Protein AF-0000000084930041 (afdb_homodimer)

Secondary structure (DSSP, 8-state):
---PEEEE-TTTS-HHHHHHHHHHHS-SBP-EEEEEE-TTS-EEEEEESSEEEEETTTTEEEEEEES--HHHHHHHHHSEEEEEE-BGGGHHHHHHTTS-PPTT--HHHHTTPPEE--SSSSSPEETT-SEEEEEEEEEEEEETTEEEEEEEEEEEEEEGGGEETTEE-HHHH-B-EE-STTEEEEEEEEEE--------/---PEEEE-TTTS-HHHHHHHHHHHS-SBP-EEEEEE-TTS-EEEEEESSEEEEETTTTEEEEEEES--HHHHHHHHHSEEEEEE-BGGGHHHHHHTTS-PPTT--HHHHTTPPEE--SSSSSPEETT-SEEEEEEEEEEEEETTEEEEEEEEEEEEEEGGGEETTEE-HHHH-B-EE-STTEEEEEEEEEE--------

pLDDT: mean 96.99, std 6.48, range [37.53, 99.0]

Nearest PDB structures (foldseek):
  1eje-assembly1_A-2  TM=9.319E-01  e=2.424E-20  Methanothermobacter thermautotrophicus
  3bpk-assembly1_A  TM=9.527E-01  e=1.070E-19  Bacillus cereus ATCC 14579
  3fge-assembly1_A-2  TM=8.611E-01  e=5.009E-16  Shewanella frigidimarina NCIMB 400
  2d5m-assembly1_A-2  TM=9.366E-01  e=8.547E-14  Nitratidesulfovibrio vulgaris str. 'Miyazaki F'
  3e4v-assembly1_B  TM=8.134E-01  e=3.704E-12  Methylobacillus flagellatus KT

Sequence (400 aa):
MSDMRVNFDPELTDGTSFYRLLTATVVPRPIAWVSTSSADGTDNLAPHSFFTIASVVPPVVQFTSVGRKDSLRNVEETGEFVVNLAPEGLFEQINATATDFPRGVSEFDACGVEREPSLRVKPPRVAGSPVALECELHSTLRIGDSTVVFGRVVHAAVDESVLVDGHPEMTLMRPLTRLGKNEWGTLGGIREIARVPYQGMSDMRVNFDPELTDGTSFYRLLTATVVPRPIAWVSTSSADGTDNLAPHSFFTIASVVPPVVQFTSVGRKDSLRNVEETGEFVVNLAPEGLFEQINATATDFPRGVSEFDACGVEREPSLRVKPPRVAGSPVALECELHSTLRIGDSTVVFGRVVHAAVDESVLVDGHPEMTLMRPLTRLGKNEWGTLGGIREIARVPYQG

Structure (mmCIF, N/CA/C/O backbone):
data_AF-0000000084930041-model_v1
#
loop_
_entity.id
_entity.type
_entity.pdbx_description
1 polymer 'Nitrilotriacetate monooxygenase component B'
#
loop_
_atom_site.group_PDB
_atom_site.id
_atom_site.type_symbol
_atom_site.label_atom_id
_atom_site.label_alt_id
_atom_site.label_comp_id
_atom_site.label_asym_id
_atom_site.label_entity_id
_atom_site.label_seq_id
_atom_site.pdbx_PDB_ins_code
_atom_site.Cartn_x
_atom_site.Cartn_y
_atom_site.Cartn_z
_atom_site.occupancy
_atom_site.B_iso_or_equiv
_atom_site.auth_seq_id
_atom_site.auth_comp_id
_atom_site.auth_asym_id
_atom_site.auth_atom_id
_atom_site.pdbx_PDB_model_num
ATOM 1 N N . MET A 1 1 ? 16.031 27.766 8.461 1 37.53 1 MET A N 1
ATOM 2 C CA . MET A 1 1 ? 15.844 28.062 7.039 1 37.53 1 MET A CA 1
ATOM 3 C C . MET A 1 1 ? 14.516 27.5 6.535 1 37.53 1 MET A C 1
ATOM 5 O O . MET A 1 1 ? 14.219 26.328 6.742 1 37.53 1 MET A O 1
ATOM 9 N N . SER A 1 2 ? 13.438 28.188 6.465 1 48.62 2 SER A N 1
ATOM 10 C CA . SER A 1 2 ? 12.086 27.781 6.117 1 48.62 2 SER A CA 1
ATOM 11 C C . SER A 1 2 ? 12.07 26.906 4.867 1 48.62 2 SER A C 1
ATOM 13 O O . SER A 1 2 ? 12.547 27.312 3.809 1 48.62 2 SER A O 1
ATOM 15 N N . ASP A 1 3 ? 12.211 25.562 4.945 1 65.56 3 ASP A N 1
ATOM 16 C CA . ASP A 1 3 ? 12.453 24.703 3.791 1 65.56 3 ASP A CA 1
ATOM 17 C C . ASP A 1 3 ? 11.461 25 2.666 1 65.56 3 ASP A C 1
ATOM 19 O O . ASP A 1 3 ? 10.273 25.188 2.916 1 65.56 3 ASP A O 1
ATOM 23 N N . MET A 1 4 ? 11.992 25.484 1.575 1 91.5 4 MET A N 1
ATOM 24 C CA . MET A 1 4 ? 11.266 25.844 0.364 1 91.5 4 MET A CA 1
ATOM 25 C C . MET A 1 4 ? 10.562 24.625 -0.228 1 91.5 4 MET A C 1
ATOM 27 O O . MET A 1 4 ? 11.141 23.531 -0.289 1 91.5 4 MET A O 1
ATOM 31 N N . ARG A 1 5 ? 9.258 24.766 -0.437 1 97.44 5 ARG A N 1
ATOM 32 C CA . ARG A 1 5 ? 8.484 23.734 -1.123 1 97.44 5 ARG A CA 1
ATOM 33 C C . ARG A 1 5 ? 8.539 23.922 -2.635 1 97.44 5 ARG A C 1
ATOM 35 O O . ARG A 1 5 ? 8.422 25.047 -3.127 1 97.44 5 ARG A O 1
ATOM 42 N N . VAL A 1 6 ? 8.875 22.891 -3.33 1 98.31 6 VAL A N 1
ATOM 43 C CA . VAL A 1 6 ? 8.609 22.844 -4.766 1 98.31 6 VAL A CA 1
ATOM 44 C C . VAL A 1 6 ? 7.188 22.344 -5.004 1 98.31 6 VAL A C 1
ATOM 46 O O . VAL A 1 6 ? 6.781 21.312 -4.445 1 98.31 6 VAL A O 1
ATOM 49 N N . ASN A 1 7 ? 6.457 23.078 -5.844 1 98.12 7 ASN A N 1
ATOM 50 C CA . ASN A 1 7 ? 5.039 22.812 -6.051 1 98.12 7 ASN A CA 1
ATOM 51 C C . ASN A 1 7 ? 4.785 22.141 -7.398 1 98.12 7 ASN A C 1
ATOM 53 O O . ASN A 1 7 ? 5.309 22.594 -8.422 1 98.12 7 ASN A O 1
ATOM 57 N N . PHE A 1 8 ? 4.031 21.078 -7.426 1 98.38 8 PHE A N 1
ATOM 58 C CA . PHE A 1 8 ? 3.637 20.359 -8.633 1 98.38 8 PHE A CA 1
ATOM 59 C C . PHE A 1 8 ? 2.121 20.359 -8.789 1 98.38 8 PHE A C 1
ATOM 61 O O . PHE A 1 8 ? 1.405 19.828 -7.934 1 98.38 8 PHE A O 1
ATOM 68 N N . ASP A 1 9 ? 1.673 20.984 -9.82 1 98.25 9 ASP A N 1
ATOM 69 C CA . ASP A 1 9 ? 0.27 20.969 -10.219 1 98.25 9 ASP A CA 1
ATOM 70 C C . ASP A 1 9 ? 0.017 19.891 -11.273 1 98.25 9 ASP A C 1
ATOM 72 O O . ASP A 1 9 ? 0.523 19.969 -12.391 1 98.25 9 ASP A O 1
ATOM 76 N N . PRO A 1 10 ? -0.818 18.859 -10.875 1 97.94 10 PRO A N 1
ATOM 77 C CA . PRO A 1 10 ? -1.03 17.781 -11.844 1 97.94 10 PRO A CA 1
ATOM 78 C C . PRO A 1 10 ? -1.584 18.297 -13.172 1 97.94 10 PRO A C 1
ATOM 80 O O . PRO A 1 10 ? -1.341 17.688 -14.219 1 97.94 10 PRO A O 1
ATOM 83 N N . GLU A 1 11 ? -2.275 19.391 -13.219 1 96.75 11 GLU A N 1
ATOM 84 C CA . GLU A 1 11 ? -2.869 19.922 -14.445 1 96.75 11 GLU A CA 1
ATOM 85 C C . GLU A 1 11 ? -1.824 20.641 -15.297 1 96.75 11 GLU A C 1
ATOM 87 O O . GLU A 1 11 ? -2.037 20.859 -16.484 1 96.75 11 GLU A O 1
ATOM 92 N N . LEU A 1 12 ? -0.743 21.031 -14.688 1 96.44 12 LEU A N 1
ATOM 93 C CA . LEU A 1 12 ? 0.292 21.781 -15.398 1 96.44 12 LEU A CA 1
ATOM 94 C C . LEU A 1 12 ? 1.537 20.922 -15.602 1 96.44 12 LEU A C 1
ATOM 96 O O . LEU A 1 12 ? 2.533 21.391 -16.156 1 96.44 12 LEU A O 1
ATOM 100 N N . THR A 1 13 ? 1.519 19.766 -15.062 1 94.94 13 THR A N 1
ATOM 101 C CA . THR A 1 13 ? 2.611 18.812 -15.18 1 94.94 13 THR A CA 1
ATOM 102 C C . THR A 1 13 ? 2.248 17.703 -16.156 1 94.94 13 THR A C 1
ATOM 104 O O . THR A 1 13 ? 1.122 17.203 -16.141 1 94.94 13 THR A O 1
ATOM 107 N N . ASP A 1 14 ? 3.174 17.406 -17.094 1 93.62 14 ASP A N 1
ATOM 108 C CA . ASP A 1 14 ? 2.871 16.312 -18 1 93.62 14 ASP A CA 1
ATOM 109 C C . ASP A 1 14 ? 2.584 15.023 -17.219 1 93.62 14 ASP A C 1
ATOM 111 O O . ASP A 1 14 ? 3.143 14.805 -16.156 1 93.62 14 ASP A O 1
ATOM 115 N N . GLY A 1 15 ? 1.772 14.203 -17.781 1 92.69 15 GLY A N 1
ATOM 116 C CA . GLY A 1 15 ? 1.257 13.016 -17.109 1 92.69 15 GLY A CA 1
ATOM 117 C C . GLY A 1 15 ? 2.348 12.062 -16.656 1 92.69 15 GLY A C 1
ATOM 118 O O . GLY A 1 15 ? 2.303 11.547 -15.539 1 92.69 15 GLY A O 1
ATOM 119 N N . THR A 1 16 ? 3.291 11.836 -17.5 1 94.44 16 THR A N 1
ATOM 120 C CA . THR A 1 16 ? 4.379 10.914 -17.188 1 94.44 16 THR A CA 1
ATOM 121 C C . THR A 1 16 ? 5.207 11.422 -16.016 1 94.44 16 THR A C 1
ATOM 123 O O . THR A 1 16 ? 5.559 10.656 -15.125 1 94.44 16 THR A O 1
ATOM 126 N N . SER A 1 17 ? 5.516 12.75 -16.047 1 96.06 17 SER A N 1
ATOM 127 C CA . SER A 1 17 ? 6.293 13.359 -14.977 1 96.06 17 SER A CA 1
ATOM 128 C C . SER A 1 17 ? 5.543 13.297 -13.648 1 96.06 17 SER A C 1
ATOM 130 O O . SER A 1 17 ? 6.141 13.023 -12.602 1 96.06 17 SER A O 1
ATOM 132 N N . PHE A 1 18 ? 4.266 13.547 -13.719 1 97.94 18 PHE A N 1
ATOM 133 C CA . PHE A 1 18 ? 3.516 13.516 -12.469 1 97.94 18 PHE A CA 1
ATOM 134 C C . PHE A 1 18 ? 3.383 12.086 -11.953 1 97.94 18 PHE A C 1
ATOM 136 O O . PHE A 1 18 ? 3.402 11.852 -10.742 1 97.94 18 PHE A O 1
ATOM 143 N N . TYR A 1 19 ? 3.238 11.188 -12.922 1 97.81 19 TYR A N 1
ATOM 144 C CA . TYR A 1 19 ? 3.242 9.781 -12.539 1 97.81 19 TYR A CA 1
ATOM 145 C C . TYR A 1 19 ? 4.535 9.414 -11.82 1 97.81 19 TYR A C 1
ATOM 147 O O . TYR A 1 19 ? 4.512 8.742 -10.789 1 97.81 19 TYR A O 1
ATOM 155 N N . ARG A 1 20 ? 5.648 9.82 -12.352 1 97.75 20 ARG A N 1
ATOM 156 C CA . ARG A 1 20 ? 6.945 9.539 -11.742 1 97.75 20 ARG A CA 1
ATOM 157 C C . ARG A 1 20 ? 7.039 10.156 -10.352 1 97.75 20 ARG A C 1
ATOM 159 O O . ARG A 1 20 ? 7.594 9.555 -9.438 1 97.75 20 ARG A O 1
ATOM 166 N N . LEU A 1 21 ? 6.527 11.383 -10.227 1 98.5 21 LEU A N 1
ATOM 167 C CA . LEU A 1 21 ? 6.488 12.039 -8.922 1 98.5 21 LEU A CA 1
ATOM 168 C C . LEU A 1 21 ? 5.656 11.234 -7.93 1 98.5 21 LEU A C 1
ATOM 170 O O . LEU A 1 21 ? 6.086 10.992 -6.801 1 98.5 21 LEU A O 1
ATOM 174 N N . LEU A 1 22 ? 4.48 10.82 -8.375 1 98.69 22 LEU A N 1
ATOM 175 C CA . LEU A 1 22 ? 3.535 10.109 -7.531 1 98.69 22 LEU A CA 1
ATOM 176 C C . LEU A 1 22 ? 4.129 8.789 -7.039 1 98.69 22 LEU A C 1
ATOM 178 O O . LEU A 1 22 ? 4.09 8.492 -5.844 1 98.69 22 LEU A O 1
ATOM 182 N N . THR A 1 23 ? 4.805 7.988 -7.934 1 98.62 23 THR A N 1
ATOM 183 C CA . THR A 1 23 ? 5.375 6.699 -7.559 1 98.62 23 THR A CA 1
ATOM 184 C C . THR A 1 23 ? 6.609 6.887 -6.68 1 98.62 23 THR A C 1
ATOM 186 O O . THR A 1 23 ? 6.996 5.977 -5.941 1 98.62 23 THR A O 1
ATOM 189 N N . ALA A 1 24 ? 7.199 8.07 -6.711 1 98.75 24 ALA A N 1
ATOM 190 C CA . ALA A 1 24 ? 8.383 8.352 -5.898 1 98.75 24 ALA A CA 1
ATOM 191 C C . ALA A 1 24 ? 7.988 8.891 -4.527 1 98.75 24 ALA A C 1
ATOM 193 O O . ALA A 1 24 ? 8.836 9.031 -3.643 1 98.75 24 ALA A O 1
ATOM 194 N N . THR A 1 25 ? 6.711 9.172 -4.332 1 98.88 25 THR A N 1
ATOM 195 C CA . THR A 1 25 ? 6.34 9.805 -3.07 1 98.88 25 THR A CA 1
ATOM 196 C C . THR A 1 25 ? 5.352 8.93 -2.299 1 98.88 25 THR A C 1
ATOM 198 O O . THR A 1 25 ? 5.172 9.109 -1.092 1 98.88 25 THR A O 1
ATOM 201 N N . VAL A 1 26 ? 4.59 8.016 -2.926 1 98.94 26 VAL A N 1
ATOM 202 C CA . VAL A 1 26 ? 3.867 6.938 -2.26 1 98.94 26 VAL A CA 1
ATOM 203 C C . VAL A 1 26 ? 4.777 5.719 -2.119 1 98.94 26 VAL A C 1
ATOM 205 O O . VAL A 1 26 ? 4.777 4.836 -2.979 1 98.94 26 VAL A O 1
ATOM 208 N N . VAL A 1 27 ? 5.57 5.73 -1.002 1 98.81 27 VAL A N 1
ATOM 209 C CA . VAL A 1 27 ? 6.699 4.82 -0.874 1 98.81 27 VAL A CA 1
ATOM 210 C C . VAL A 1 27 ? 6.949 4.504 0.6 1 98.81 27 VAL A C 1
ATOM 212 O O . VAL A 1 27 ? 6.59 5.297 1.478 1 98.81 27 VAL A O 1
ATOM 215 N N . PRO A 1 28 ? 7.633 3.309 0.815 1 98.81 28 PRO A N 1
ATOM 216 C CA . PRO A 1 28 ? 7.812 2.178 -0.097 1 98.81 28 PRO A CA 1
ATOM 217 C C . PRO A 1 28 ? 6.523 1.387 -0.318 1 98.81 28 PRO A C 1
ATOM 219 O O . PRO A 1 28 ? 5.703 1.271 0.594 1 98.81 28 PRO A O 1
ATOM 222 N N . ARG A 1 29 ? 6.312 0.906 -1.499 1 98.94 29 ARG A N 1
ATOM 223 C CA . ARG A 1 29 ? 5.07 0.209 -1.81 1 98.94 29 ARG A CA 1
ATOM 224 C C . ARG A 1 29 ? 5.262 -1.303 -1.76 1 98.94 29 ARG A C 1
ATOM 226 O O . ARG A 1 29 ? 6.191 -1.836 -2.369 1 98.94 29 ARG A O 1
ATOM 233 N N . PRO A 1 30 ? 4.395 -2.008 -0.989 1 98.88 30 PRO A N 1
ATOM 234 C CA . PRO A 1 30 ? 4.434 -3.467 -1.101 1 98.88 30 PRO A CA 1
ATOM 235 C C . PRO A 1 30 ? 4.074 -3.963 -2.5 1 98.88 30 PRO A C 1
ATOM 237 O O . PRO A 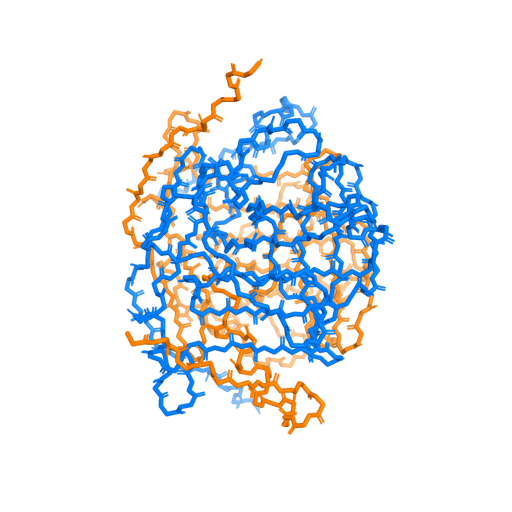1 30 ? 3.523 -3.205 -3.303 1 98.88 30 PRO A O 1
ATOM 240 N N . ILE A 1 31 ? 4.414 -5.156 -2.758 1 98.88 31 ILE A N 1
ATOM 241 C CA . ILE A 1 31 ? 4.195 -5.73 -4.082 1 98.88 31 ILE A CA 1
ATOM 242 C C . ILE A 1 31 ? 3.234 -6.91 -3.982 1 98.88 31 ILE A C 1
ATOM 244 O O . ILE A 1 31 ? 3.48 -7.855 -3.23 1 98.88 31 ILE A O 1
ATOM 248 N N . ALA A 1 32 ? 2.146 -6.836 -4.652 1 98.94 32 ALA A N 1
ATOM 249 C CA . ALA A 1 32 ? 1.315 -8.008 -4.934 1 98.94 32 ALA A CA 1
ATOM 250 C C . ALA A 1 32 ? 1.805 -8.734 -6.184 1 98.94 32 ALA A C 1
ATOM 252 O O . ALA A 1 32 ? 1.658 -8.234 -7.301 1 98.94 32 ALA A O 1
ATOM 253 N N . TRP A 1 33 ? 2.434 -9.852 -5.965 1 98.94 33 TRP A N 1
ATOM 254 C CA . TRP A 1 33 ? 2.775 -10.734 -7.078 1 98.94 33 TRP A CA 1
ATOM 255 C C . TRP A 1 33 ? 1.607 -11.648 -7.43 1 98.94 33 TRP A C 1
ATOM 257 O O . TRP A 1 33 ? 1.481 -12.742 -6.875 1 98.94 33 TRP A O 1
ATOM 267 N N . VAL A 1 34 ? 0.805 -11.203 -8.422 1 99 34 VAL A N 1
ATOM 268 C CA . VAL A 1 34 ? -0.544 -11.727 -8.594 1 99 34 VAL A CA 1
ATOM 269 C C . VAL A 1 34 ? -0.529 -12.844 -9.641 1 99 34 VAL A C 1
ATOM 271 O O . VAL A 1 34 ? -0.086 -12.641 -10.773 1 99 34 VAL A O 1
ATOM 274 N N . SER A 1 35 ? -1.007 -14.016 -9.25 1 98.94 35 SER A N 1
ATOM 275 C CA . SER A 1 35 ? -1.25 -15.109 -10.188 1 98.94 35 SER A CA 1
ATOM 276 C C . SER A 1 35 ? -2.732 -15.219 -10.531 1 98.94 35 SER A C 1
ATOM 278 O O . SER A 1 35 ? -3.59 -15.07 -9.656 1 98.94 35 SER A O 1
ATOM 280 N N . THR A 1 36 ? -3.021 -15.383 -11.719 1 98.94 36 THR A N 1
ATOM 281 C CA . THR A 1 36 ? -4.363 -15.602 -12.242 1 98.94 36 THR A CA 1
ATOM 282 C C . THR A 1 36 ? -4.352 -16.703 -13.297 1 98.94 36 THR A C 1
ATOM 284 O O . THR A 1 36 ? -3.287 -17.156 -13.727 1 98.94 36 THR A O 1
ATOM 287 N N . SER A 1 37 ? -5.52 -17.234 -13.609 1 98.69 37 SER A N 1
ATOM 288 C CA . SER A 1 37 ? -5.715 -18.141 -14.734 1 98.69 37 SER A CA 1
ATOM 289 C C . SER A 1 37 ? -6.801 -17.641 -15.672 1 98.69 37 SER A C 1
ATOM 291 O O . SER A 1 37 ? -7.855 -17.188 -15.227 1 98.69 37 SER A O 1
ATOM 293 N N . SER A 1 38 ? -6.492 -17.734 -16.953 1 98.12 38 SER A N 1
ATOM 294 C CA . SER A 1 38 ? -7.52 -17.391 -17.922 1 98.12 38 SER A CA 1
ATOM 295 C C . SER A 1 38 ? -8.609 -18.453 -17.984 1 98.12 38 SER A C 1
ATOM 297 O O . SER A 1 38 ? -8.461 -19.531 -17.406 1 98.12 38 SER A O 1
ATOM 299 N N . ALA A 1 39 ? -9.727 -18.125 -18.656 1 96.5 39 ALA A N 1
ATOM 300 C CA . ALA A 1 39 ? -10.82 -19.078 -18.812 1 96.5 39 ALA A CA 1
ATOM 301 C C . ALA A 1 39 ? -10.352 -20.328 -19.562 1 96.5 39 ALA A C 1
ATOM 303 O O . ALA A 1 39 ? -10.844 -21.422 -19.312 1 96.5 39 ALA A O 1
ATOM 304 N N . ASP A 1 40 ? -9.328 -20.156 -20.406 1 94.81 40 ASP A N 1
ATOM 305 C CA . ASP A 1 40 ? -8.836 -21.281 -21.219 1 94.81 40 ASP A CA 1
ATOM 306 C C . ASP A 1 40 ? -7.742 -22.047 -20.469 1 94.81 40 ASP A C 1
ATOM 308 O O . ASP A 1 40 ? -7.188 -23 -21 1 94.81 40 ASP A O 1
ATOM 312 N N . GLY A 1 41 ? -7.402 -21.562 -19.312 1 96.19 41 GLY A N 1
ATOM 313 C CA . GLY A 1 41 ? -6.531 -22.344 -18.453 1 96.19 41 GLY A CA 1
ATOM 314 C C . GLY A 1 41 ? -5.09 -21.875 -18.469 1 96.19 41 GLY A C 1
ATOM 315 O O . GLY A 1 41 ? -4.219 -22.484 -17.859 1 96.19 41 GLY A O 1
ATOM 316 N N . THR A 1 42 ? -4.773 -20.781 -19.172 1 97.69 42 THR A N 1
ATOM 317 C CA . THR A 1 42 ? -3.42 -20.234 -19.156 1 97.69 42 THR A CA 1
ATOM 318 C C . THR A 1 42 ? -3.172 -19.406 -17.906 1 97.69 42 THR A C 1
ATOM 320 O O . THR A 1 42 ? -3.926 -18.484 -17.609 1 97.69 42 THR A O 1
ATOM 323 N N . ASP A 1 43 ? -2.104 -19.797 -17.203 1 98.62 43 ASP A N 1
ATOM 324 C CA . ASP A 1 43 ? -1.751 -19.062 -15.992 1 98.62 43 ASP A CA 1
ATOM 325 C C . ASP A 1 43 ? -1.014 -17.766 -16.328 1 98.62 43 ASP A C 1
ATOM 327 O O . ASP A 1 43 ? -0.298 -17.703 -17.328 1 98.62 43 ASP A O 1
ATOM 331 N N . ASN A 1 44 ? -1.236 -16.766 -15.609 1 98.81 44 ASN A N 1
ATOM 332 C CA . ASN A 1 44 ? -0.565 -15.477 -15.672 1 98.81 44 ASN A CA 1
ATOM 333 C C . ASN A 1 44 ? 0.045 -15.094 -14.328 1 98.81 44 ASN A C 1
ATOM 335 O O . ASN A 1 44 ? -0.479 -15.461 -13.273 1 98.81 44 ASN A O 1
ATOM 339 N N . LEU A 1 45 ? 1.206 -14.461 -14.312 1 98.88 45 LEU A N 1
ATOM 340 C CA . LEU A 1 45 ? 1.876 -13.969 -13.117 1 98.88 45 LEU A CA 1
ATOM 341 C C . LEU A 1 45 ? 2.457 -12.578 -13.352 1 98.88 45 LEU A C 1
ATOM 343 O O . LEU A 1 45 ? 3.215 -12.367 -14.305 1 98.88 45 LEU A O 1
ATOM 347 N N . ALA A 1 46 ? 2.057 -11.594 -12.531 1 98.81 46 ALA A N 1
ATOM 348 C CA . ALA A 1 46 ? 2.547 -10.234 -12.719 1 98.81 46 ALA A CA 1
ATOM 349 C C . ALA A 1 46 ? 2.607 -9.484 -11.391 1 98.81 46 ALA A C 1
ATOM 351 O O . ALA A 1 46 ? 1.731 -9.656 -10.539 1 98.81 46 ALA A O 1
ATOM 352 N N . PRO A 1 47 ? 3.645 -8.672 -11.195 1 98.81 47 PRO A N 1
ATOM 353 C CA . PRO A 1 47 ? 3.715 -7.844 -9.984 1 98.81 47 PRO A CA 1
ATOM 354 C C . PRO A 1 47 ? 2.908 -6.555 -10.102 1 98.81 47 PRO A C 1
ATOM 356 O O . PRO A 1 47 ? 2.863 -5.945 -11.172 1 98.81 47 PRO A O 1
ATOM 359 N N . HIS A 1 48 ? 2.186 -6.188 -9.07 1 98.81 48 HIS A N 1
ATOM 360 C CA . HIS A 1 48 ? 1.463 -4.934 -8.906 1 98.81 48 HIS A CA 1
ATOM 361 C C . HIS A 1 48 ? 1.88 -4.223 -7.617 1 98.81 48 HIS A C 1
ATOM 363 O O . HIS A 1 48 ? 1.765 -4.789 -6.527 1 98.81 48 HIS A O 1
ATOM 369 N N . SER A 1 49 ? 2.309 -2.939 -7.734 1 98.81 49 SER A N 1
ATOM 370 C CA . SER A 1 49 ? 2.795 -2.266 -6.535 1 98.81 49 SER A CA 1
ATOM 371 C C . SER A 1 49 ? 1.752 -1.3 -5.984 1 98.81 49 SER A C 1
ATOM 373 O O . SER A 1 49 ? 1.976 -0.658 -4.957 1 98.81 49 SER A O 1
ATOM 375 N N . PHE A 1 50 ? 0.645 -1.045 -6.734 1 98.88 50 PHE A N 1
ATOM 376 C CA . PHE A 1 50 ? -0.506 -0.374 -6.145 1 98.88 50 PHE A CA 1
ATOM 377 C C . PHE A 1 50 ? -1.389 -1.369 -5.398 1 98.88 50 PHE A C 1
ATOM 379 O O . PHE A 1 50 ? -2.418 -1.803 -5.918 1 98.88 50 PHE A O 1
ATOM 386 N N . PHE A 1 51 ? -0.993 -1.704 -4.168 1 98.94 51 PHE A N 1
ATOM 387 C CA . PHE A 1 51 ? -1.45 -2.857 -3.402 1 98.94 51 PHE A CA 1
ATOM 388 C C . PHE A 1 51 ? -1.615 -2.498 -1.931 1 98.94 51 PHE A C 1
ATOM 390 O O . PHE A 1 51 ? -0.781 -1.792 -1.361 1 98.94 51 PHE A O 1
ATOM 397 N N . THR A 1 52 ? -2.734 -2.867 -1.346 1 98.94 52 THR A N 1
ATOM 398 C CA . THR A 1 52 ? -2.941 -2.652 0.082 1 98.94 52 THR A CA 1
ATOM 399 C C . THR A 1 52 ? -4.133 -3.463 0.583 1 98.94 52 THR A C 1
ATOM 401 O O . THR A 1 52 ? -4.605 -4.375 -0.102 1 98.94 52 THR A O 1
ATOM 404 N N . ILE A 1 53 ? -4.52 -3.303 1.872 1 98.94 53 ILE A N 1
ATOM 405 C CA . ILE A 1 53 ? -5.695 -3.914 2.482 1 98.94 53 ILE A CA 1
ATOM 406 C C . ILE A 1 53 ? -6.887 -2.963 2.379 1 98.94 53 ILE A C 1
ATOM 408 O O . ILE A 1 53 ? -6.746 -1.758 2.602 1 98.94 53 ILE A O 1
ATOM 412 N N . ALA A 1 54 ? -8.086 -3.531 2.012 1 98.94 54 ALA A N 1
ATOM 413 C CA . ALA A 1 54 ? -9.273 -2.697 1.83 1 98.94 54 ALA A CA 1
ATOM 414 C C . ALA A 1 54 ? -10.25 -2.877 2.986 1 98.94 54 ALA A C 1
ATOM 416 O O . ALA A 1 54 ? -11.062 -1.992 3.26 1 98.94 54 ALA A O 1
ATOM 417 N N . SER A 1 55 ? -10.211 -4.004 3.629 1 98.75 55 SER A N 1
ATOM 418 C CA . SER A 1 55 ? -11.141 -4.32 4.711 1 98.75 55 SER A CA 1
ATOM 419 C C . SER A 1 55 ? -10.57 -5.387 5.637 1 98.75 55 SER A C 1
ATOM 421 O O . SER A 1 55 ? -9.812 -6.254 5.199 1 98.75 55 SER A O 1
ATOM 423 N N . VAL A 1 56 ? -10.969 -5.316 6.941 1 98.12 56 VAL A N 1
ATOM 424 C CA . VAL A 1 56 ? -10.492 -6.277 7.93 1 98.12 56 VAL A CA 1
ATOM 425 C C . VAL A 1 56 ? -11.516 -7.402 8.086 1 98.12 56 VAL A C 1
ATOM 427 O O . VAL A 1 56 ? -11.156 -8.578 8.078 1 98.12 56 VAL A O 1
ATOM 430 N N . VAL A 1 57 ? -12.75 -6.984 8.211 1 97.25 57 VAL A N 1
ATOM 431 C CA . VAL A 1 57 ? -13.844 -7.945 8.336 1 97.25 57 VAL A CA 1
ATOM 432 C C . VAL A 1 57 ? -14.922 -7.645 7.293 1 97.25 57 VAL A C 1
ATOM 434 O O . VAL A 1 57 ? -15.703 -6.711 7.457 1 97.25 57 VAL A O 1
ATOM 437 N N . PRO A 1 58 ? -15.102 -8.547 6.316 1 97.88 58 PRO A N 1
ATOM 438 C CA . PRO A 1 58 ? -14.203 -9.648 5.961 1 97.88 58 PRO A CA 1
ATOM 439 C C . PRO A 1 58 ? -12.836 -9.164 5.469 1 97.88 58 PRO A C 1
ATOM 441 O O . PRO A 1 58 ? -12.68 -7.984 5.141 1 97.88 58 PRO A O 1
ATOM 444 N N . PRO A 1 59 ? -11.859 -10.078 5.492 1 98.81 59 PRO A N 1
ATOM 445 C CA . PRO A 1 59 ? -10.555 -9.68 4.957 1 98.81 59 PRO A CA 1
ATOM 446 C C . PRO A 1 59 ? -10.562 -9.516 3.439 1 98.81 59 PRO A C 1
ATOM 448 O O . PRO A 1 59 ? -10.805 -10.477 2.709 1 98.81 59 PRO A O 1
ATOM 451 N N . VAL A 1 60 ? -10.328 -8.305 2.967 1 98.94 60 VAL A N 1
ATOM 452 C CA . VAL A 1 60 ? -10.273 -7.953 1.552 1 98.94 60 VAL A CA 1
ATOM 453 C C . VAL A 1 60 ? -8.977 -7.219 1.245 1 98.94 60 VAL A C 1
ATOM 455 O O . VAL A 1 60 ? -8.641 -6.23 1.904 1 98.94 60 VAL A O 1
ATOM 458 N N . VAL A 1 61 ? -8.195 -7.77 0.326 1 99 61 VAL A N 1
ATOM 459 C CA . VAL A 1 61 ? -7.043 -7.066 -0.23 1 99 61 VAL A CA 1
ATOM 460 C C . VAL A 1 61 ? -7.414 -6.445 -1.572 1 99 61 VAL A C 1
ATOM 462 O O . VAL A 1 61 ? -8.469 -6.75 -2.135 1 99 61 VAL A O 1
ATOM 465 N N . GLN A 1 62 ? -6.574 -5.52 -2 1 99 62 GLN A N 1
ATOM 466 C CA . GLN A 1 62 ? -6.82 -4.875 -3.287 1 99 62 GLN A CA 1
ATOM 467 C C . GLN A 1 62 ? -5.512 -4.59 -4.02 1 99 62 GLN A C 1
ATOM 469 O O . GLN A 1 62 ? -4.484 -4.332 -3.389 1 99 62 GLN A O 1
ATOM 474 N N . PHE A 1 63 ? -5.512 -4.668 -5.324 1 98.94 63 PHE A N 1
ATOM 475 C CA . PHE A 1 63 ? -4.457 -4.145 -6.184 1 98.94 63 PHE A CA 1
ATOM 476 C C . PHE A 1 63 ? -5.043 -3.375 -7.359 1 98.94 63 PHE A C 1
ATOM 478 O O . PHE A 1 63 ? -6.219 -3.545 -7.695 1 98.94 63 PHE A O 1
ATOM 485 N N . THR A 1 64 ? -4.273 -2.492 -7.949 1 98.94 64 THR A N 1
ATOM 486 C CA . THR A 1 64 ? -4.719 -1.676 -9.07 1 98.94 64 THR A CA 1
ATOM 487 C C . THR A 1 64 ? -4.023 -2.105 -10.359 1 98.94 64 THR A C 1
ATOM 489 O O . THR A 1 64 ? -2.809 -2.309 -10.383 1 98.94 64 THR A O 1
ATOM 492 N N . SER A 1 65 ? -4.801 -2.377 -11.336 1 98.81 65 SER A N 1
ATOM 493 C CA . SER A 1 65 ? -4.297 -2.52 -12.695 1 98.81 65 SER A CA 1
ATOM 494 C C . SER A 1 65 ? -4.348 -1.191 -13.445 1 98.81 65 SER A C 1
ATOM 496 O O . SER A 1 65 ? -5.422 -0.625 -13.641 1 98.81 65 SER A O 1
ATOM 498 N N . VAL A 1 66 ? -3.193 -0.645 -13.797 1 97.81 66 VAL A N 1
ATOM 499 C CA . VAL A 1 66 ? -3.164 0.484 -14.719 1 97.81 66 VAL A CA 1
ATOM 500 C C . VAL A 1 66 ? -3.4 -0.009 -16.141 1 97.81 66 VAL A C 1
ATOM 502 O O . VAL A 1 66 ? -2.631 -0.823 -16.656 1 97.81 66 VAL A O 1
ATOM 505 N N . GLY A 1 67 ? -4.406 0.447 -16.781 1 96.88 67 GLY A N 1
ATOM 506 C CA . GLY A 1 67 ? -4.871 -0.16 -18.016 1 96.88 67 GLY A CA 1
ATOM 507 C C . GLY A 1 67 ? -5.512 -1.52 -17.812 1 96.88 67 GLY A C 1
ATOM 508 O O . GLY A 1 67 ? -5.879 -1.876 -16.703 1 96.88 67 GLY A O 1
ATOM 509 N N . ARG A 1 68 ? -5.766 -2.225 -18.938 1 95.62 68 ARG A N 1
ATOM 510 C CA . ARG A 1 68 ? -6.402 -3.537 -18.891 1 95.62 68 ARG A CA 1
ATOM 511 C C . ARG A 1 68 ? -5.398 -4.645 -19.203 1 95.62 68 ARG A C 1
ATOM 513 O O . ARG A 1 68 ? -5.352 -5.145 -20.328 1 95.62 68 ARG A O 1
ATOM 520 N N . LYS A 1 69 ? -4.664 -5.074 -18.141 1 95.94 69 LYS A N 1
ATOM 521 C CA . LYS A 1 69 ? -3.645 -6.109 -18.25 1 95.94 69 LYS A CA 1
ATOM 522 C C . LYS A 1 69 ? -4.262 -7.504 -18.141 1 95.94 69 LYS A C 1
ATOM 524 O O . LYS A 1 69 ? -5.453 -7.637 -17.859 1 95.94 69 LYS A O 1
ATOM 529 N N . ASP A 1 70 ? -3.467 -8.516 -18.422 1 97.25 70 ASP A N 1
ATOM 530 C CA . ASP A 1 70 ? -3.941 -9.891 -18.453 1 97.25 70 ASP A CA 1
ATOM 531 C C . ASP A 1 70 ? -4.48 -10.312 -17.078 1 97.25 70 ASP A C 1
ATOM 533 O O . ASP A 1 70 ? -5.484 -11.023 -17 1 97.25 70 ASP A O 1
ATOM 537 N N . SER A 1 71 ? -3.801 -9.906 -16.016 1 98.38 71 SER A N 1
ATOM 538 C CA . SER A 1 71 ? -4.277 -10.25 -14.672 1 98.38 71 SER A CA 1
ATOM 539 C C . SER A 1 71 ? -5.707 -9.766 -14.461 1 98.38 71 SER A C 1
ATOM 541 O O . SER A 1 71 ? -6.551 -10.508 -13.953 1 98.38 71 SER A O 1
ATOM 543 N N . LEU A 1 72 ? -5.965 -8.469 -14.836 1 98.69 72 LEU A N 1
ATOM 544 C CA . LEU A 1 72 ? -7.301 -7.902 -14.672 1 98.69 72 LEU A CA 1
ATOM 545 C C . LEU A 1 72 ? -8.32 -8.68 -15.5 1 98.69 72 LEU A C 1
ATOM 547 O O . LEU A 1 72 ? -9.375 -9.062 -14.992 1 98.69 72 LEU A O 1
ATOM 551 N N . ARG A 1 73 ? -8.016 -8.922 -16.75 1 98.06 73 ARG A N 1
ATOM 552 C CA . ARG A 1 73 ? -8.914 -9.656 -17.625 1 98.06 73 ARG A CA 1
ATOM 553 C C . ARG A 1 73 ? -9.242 -11.031 -17.062 1 98.06 73 ARG A C 1
ATOM 555 O O . ARG A 1 73 ? -10.406 -11.438 -17.031 1 98.06 73 ARG A O 1
ATOM 562 N N . ASN A 1 74 ? -8.195 -11.742 -16.641 1 98.69 74 ASN A N 1
ATOM 563 C CA . ASN A 1 74 ? -8.375 -13.07 -16.062 1 98.69 74 ASN A CA 1
ATOM 564 C C . ASN A 1 74 ? -9.266 -13.031 -14.82 1 98.69 74 ASN A C 1
ATOM 566 O O . ASN A 1 74 ? -10.156 -13.867 -14.664 1 98.69 74 ASN A O 1
ATOM 570 N N . VAL A 1 75 ? -9 -12.055 -13.938 1 98.81 75 VAL A N 1
ATOM 571 C CA . VAL A 1 75 ? -9.766 -11.93 -12.703 1 98.81 75 VAL A CA 1
ATOM 572 C C . VAL A 1 75 ? -11.234 -11.68 -13.023 1 98.81 75 VAL A C 1
ATOM 574 O O . VAL A 1 75 ? -12.125 -12.266 -12.398 1 98.81 75 VAL A O 1
ATOM 577 N N . GLU A 1 76 ? -11.461 -10.797 -13.961 1 98.62 76 GLU A N 1
ATOM 578 C CA . GLU A 1 76 ? -12.844 -10.5 -14.336 1 98.62 76 GLU A CA 1
ATOM 579 C C . GLU A 1 76 ? -13.523 -11.719 -14.945 1 98.62 76 GLU A C 1
ATOM 581 O O . GLU A 1 76 ? -14.719 -11.938 -14.727 1 98.62 76 GLU A O 1
ATOM 586 N N . GLU A 1 77 ? -12.781 -12.555 -15.656 1 98.12 77 GLU A N 1
ATOM 587 C CA . GLU A 1 77 ? -13.344 -13.711 -16.359 1 98.12 77 GLU A CA 1
ATOM 588 C C . GLU A 1 77 ? -13.57 -14.875 -15.398 1 98.12 77 GLU A C 1
ATOM 590 O O . GLU A 1 77 ? -14.547 -15.609 -15.539 1 98.12 77 GLU A O 1
ATOM 595 N N . THR A 1 78 ? -12.688 -15.062 -14.453 1 98.62 78 THR A N 1
ATOM 596 C CA . THR A 1 78 ? -12.703 -16.312 -13.695 1 98.62 78 THR A CA 1
ATOM 597 C C . THR A 1 78 ? -13.086 -16.062 -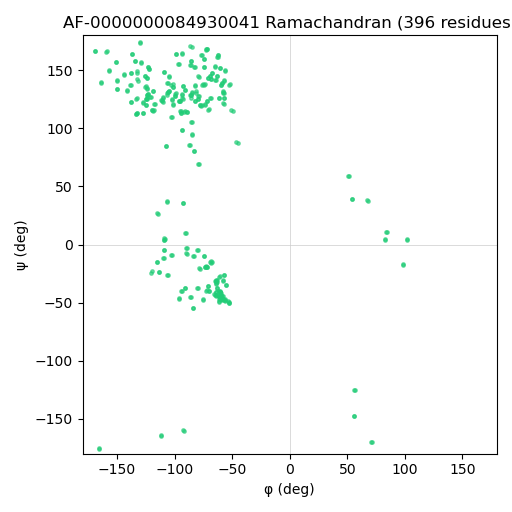12.242 1 98.62 78 THR A C 1
ATOM 599 O O . THR A 1 78 ? -13.469 -16.984 -11.523 1 98.62 78 THR A O 1
ATOM 602 N N . GLY A 1 79 ? -12.875 -14.836 -11.75 1 98.88 79 GLY A N 1
ATOM 603 C CA . GLY A 1 79 ? -13.305 -14.453 -10.422 1 98.88 79 GLY A CA 1
ATOM 604 C C . GLY A 1 79 ? -12.328 -14.859 -9.336 1 98.88 79 GLY A C 1
ATOM 605 O O . GLY A 1 79 ? -12.656 -14.812 -8.148 1 98.88 79 GLY A O 1
ATOM 606 N N . GLU A 1 80 ? -11.109 -15.297 -9.719 1 98.94 80 GLU A N 1
ATOM 607 C CA . GLU A 1 80 ? -10.156 -15.805 -8.742 1 98.94 80 GLU A CA 1
ATOM 608 C C . GLU A 1 80 ? -8.75 -15.297 -9.023 1 98.94 80 GLU A C 1
ATOM 610 O O . GLU A 1 80 ? -8.375 -15.086 -10.18 1 98.94 80 GLU A O 1
ATOM 615 N N . PHE A 1 81 ? -7.949 -15.102 -7.957 1 99 81 PHE A N 1
ATOM 616 C CA . PHE A 1 81 ? -6.527 -14.805 -8.086 1 99 81 PHE A CA 1
ATOM 617 C C . PHE A 1 81 ? -5.789 -15.125 -6.797 1 99 81 PHE A C 1
ATOM 619 O O . PHE A 1 81 ? -6.41 -15.422 -5.773 1 99 81 PHE A O 1
ATOM 626 N N . VAL A 1 82 ? -4.512 -15.18 -6.84 1 99 82 VAL A N 1
ATOM 627 C CA . VAL A 1 82 ? -3.652 -15.375 -5.676 1 99 82 VAL A CA 1
ATOM 628 C C . VAL A 1 82 ? -2.658 -14.219 -5.57 1 99 82 VAL A C 1
ATOM 630 O O . VAL A 1 82 ? -2.066 -13.805 -6.566 1 99 82 VAL A O 1
ATOM 633 N N . VAL A 1 83 ? -2.553 -13.609 -4.398 1 99 83 VAL A N 1
ATOM 634 C CA . VAL A 1 83 ? -1.486 -12.656 -4.105 1 99 83 VAL A CA 1
ATOM 635 C C . VAL A 1 83 ? -0.325 -13.375 -3.422 1 99 83 VAL A C 1
ATOM 637 O O . VAL A 1 83 ? -0.469 -13.875 -2.307 1 99 83 VAL A O 1
ATOM 640 N N . ASN A 1 84 ? 0.783 -13.445 -4.086 1 99 84 ASN A N 1
ATOM 641 C CA . ASN A 1 84 ? 2.008 -14.016 -3.535 1 99 84 ASN A CA 1
ATOM 642 C C . ASN A 1 84 ? 2.965 -12.93 -3.051 1 99 84 ASN A C 1
ATOM 644 O O . ASN A 1 84 ? 3.203 -11.953 -3.754 1 99 84 ASN A O 1
ATOM 648 N N . LEU A 1 85 ? 3.449 -13.086 -1.805 1 98.94 85 LEU A N 1
ATOM 649 C CA . LEU A 1 85 ? 4.477 -12.164 -1.326 1 98.94 85 LEU A CA 1
ATOM 650 C C . LEU A 1 85 ? 5.715 -12.219 -2.213 1 98.94 85 LEU A C 1
ATOM 652 O O . LEU A 1 85 ? 6.156 -13.305 -2.604 1 98.94 85 LEU A O 1
ATOM 656 N N . ALA A 1 86 ? 6.289 -11.023 -2.539 1 98.88 86 ALA A N 1
ATOM 657 C CA . ALA A 1 86 ? 7.488 -10.898 -3.363 1 98.88 86 ALA A CA 1
ATOM 658 C C . ALA A 1 86 ? 8.742 -10.836 -2.5 1 98.88 86 ALA A C 1
ATOM 660 O O . ALA A 1 86 ? 9.109 -9.766 -2.004 1 98.88 86 ALA A O 1
ATOM 661 N N . PRO A 1 87 ? 9.414 -11.961 -2.367 1 98.75 87 PRO A N 1
ATOM 662 C CA . PRO A 1 87 ? 10.586 -11.977 -1.485 1 98.75 87 PRO A CA 1
ATOM 663 C C . PRO A 1 87 ? 11.867 -11.539 -2.197 1 98.75 87 PRO A C 1
ATOM 665 O O . PRO A 1 87 ? 11.992 -11.727 -3.41 1 98.75 87 PRO A O 1
ATOM 668 N N . GLU A 1 88 ? 12.766 -11.047 -1.458 1 98.5 88 GLU A N 1
ATOM 669 C CA . GLU A 1 88 ? 14.039 -10.547 -1.959 1 98.5 88 GLU A CA 1
ATOM 670 C C . GLU A 1 88 ? 14.766 -11.617 -2.771 1 98.5 88 GLU A C 1
ATOM 672 O O . GLU A 1 88 ? 15.414 -11.312 -3.773 1 98.5 88 GLU A O 1
ATOM 677 N N . GLY A 1 89 ? 14.641 -12.852 -2.393 1 98.06 89 GLY A N 1
ATOM 678 C CA . GLY A 1 89 ? 15.367 -13.945 -3.02 1 98.06 89 GLY A CA 1
ATOM 679 C C . GLY A 1 89 ? 14.922 -14.219 -4.445 1 98.06 89 GLY A C 1
ATOM 680 O O . GLY A 1 89 ? 15.617 -14.906 -5.195 1 98.06 89 GLY A O 1
ATOM 681 N N . LEU A 1 90 ? 13.773 -13.695 -4.824 1 98.38 90 LEU A N 1
ATOM 682 C CA . LEU A 1 90 ? 13.25 -13.93 -6.164 1 98.38 90 LEU A CA 1
ATOM 683 C C . LEU A 1 90 ? 13.195 -12.625 -6.957 1 98.38 90 LEU A C 1
ATOM 685 O O . LEU A 1 90 ? 12.391 -12.492 -7.883 1 98.38 90 LEU A O 1
ATOM 689 N N . PHE A 1 91 ? 14.047 -11.68 -6.629 1 98.44 91 PHE A N 1
ATOM 690 C CA . PHE A 1 91 ? 14.078 -10.305 -7.129 1 98.44 91 PHE A CA 1
ATOM 691 C C . PHE A 1 91 ? 14.094 -10.289 -8.656 1 98.44 91 PHE A C 1
ATOM 693 O O . PHE A 1 91 ? 13.234 -9.664 -9.281 1 98.44 91 PHE A O 1
ATOM 700 N N . GLU A 1 92 ? 14.945 -11.023 -9.289 1 97.81 92 GLU A N 1
ATOM 701 C CA . GLU A 1 92 ? 15.102 -11 -10.742 1 97.81 92 GLU A CA 1
ATOM 702 C C . GLU A 1 92 ? 13.898 -11.617 -11.438 1 97.81 92 GLU A C 1
ATOM 704 O O . GLU A 1 92 ? 13.438 -11.117 -12.469 1 97.81 92 GLU A O 1
ATOM 709 N N . GLN A 1 93 ? 13.406 -12.703 -10.852 1 98.31 93 GLN A N 1
ATOM 710 C CA . GLN A 1 93 ? 12.234 -13.359 -11.422 1 98.31 93 GLN A CA 1
ATOM 711 C C . GLN A 1 93 ? 11.008 -12.453 -11.344 1 98.31 93 GLN A C 1
ATOM 713 O O . GLN A 1 93 ? 10.234 -12.367 -12.297 1 98.31 93 GLN A O 1
ATOM 718 N N . ILE A 1 94 ? 10.859 -11.805 -10.18 1 98.75 94 ILE A N 1
ATOM 719 C CA . ILE A 1 94 ? 9.734 -10.898 -10.008 1 98.75 94 ILE A CA 1
ATOM 720 C C . ILE A 1 94 ? 9.781 -9.805 -11.07 1 98.75 94 ILE A C 1
ATOM 722 O O . ILE A 1 94 ? 8.781 -9.547 -11.75 1 98.75 94 ILE A O 1
ATOM 726 N N . ASN A 1 95 ? 10.93 -9.195 -11.273 1 98.44 95 ASN A N 1
ATOM 727 C CA . ASN A 1 95 ? 11.094 -8.172 -12.297 1 98.44 95 ASN A CA 1
ATOM 728 C C . ASN A 1 95 ? 10.797 -8.727 -13.688 1 98.44 95 ASN A C 1
ATOM 730 O O . ASN A 1 95 ? 10.133 -8.07 -14.492 1 98.44 95 ASN A O 1
ATOM 734 N N . ALA A 1 96 ? 11.242 -9.922 -13.961 1 98.31 96 ALA A N 1
ATOM 735 C CA . ALA A 1 96 ? 11.07 -10.523 -15.281 1 98.31 96 ALA A CA 1
ATOM 736 C C . ALA A 1 96 ? 9.594 -10.75 -15.594 1 98.31 96 ALA A C 1
ATOM 738 O O . ALA A 1 96 ? 9.18 -10.641 -16.75 1 98.31 96 ALA A O 1
ATOM 739 N N . THR A 1 97 ? 8.789 -11.016 -14.609 1 98.44 97 THR A N 1
ATOM 740 C CA . THR A 1 97 ? 7.383 -11.305 -14.844 1 98.44 97 THR A CA 1
ATOM 741 C C . THR A 1 97 ? 6.613 -10.039 -15.195 1 98.44 97 THR A C 1
ATOM 743 O O . THR A 1 97 ? 5.449 -10.102 -15.594 1 98.44 97 THR A O 1
ATOM 746 N N . ALA A 1 98 ? 7.211 -8.867 -15.047 1 97.69 98 ALA A N 1
ATOM 747 C CA . ALA A 1 98 ? 6.582 -7.617 -15.461 1 97.69 98 ALA A CA 1
ATOM 748 C C . ALA A 1 98 ? 6.723 -7.402 -16.969 1 97.69 98 ALA A C 1
ATOM 750 O O . ALA A 1 98 ? 6.172 -6.449 -17.516 1 97.69 98 ALA A O 1
ATOM 751 N N . THR A 1 99 ? 7.453 -8.289 -17.625 1 96.81 99 THR A N 1
ATOM 752 C CA . THR A 1 99 ? 7.609 -8.211 -19.078 1 96.81 99 THR A CA 1
ATOM 753 C C . THR A 1 99 ? 6.25 -8.297 -19.766 1 96.81 99 THR A C 1
ATOM 755 O O . THR A 1 99 ? 5.379 -9.055 -19.344 1 96.81 99 THR A O 1
ATOM 758 N N . ASP A 1 100 ? 6.02 -7.52 -20.781 1 94.12 100 ASP A N 1
ATOM 759 C CA . ASP A 1 100 ? 4.762 -7.484 -21.531 1 94.12 100 ASP A CA 1
ATOM 760 C C . ASP A 1 100 ? 4.672 -8.648 -22.516 1 94.12 100 ASP A C 1
ATOM 762 O O . ASP A 1 100 ? 4.645 -8.438 -23.734 1 94.12 100 ASP A O 1
ATOM 766 N N . PHE A 1 101 ? 4.527 -9.859 -22.094 1 95.25 101 PHE A N 1
ATOM 767 C CA . PHE A 1 101 ? 4.363 -11.047 -22.922 1 95.25 101 PHE A CA 1
ATOM 768 C C . PHE A 1 101 ? 3.029 -11.016 -23.656 1 95.25 101 PHE A C 1
ATOM 770 O O . PHE A 1 101 ? 2.047 -10.477 -23.141 1 95.25 101 PHE A O 1
ATOM 777 N N . PRO A 1 102 ? 2.977 -11.578 -24.875 1 93.94 102 PRO A N 1
ATOM 778 C CA . PRO A 1 102 ? 1.679 -11.68 -25.531 1 93.94 102 PRO A CA 1
ATOM 779 C C . PRO A 1 102 ? 0.672 -12.516 -24.75 1 93.94 102 PRO A C 1
ATOM 781 O O . PRO A 1 102 ? 1.064 -13.398 -23.984 1 93.94 102 PRO A O 1
ATOM 784 N N . ARG A 1 103 ? -0.572 -12.133 -25 1 90.69 103 ARG A N 1
ATOM 785 C CA . ARG A 1 103 ? -1.625 -12.922 -24.375 1 90.69 103 ARG A CA 1
ATOM 786 C C . ARG A 1 103 ? -1.446 -14.406 -24.672 1 90.69 103 ARG A C 1
ATOM 788 O O . ARG A 1 103 ? -1.112 -14.781 -25.812 1 90.69 103 ARG A O 1
ATOM 795 N N . GLY A 1 104 ? -1.646 -15.25 -23.703 1 91.69 104 GLY A N 1
ATOM 796 C CA . GLY A 1 104 ? -1.515 -16.688 -23.891 1 91.69 104 GLY A CA 1
ATOM 797 C C . GLY A 1 104 ? -0.174 -17.234 -23.438 1 91.69 104 GLY A C 1
ATOM 798 O O . GLY A 1 104 ? -0.013 -18.438 -23.281 1 91.69 104 GLY A O 1
ATOM 799 N N . VAL A 1 105 ? 0.847 -16.359 -23.266 1 95.44 105 VAL A N 1
ATOM 800 C CA . VAL A 1 105 ? 2.143 -16.766 -22.734 1 95.44 105 VAL A CA 1
ATOM 801 C C . VAL A 1 105 ? 2.164 -16.562 -21.219 1 95.44 105 VAL A C 1
ATOM 803 O O . VAL A 1 105 ? 1.896 -15.469 -20.719 1 95.44 105 VAL A O 1
ATOM 806 N N . SER A 1 106 ? 2.482 -17.609 -20.562 1 98 106 SER A N 1
ATOM 807 C CA . SER A 1 106 ? 2.521 -17.578 -19.094 1 98 106 SER A CA 1
ATOM 808 C C . SER A 1 106 ? 3.873 -17.078 -18.594 1 98 106 SER A C 1
ATOM 810 O O . SER A 1 106 ? 4.914 -17.625 -18.953 1 98 106 SER A O 1
ATOM 812 N N . GLU A 1 107 ? 3.854 -16.047 -17.734 1 98.62 107 GLU A N 1
ATOM 813 C CA . GLU A 1 107 ? 5.074 -15.57 -17.094 1 98.62 107 GLU A CA 1
ATOM 814 C C . GLU A 1 107 ? 5.695 -16.641 -16.203 1 98.62 107 GLU A C 1
ATOM 816 O O . GLU A 1 107 ? 6.914 -16.688 -16.016 1 98.62 107 GLU A O 1
ATOM 821 N N . PHE A 1 108 ? 4.855 -17.594 -15.57 1 98.62 108 PHE A N 1
ATOM 822 C CA . PHE A 1 108 ? 5.414 -18.703 -14.82 1 98.62 108 PHE A CA 1
ATOM 823 C C . PHE A 1 108 ? 6.422 -19.484 -15.664 1 98.62 108 PHE A C 1
ATOM 825 O O . PHE A 1 108 ? 7.547 -19.719 -15.234 1 98.62 108 PHE A O 1
ATOM 832 N N . ASP A 1 109 ? 6 -19.797 -16.828 1 98.25 109 ASP A N 1
ATOM 833 C CA . ASP A 1 109 ? 6.805 -20.609 -17.734 1 98.25 109 ASP A CA 1
ATOM 834 C C . ASP A 1 109 ? 7.941 -19.797 -18.344 1 98.25 109 ASP A C 1
ATOM 836 O O . ASP A 1 109 ? 9.094 -20.234 -18.344 1 98.25 109 ASP A O 1
ATOM 840 N N . ALA A 1 110 ? 7.613 -18.594 -18.844 1 97.94 110 ALA A N 1
ATOM 841 C CA . ALA A 1 110 ? 8.586 -17.75 -19.547 1 97.94 110 ALA A CA 1
ATOM 842 C C . ALA A 1 110 ? 9.727 -17.344 -18.609 1 97.94 110 ALA A C 1
ATOM 844 O O . ALA A 1 110 ? 10.867 -17.188 -19.047 1 97.94 110 ALA A O 1
ATOM 845 N N . CYS A 1 111 ? 9.422 -17.172 -17.266 1 98.19 111 CYS A N 1
ATOM 846 C CA . CYS A 1 111 ? 10.398 -16.625 -16.328 1 98.19 111 CYS A CA 1
ATOM 847 C C . CYS A 1 111 ? 10.906 -17.719 -15.383 1 98.19 111 CYS A C 1
ATOM 849 O O . CYS A 1 111 ? 11.648 -17.422 -14.445 1 98.19 111 CYS A O 1
ATOM 851 N N . GLY A 1 112 ? 10.523 -18.953 -15.57 1 98.25 112 GLY A N 1
ATOM 852 C CA . GLY A 1 112 ? 11.016 -20.062 -14.766 1 98.25 112 GLY A CA 1
ATOM 853 C C . GLY A 1 112 ? 10.555 -20 -13.32 1 98.25 112 GLY A C 1
ATOM 854 O O . GLY A 1 112 ? 11.336 -20.266 -12.406 1 98.25 112 GLY A O 1
ATOM 855 N N . VAL A 1 113 ? 9.352 -19.594 -13.086 1 98.75 113 VAL A N 1
ATOM 856 C CA . VAL A 1 113 ? 8.805 -19.531 -11.742 1 98.75 113 VAL A CA 1
ATOM 857 C C . VAL A 1 113 ? 8.016 -20.797 -11.445 1 98.75 113 VAL A C 1
ATOM 859 O O . VAL A 1 113 ? 7.109 -21.172 -12.203 1 98.75 113 VAL A O 1
ATOM 862 N N . GLU A 1 114 ? 8.375 -21.5 -10.375 1 98.56 114 GLU A N 1
ATOM 863 C CA . GLU A 1 114 ? 7.695 -22.734 -10.016 1 98.56 114 GLU A CA 1
ATOM 864 C C . GLU A 1 114 ? 6.34 -22.453 -9.375 1 98.56 114 GLU A C 1
ATOM 866 O O . GLU A 1 114 ? 6.215 -21.531 -8.555 1 98.56 114 GLU A O 1
ATOM 871 N N . ARG A 1 115 ? 5.344 -23.281 -9.82 1 98.44 115 ARG A N 1
ATOM 872 C CA . ARG A 1 115 ? 3.994 -23.203 -9.266 1 98.44 115 ARG A CA 1
ATOM 873 C C . ARG A 1 115 ? 3.789 -24.234 -8.164 1 98.44 115 ARG A C 1
ATOM 875 O O . ARG A 1 115 ? 4.492 -25.25 -8.109 1 98.44 115 ARG A O 1
ATOM 882 N N . GLU A 1 116 ? 2.91 -23.984 -7.305 1 98.31 116 GLU A N 1
ATOM 883 C CA . GLU A 1 116 ? 2.254 -24.984 -6.477 1 98.31 116 GLU A CA 1
ATOM 884 C C . GLU A 1 116 ? 0.74 -24.797 -6.469 1 98.31 116 GLU A C 1
ATOM 886 O O . GLU A 1 116 ? 0.25 -23.688 -6.66 1 98.31 116 GLU A O 1
ATOM 891 N N . PRO A 1 117 ? -0.037 -25.875 -6.352 1 98.5 117 PRO A N 1
ATOM 892 C CA . PRO A 1 117 ? -1.495 -25.75 -6.391 1 98.5 117 PRO A CA 1
ATOM 893 C C . PRO A 1 117 ? -2.047 -24.938 -5.219 1 98.5 117 PRO A C 1
ATOM 895 O O . PRO A 1 117 ? -1.531 -25.031 -4.102 1 98.5 117 PRO A O 1
ATOM 898 N N . SER A 1 118 ? -3.064 -24.125 -5.488 1 98.75 118 SER A N 1
ATOM 899 C CA . SER A 1 118 ? -3.844 -23.484 -4.438 1 98.75 118 SER A CA 1
ATOM 900 C C . SER A 1 118 ? -4.82 -24.453 -3.793 1 98.75 118 SER A C 1
ATOM 902 O O . SER A 1 118 ? -5.051 -25.547 -4.32 1 98.75 118 SER A O 1
ATOM 904 N N . LEU A 1 119 ? -5.305 -24.094 -2.668 1 98.75 119 LEU A N 1
ATOM 905 C CA . LEU A 1 119 ? -6.223 -24.953 -1.937 1 98.75 119 LEU A CA 1
ATOM 906 C C . LEU A 1 119 ? -7.672 -24.594 -2.262 1 98.75 119 LEU A C 1
ATOM 908 O O . LEU A 1 119 ? -8.5 -25.484 -2.457 1 98.75 119 LEU A O 1
ATOM 912 N N . ARG A 1 120 ? -8.031 -23.328 -2.385 1 98.81 120 ARG A N 1
ATOM 913 C CA . ARG A 1 120 ? -9.422 -22.891 -2.422 1 98.81 120 ARG A CA 1
ATOM 914 C C . ARG A 1 120 ? -9.766 -22.266 -3.773 1 98.81 120 ARG A C 1
ATOM 916 O O . ARG A 1 120 ? -10.945 -22.094 -4.098 1 98.81 120 ARG A O 1
ATOM 923 N N . VAL A 1 121 ? -8.766 -21.922 -4.59 1 98.94 121 VAL A N 1
ATOM 924 C CA . VAL A 1 121 ? -9 -21.297 -5.887 1 98.94 121 VAL A CA 1
ATOM 925 C C . VAL A 1 121 ? -8.211 -22.031 -6.969 1 98.94 121 VAL A C 1
ATOM 927 O O . VAL A 1 121 ? -7.363 -22.859 -6.664 1 98.94 121 VAL A O 1
ATOM 930 N N . LYS A 1 122 ? -8.445 -21.641 -8.211 1 98.75 122 LYS A N 1
ATOM 931 C CA . LYS A 1 122 ? -7.863 -22.359 -9.344 1 98.75 122 LYS A CA 1
ATOM 932 C C . LYS A 1 122 ? -6.457 -21.844 -9.656 1 98.75 122 LYS A C 1
ATOM 934 O O . LYS A 1 122 ? -5.551 -22.641 -9.914 1 98.75 122 LYS A O 1
ATOM 939 N N . PRO A 1 123 ? -6.219 -20.516 -9.695 1 98.94 123 PRO A N 1
ATOM 940 C CA . PRO A 1 123 ? -4.863 -20.062 -10.016 1 98.94 123 PRO A CA 1
ATOM 941 C C . PRO A 1 123 ? -3.814 -20.625 -9.062 1 98.94 123 PRO A C 1
ATOM 943 O O . PRO A 1 123 ? -4.07 -20.75 -7.859 1 98.94 123 PRO A O 1
ATOM 946 N N . PRO A 1 124 ? -2.701 -20.969 -9.555 1 98.94 124 PRO A N 1
ATOM 947 C CA . PRO A 1 124 ? -1.657 -21.531 -8.695 1 98.94 124 PRO A CA 1
ATOM 948 C C . PRO A 1 124 ? -0.976 -20.484 -7.828 1 98.94 124 PRO A C 1
ATOM 950 O O . PRO A 1 124 ? -1.054 -19.281 -8.125 1 98.94 124 PRO A O 1
ATOM 953 N N . ARG A 1 125 ? -0.355 -20.969 -6.766 1 98.88 125 ARG A N 1
ATOM 954 C CA . ARG A 1 125 ? 0.562 -20.156 -5.965 1 98.88 125 ARG A CA 1
ATOM 955 C C . ARG A 1 125 ? 1.97 -20.188 -6.547 1 98.88 125 ARG A C 1
ATOM 957 O O . ARG A 1 125 ? 2.287 -21.047 -7.371 1 98.88 125 ARG A O 1
ATOM 964 N N . VAL A 1 126 ? 2.754 -19.188 -6.223 1 98.88 126 VAL A N 1
ATOM 965 C CA . VAL A 1 126 ? 4.191 -19.25 -6.461 1 98.88 126 VAL A CA 1
ATOM 966 C C . VAL A 1 126 ? 4.855 -20.109 -5.391 1 98.88 126 VAL A C 1
ATOM 968 O O . VAL A 1 126 ? 4.84 -19.766 -4.207 1 98.88 126 VAL A O 1
ATOM 971 N N . ALA A 1 127 ? 5.508 -21.172 -5.793 1 98.62 127 ALA A N 1
ATOM 972 C CA . ALA A 1 127 ? 6.051 -22.141 -4.855 1 98.62 127 ALA A CA 1
ATOM 973 C C . ALA A 1 127 ? 7.109 -21.516 -3.959 1 98.62 127 ALA A C 1
ATOM 975 O O . ALA A 1 127 ? 7.195 -21.828 -2.77 1 98.62 127 ALA A O 1
ATOM 976 N N . GLY A 1 128 ? 7.902 -20.641 -4.512 1 98.44 128 GLY A N 1
ATOM 977 C CA . GLY A 1 128 ? 9.023 -20.062 -3.793 1 98.44 128 GLY A CA 1
ATOM 978 C C . GLY A 1 128 ? 8.641 -18.891 -2.928 1 98.44 128 GLY A C 1
ATOM 979 O O . GLY A 1 128 ? 9.461 -18.359 -2.176 1 98.44 128 GLY A O 1
ATOM 980 N N . SER A 1 129 ? 7.418 -18.375 -3.037 1 98.81 129 SER A N 1
ATOM 981 C CA . SER A 1 129 ? 6.949 -17.281 -2.189 1 98.81 129 SER A CA 1
ATOM 982 C C . SER A 1 129 ? 6.656 -17.766 -0.775 1 98.81 129 SER A C 1
ATOM 984 O O . SER A 1 129 ? 6.004 -18.797 -0.589 1 98.81 129 SER A O 1
ATOM 986 N N . PRO A 1 130 ? 7.039 -17.016 0.239 1 98.81 130 PRO A N 1
ATOM 987 C CA . PRO A 1 130 ? 6.773 -17.469 1.607 1 98.81 130 PRO A CA 1
ATOM 988 C C . PRO A 1 130 ? 5.301 -17.344 1.991 1 98.81 130 PRO A C 1
ATOM 990 O O . PRO A 1 130 ? 4.859 -17.969 2.967 1 98.81 130 PRO A O 1
ATOM 993 N N . VAL A 1 131 ? 4.539 -16.562 1.327 1 98.94 131 VAL A N 1
ATOM 994 C CA . VAL A 1 131 ? 3.143 -16.312 1.66 1 98.94 131 VAL A CA 1
ATOM 995 C C . VAL A 1 131 ? 2.303 -16.281 0.385 1 98.94 131 VAL A C 1
ATOM 997 O O . VAL A 1 131 ? 2.713 -15.711 -0.624 1 98.94 131 VAL A O 1
ATOM 1000 N N . ALA A 1 132 ? 1.169 -16.891 0.402 1 98.94 132 ALA A N 1
ATOM 1001 C CA . ALA A 1 132 ? 0.165 -16.797 -0.654 1 98.94 132 ALA A CA 1
ATOM 1002 C C . ALA A 1 132 ? -1.223 -16.531 -0.071 1 98.94 132 ALA A C 1
ATOM 1004 O O . ALA A 1 132 ? -1.665 -17.25 0.829 1 98.94 132 ALA A O 1
ATOM 1005 N N . LEU A 1 133 ? -1.88 -15.516 -0.518 1 99 133 LEU A N 1
ATOM 1006 C CA . LEU A 1 133 ? -3.27 -15.211 -0.192 1 99 133 LEU A CA 1
ATOM 1007 C C . LEU A 1 133 ? -4.191 -15.586 -1.346 1 99 133 LEU A C 1
ATOM 1009 O O . LEU A 1 133 ? -4.129 -14.984 -2.42 1 99 133 LEU A O 1
ATOM 1013 N N . GLU A 1 134 ? -4.977 -16.594 -1.168 1 99 134 GLU A N 1
ATOM 1014 C CA . GLU A 1 134 ? -5.961 -17 -2.164 1 99 134 GLU A CA 1
ATOM 1015 C C . GLU A 1 134 ? -7.227 -16.141 -2.07 1 99 134 GLU A C 1
ATOM 1017 O O . GLU A 1 134 ? -7.797 -15.992 -0.99 1 99 134 GLU A O 1
ATOM 1022 N N . CYS A 1 135 ? -7.66 -15.656 -3.246 1 99 135 CYS A N 1
ATOM 1023 C CA . CYS A 1 135 ? -8.711 -14.641 -3.219 1 99 135 CYS A CA 1
ATOM 1024 C C . CYS A 1 135 ? -9.812 -14.977 -4.215 1 99 135 CYS A C 1
ATOM 1026 O O . CYS A 1 135 ? -9.539 -15.469 -5.312 1 99 135 CYS A O 1
ATOM 1028 N N . GLU A 1 136 ? -10.992 -14.695 -3.809 1 98.94 136 GLU A N 1
ATOM 1029 C CA . GLU A 1 136 ? -12.133 -14.586 -4.703 1 98.94 136 GLU A CA 1
ATOM 1030 C C . GLU A 1 136 ? -12.492 -13.133 -4.973 1 98.94 136 GLU A C 1
ATOM 1032 O O . GLU A 1 136 ? -12.453 -12.297 -4.062 1 98.94 136 GLU A O 1
ATOM 1037 N N . LEU A 1 137 ? -12.789 -12.859 -6.238 1 98.94 137 LEU A N 1
ATOM 1038 C CA . LEU A 1 137 ? -13.133 -11.484 -6.605 1 98.94 137 LEU A CA 1
ATOM 1039 C C . LEU A 1 137 ? -14.32 -10.984 -5.797 1 98.94 137 LEU A C 1
ATOM 1041 O O . LEU A 1 137 ? -15.383 -11.625 -5.785 1 98.94 137 LEU A O 1
ATOM 1045 N N . HIS A 1 138 ? -14.117 -9.938 -5.086 1 98.94 138 HIS A N 1
ATOM 1046 C CA . HIS A 1 138 ? -15.211 -9.227 -4.422 1 98.94 138 HIS A CA 1
ATOM 1047 C C . HIS A 1 138 ? -15.883 -8.242 -5.371 1 98.94 138 HIS A C 1
ATOM 1049 O O . HIS A 1 138 ? -17.109 -8.273 -5.543 1 98.94 138 HIS A O 1
ATOM 1055 N N . SER A 1 139 ? -15.109 -7.34 -5.98 1 98.81 139 SER A N 1
ATOM 1056 C CA . SER A 1 139 ? -15.594 -6.328 -6.914 1 98.81 139 SER A CA 1
ATOM 1057 C C . SER A 1 139 ? -14.445 -5.637 -7.633 1 98.81 139 SER A C 1
ATOM 1059 O O . SER A 1 139 ? -13.273 -5.887 -7.324 1 98.81 139 SER A O 1
ATOM 1061 N N . THR A 1 140 ? -14.773 -4.918 -8.672 1 98.88 140 THR A N 1
ATOM 1062 C CA . THR A 1 140 ? -13.836 -4.008 -9.32 1 98.88 140 THR A CA 1
ATOM 1063 C C . THR A 1 140 ? -14.391 -2.586 -9.336 1 98.88 140 THR A C 1
ATOM 1065 O O . THR A 1 140 ? -15.602 -2.383 -9.258 1 98.88 140 THR A O 1
ATOM 1068 N N . LEU A 1 141 ? -13.516 -1.625 -9.32 1 98.88 141 LEU A N 1
ATOM 1069 C CA . LEU A 1 141 ? -13.875 -0.217 -9.438 1 98.88 141 LEU A CA 1
ATOM 1070 C C . LEU A 1 141 ? -12.969 0.494 -10.438 1 98.88 141 LEU A C 1
ATOM 1072 O O . LEU A 1 141 ? -11.758 0.603 -10.219 1 98.88 141 LEU A O 1
ATOM 1076 N N . ARG A 1 142 ? -13.531 0.913 -11.57 1 98.69 142 ARG A N 1
ATOM 1077 C CA . ARG A 1 142 ? -12.75 1.666 -12.539 1 98.69 142 ARG A CA 1
ATOM 1078 C C . ARG A 1 142 ? -12.609 3.125 -12.117 1 98.69 142 ARG A C 1
ATOM 1080 O O . ARG A 1 142 ? -13.594 3.771 -11.766 1 98.69 142 ARG A O 1
ATOM 1087 N N . ILE A 1 143 ? -11.422 3.691 -12.062 1 98.75 143 ILE A N 1
ATOM 1088 C CA . ILE A 1 143 ? -11.094 5.094 -11.805 1 98.75 143 ILE A CA 1
ATOM 1089 C C . ILE A 1 143 ? -10.086 5.582 -12.836 1 98.75 143 ILE A C 1
ATOM 1091 O O . ILE A 1 143 ? -8.93 5.148 -12.844 1 98.75 143 ILE A O 1
ATOM 1095 N N . GLY A 1 144 ? -10.5 6.512 -13.703 1 98.25 144 GLY A N 1
ATOM 1096 C CA . GLY A 1 144 ? -9.609 6.988 -14.75 1 98.25 144 GLY A CA 1
ATOM 1097 C C . GLY A 1 144 ? -9.07 5.871 -15.625 1 98.25 144 GLY A C 1
ATOM 1098 O O . GLY A 1 144 ? -9.836 5.07 -16.172 1 98.25 144 GLY A O 1
ATOM 1099 N N . ASP A 1 145 ? -7.758 5.777 -15.742 1 98.38 145 ASP A N 1
ATOM 1100 C CA . ASP A 1 145 ? -7.105 4.809 -16.625 1 98.38 145 ASP A CA 1
ATOM 1101 C C . ASP A 1 145 ? -6.816 3.504 -15.883 1 98.38 145 ASP A C 1
ATOM 1103 O O . ASP A 1 145 ? -6.039 2.674 -16.359 1 98.38 145 ASP A O 1
ATOM 1107 N N . SER A 1 146 ? -7.348 3.344 -14.688 1 98.81 146 SER A N 1
ATOM 1108 C CA . SER A 1 146 ? -6.996 2.223 -13.828 1 98.81 146 SER A CA 1
ATOM 1109 C C . SER A 1 146 ? -8.234 1.502 -13.32 1 98.81 146 SER A C 1
ATOM 1111 O O . SER A 1 146 ? -9.344 2.033 -13.398 1 98.81 146 SER A O 1
ATOM 1113 N N . THR A 1 147 ? -8.07 0.278 -12.953 1 98.94 147 THR A N 1
ATOM 1114 C CA . THR A 1 147 ? -9.102 -0.518 -12.297 1 98.94 147 THR A CA 1
ATOM 1115 C C . THR A 1 147 ? -8.594 -1.084 -10.977 1 98.94 147 THR A C 1
ATOM 1117 O O . THR A 1 147 ? -7.582 -1.782 -10.945 1 98.94 147 THR A O 1
ATOM 1120 N N . VAL A 1 148 ? -9.281 -0.713 -9.875 1 98.94 148 VAL A N 1
ATOM 1121 C CA . VAL A 1 148 ? -8.992 -1.312 -8.578 1 98.94 148 VAL A CA 1
ATOM 1122 C C . VAL A 1 148 ? -9.711 -2.652 -8.453 1 98.94 148 VAL A C 1
ATOM 1124 O O . VAL A 1 148 ? -10.922 -2.74 -8.703 1 98.94 148 VAL A O 1
ATOM 1127 N N . VAL A 1 149 ? -8.984 -3.705 -8.188 1 99 149 VAL A N 1
ATOM 1128 C CA . VAL A 1 149 ? -9.516 -5.051 -7.984 1 99 149 VAL A CA 1
ATOM 1129 C C . VAL A 1 149 ? -9.57 -5.363 -6.488 1 99 149 VAL A C 1
ATOM 1131 O O . VAL A 1 149 ? -8.547 -5.297 -5.801 1 99 149 VAL A O 1
ATOM 1134 N N . PHE A 1 150 ? -10.734 -5.645 -5.98 1 99 150 PHE A N 1
ATOM 1135 C CA . PHE A 1 150 ? -10.93 -6.051 -4.594 1 99 150 PHE A CA 1
ATOM 1136 C C . PHE A 1 150 ? -11.141 -7.555 -4.496 1 99 150 PHE A C 1
ATOM 1138 O O . PHE A 1 150 ? -12.023 -8.109 -5.156 1 99 150 PHE A O 1
ATOM 1145 N N . GLY A 1 151 ? -10.328 -8.219 -3.695 1 98.94 151 GLY A N 1
ATOM 1146 C CA . GLY A 1 151 ? -10.43 -9.656 -3.535 1 98.94 151 GLY A CA 1
ATOM 1147 C C . GLY A 1 151 ? -10.609 -10.086 -2.092 1 98.94 151 GLY A C 1
ATOM 1148 O O . GLY A 1 151 ? -9.812 -9.719 -1.225 1 98.94 151 GLY A O 1
ATOM 1149 N N . ARG A 1 152 ? -11.641 -10.844 -1.805 1 98.94 152 ARG A N 1
ATOM 1150 C CA . ARG A 1 152 ? -11.82 -11.461 -0.495 1 98.94 152 ARG A CA 1
ATOM 1151 C C . ARG A 1 152 ? -10.836 -12.602 -0.278 1 98.94 152 ARG A C 1
ATOM 1153 O O . ARG A 1 152 ? -10.766 -13.531 -1.081 1 98.94 152 ARG A O 1
ATOM 1160 N N . VAL A 1 153 ? -10.047 -12.508 0.809 1 99 153 VAL A N 1
ATOM 1161 C CA . VAL A 1 153 ? -9.117 -13.594 1.124 1 99 153 VAL A CA 1
ATOM 1162 C C . VAL A 1 153 ? -9.891 -14.789 1.672 1 99 153 VAL A C 1
ATOM 1164 O O . VAL A 1 153 ? -10.57 -14.688 2.697 1 99 153 VAL A O 1
ATOM 1167 N N . VAL A 1 154 ? -9.75 -15.891 0.991 1 98.94 154 VAL A N 1
ATOM 1168 C CA . VAL A 1 154 ? -10.508 -17.062 1.41 1 98.94 154 VAL A CA 1
ATOM 1169 C C . VAL A 1 154 ? -9.562 -18.109 2.002 1 98.94 154 VAL A C 1
ATOM 1171 O O . VAL A 1 154 ? -10.008 -19.078 2.607 1 98.94 154 VAL A O 1
ATOM 1174 N N . HIS A 1 155 ? -8.305 -17.891 1.818 1 98.94 155 HIS A N 1
ATOM 1175 C CA . HIS A 1 155 ? -7.285 -18.766 2.367 1 98.94 155 HIS A CA 1
ATOM 1176 C C . HIS A 1 155 ? -5.914 -18.109 2.359 1 98.94 155 HIS A C 1
ATOM 1178 O O . HIS A 1 155 ? -5.566 -17.391 1.41 1 98.94 155 HIS A O 1
ATOM 1184 N N . ALA A 1 156 ? -5.164 -18.297 3.406 1 98.94 156 ALA A N 1
ATOM 1185 C CA . ALA A 1 156 ? -3.762 -17.891 3.453 1 98.94 156 ALA A CA 1
ATOM 1186 C C . ALA A 1 156 ? -2.848 -19.078 3.707 1 98.94 156 ALA A C 1
ATOM 1188 O O . ALA A 1 156 ? -3.092 -19.875 4.617 1 98.94 156 ALA A O 1
ATOM 1189 N N . ALA A 1 157 ? -1.873 -19.234 2.857 1 98.88 157 ALA A N 1
ATOM 1190 C CA . ALA A 1 157 ? -0.831 -20.25 3.023 1 98.88 157 ALA A CA 1
ATOM 1191 C C . ALA A 1 157 ? 0.516 -19.594 3.336 1 98.88 157 ALA A C 1
ATOM 1193 O O . ALA A 1 157 ? 0.995 -18.75 2.58 1 98.88 157 ALA A O 1
ATOM 1194 N N . VAL A 1 158 ? 1.128 -19.969 4.461 1 98.88 158 VAL A N 1
ATOM 1195 C CA . VAL A 1 158 ? 2.4 -19.391 4.891 1 98.88 158 VAL A CA 1
ATOM 1196 C C . VAL A 1 158 ? 3.426 -20.5 5.094 1 98.88 158 VAL A C 1
ATOM 1198 O O . VAL A 1 158 ? 3.135 -21.516 5.742 1 98.88 158 VAL A O 1
ATOM 1201 N N . ASP A 1 159 ? 4.609 -20.312 4.453 1 98.75 159 ASP A N 1
ATOM 1202 C CA . ASP A 1 159 ? 5.688 -21.281 4.676 1 98.75 159 ASP A CA 1
ATOM 1203 C C . ASP A 1 159 ? 6.039 -21.375 6.16 1 98.75 159 ASP A C 1
ATOM 1205 O O . ASP A 1 159 ? 6.258 -20.359 6.82 1 98.75 159 ASP A O 1
ATOM 1209 N N . GLU A 1 160 ? 6.102 -22.531 6.664 1 98.31 160 GLU A N 1
ATOM 1210 C CA . GLU A 1 160 ? 6.41 -22.734 8.078 1 98.31 160 GLU A CA 1
ATOM 1211 C C . GLU A 1 160 ? 7.746 -22.109 8.445 1 98.31 160 GLU A C 1
ATOM 1213 O O . GLU A 1 160 ? 7.918 -21.609 9.562 1 98.31 160 GLU A O 1
ATOM 1218 N N . SER A 1 161 ? 8.68 -22.047 7.57 1 98.12 161 SER A N 1
ATOM 1219 C CA . SER A 1 161 ? 10.039 -21.578 7.824 1 98.12 161 SER A CA 1
ATOM 1220 C C . SER A 1 161 ? 10.062 -20.078 8.148 1 98.12 161 SER A C 1
ATOM 1222 O O . SER A 1 161 ? 11.062 -19.578 8.664 1 98.12 161 SER A O 1
ATOM 1224 N N . VAL A 1 162 ? 8.977 -19.344 7.875 1 98.62 162 VAL A N 1
ATOM 1225 C CA . VAL A 1 162 ? 9.008 -17.906 8.125 1 98.62 162 VAL A CA 1
ATOM 1226 C C . VAL A 1 162 ? 8.125 -17.578 9.32 1 98.62 162 VAL A C 1
ATOM 1228 O O . VAL A 1 162 ? 7.898 -16.406 9.633 1 98.62 162 VAL A O 1
ATOM 1231 N N . LEU A 1 163 ? 7.586 -18.609 9.945 1 98.31 163 LEU A N 1
ATOM 1232 C CA . LEU A 1 163 ? 6.742 -18.406 11.117 1 98.31 163 LEU A CA 1
ATOM 1233 C C . LEU A 1 163 ? 7.562 -18.516 12.398 1 98.31 163 LEU A C 1
ATOM 1235 O O . LEU A 1 163 ? 8.398 -19.422 12.531 1 98.31 163 LEU A O 1
ATOM 1239 N N . VAL A 1 164 ? 7.473 -17.562 13.25 1 97.94 164 VAL A N 1
ATOM 1240 C CA . VAL A 1 164 ? 7.961 -17.609 14.625 1 97.94 164 VAL A CA 1
ATOM 1241 C C . VAL A 1 164 ? 6.793 -17.453 15.594 1 97.94 164 VAL A C 1
ATOM 1243 O O . VAL A 1 164 ? 6.094 -16.438 15.578 1 97.94 164 VAL A O 1
ATOM 1246 N N . ASP A 1 165 ? 6.48 -18.469 16.406 1 96.12 165 ASP A N 1
ATOM 1247 C CA . ASP A 1 165 ? 5.348 -18.516 17.328 1 96.12 165 ASP A CA 1
ATOM 1248 C C . ASP A 1 165 ? 4.035 -18.234 16.594 1 96.12 165 ASP A C 1
ATOM 1250 O O . ASP A 1 165 ? 3.229 -17.422 17.031 1 96.12 165 ASP A O 1
ATOM 1254 N N . GLY A 1 166 ? 3.963 -18.781 15.414 1 95.38 166 GLY A N 1
ATOM 1255 C CA . GLY A 1 166 ? 2.727 -18.734 14.648 1 95.38 166 GLY A CA 1
ATOM 1256 C C . GLY A 1 166 ? 2.541 -17.422 13.891 1 95.38 166 GLY A C 1
ATOM 1257 O O . GLY A 1 166 ? 1.5 -17.203 13.266 1 95.38 166 GLY A O 1
ATOM 1258 N N . HIS A 1 167 ? 3.529 -16.594 13.953 1 97 167 HIS A N 1
ATOM 1259 C CA . HIS A 1 167 ? 3.426 -15.281 13.328 1 97 167 HIS A CA 1
ATOM 1260 C C . HIS A 1 167 ? 4.488 -15.102 12.242 1 97 167 HIS A C 1
ATOM 1262 O O . HIS A 1 167 ? 5.656 -15.422 12.461 1 97 167 HIS A O 1
ATOM 1268 N N . PRO A 1 168 ? 4.074 -14.617 11.047 1 98.56 168 PRO A N 1
ATOM 1269 C CA . PRO A 1 168 ? 5.074 -14.328 10.016 1 98.56 168 PRO A CA 1
ATOM 1270 C C . PRO A 1 168 ? 6.125 -13.32 10.477 1 98.56 168 PRO A C 1
ATOM 12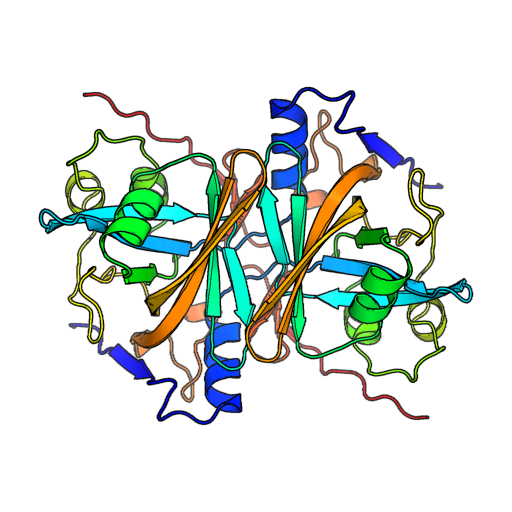72 O O . PRO A 1 168 ? 5.777 -12.25 10.977 1 98.56 168 PRO A O 1
ATOM 1275 N N . GLU A 1 169 ? 7.383 -13.625 10.258 1 98.31 169 GLU A N 1
ATOM 1276 C CA . GLU A 1 169 ? 8.477 -12.789 10.734 1 98.31 169 GLU A CA 1
ATOM 1277 C C . GLU A 1 169 ? 9.133 -12.023 9.586 1 98.31 169 GLU A C 1
ATOM 1279 O O . GLU A 1 169 ? 9.617 -12.633 8.625 1 98.31 169 GLU A O 1
ATOM 1284 N N . MET A 1 170 ? 9.258 -10.727 9.75 1 98.31 170 MET A N 1
ATOM 1285 C CA . MET A 1 170 ? 9.711 -9.828 8.688 1 98.31 170 MET A CA 1
ATOM 1286 C C . MET A 1 170 ? 11.109 -10.211 8.219 1 98.31 170 MET A C 1
ATOM 1288 O O . MET A 1 170 ? 11.367 -10.273 7.012 1 98.31 170 MET A O 1
ATOM 1292 N N . THR A 1 171 ? 12.016 -10.523 9.148 1 98.25 171 THR A N 1
ATOM 1293 C CA . THR A 1 171 ? 13.414 -10.773 8.82 1 98.25 171 THR A CA 1
ATOM 1294 C C . THR A 1 171 ? 13.57 -12.109 8.109 1 98.25 171 THR A C 1
ATOM 1296 O O . THR A 1 171 ? 14.602 -12.375 7.48 1 98.25 171 THR A O 1
ATOM 1299 N N . LEU A 1 172 ? 12.57 -12.969 8.242 1 98.5 172 LEU A N 1
ATOM 1300 C CA . LEU A 1 172 ? 12.594 -14.25 7.543 1 98.5 172 LEU A CA 1
ATOM 1301 C C . LEU A 1 172 ? 11.922 -14.141 6.176 1 98.5 172 LEU A C 1
ATOM 1303 O O . LEU A 1 172 ? 12.391 -14.734 5.203 1 98.5 172 LEU A O 1
ATOM 1307 N N . MET A 1 173 ? 10.875 -13.375 6.094 1 98.56 173 MET A N 1
ATOM 1308 C CA . MET A 1 173 ? 10.133 -13.211 4.844 1 98.56 173 MET A CA 1
ATOM 1309 C C . MET A 1 173 ? 10.93 -12.367 3.854 1 98.56 173 MET A C 1
ATOM 1311 O O . MET A 1 173 ? 10.883 -12.609 2.646 1 98.56 173 MET A O 1
ATOM 1315 N N . ARG A 1 174 ? 11.602 -11.312 4.344 1 98.5 174 ARG A N 1
ATOM 1316 C CA . ARG A 1 174 ? 12.445 -10.406 3.562 1 98.5 174 ARG A CA 1
ATOM 1317 C C . ARG A 1 174 ? 11.688 -9.875 2.348 1 98.5 174 ARG A C 1
ATOM 1319 O O . ARG A 1 174 ? 12.141 -10.039 1.211 1 98.5 174 ARG A O 1
ATOM 1326 N N . PRO A 1 175 ? 10.562 -9.203 2.609 1 98.81 175 PRO A N 1
ATOM 1327 C CA . PRO A 1 175 ? 9.781 -8.703 1.477 1 98.81 175 PRO A CA 1
ATOM 1328 C C . PRO A 1 175 ? 10.484 -7.578 0.722 1 98.81 175 PRO A C 1
ATOM 1330 O O . PRO A 1 175 ? 11.148 -6.742 1.336 1 98.81 175 PRO A O 1
ATOM 1333 N N . LEU A 1 176 ? 10.383 -7.523 -0.622 1 98.75 176 LEU A N 1
ATOM 1334 C CA . LEU A 1 176 ? 10.805 -6.414 -1.468 1 98.75 176 LEU A CA 1
ATOM 1335 C C . LEU A 1 176 ? 9.742 -5.324 -1.509 1 98.75 176 LEU A C 1
ATOM 1337 O O . LEU A 1 176 ? 8.562 -5.59 -1.264 1 98.75 176 LEU A O 1
ATOM 1341 N N . THR A 1 177 ? 10.172 -4.137 -1.74 1 98.81 177 THR A N 1
ATOM 1342 C CA . THR A 1 177 ? 9.258 -3.029 -2.008 1 98.81 177 THR A CA 1
ATOM 1343 C C . THR A 1 177 ? 9.578 -2.373 -3.348 1 98.81 177 THR A C 1
ATOM 1345 O O . THR A 1 177 ? 10.703 -2.49 -3.848 1 98.81 177 THR A O 1
ATOM 1348 N N . ARG A 1 178 ? 8.57 -1.788 -3.957 1 98.75 178 ARG A N 1
ATOM 1349 C CA . ARG A 1 178 ? 8.781 -0.932 -5.117 1 98.75 178 ARG A CA 1
ATOM 1350 C C . ARG A 1 178 ? 8.977 0.521 -4.699 1 98.75 178 ARG A C 1
ATOM 1352 O O . ARG A 1 178 ? 8.289 1.015 -3.807 1 98.75 178 ARG A O 1
ATOM 1359 N N . LEU A 1 179 ? 9.984 1.148 -5.246 1 98.44 179 LEU A N 1
ATOM 1360 C CA . LEU A 1 179 ? 10.289 2.557 -5.02 1 98.44 179 LEU A CA 1
ATOM 1361 C C . LEU A 1 179 ? 10.055 3.375 -6.285 1 98.44 179 LEU A C 1
ATOM 1363 O O . LEU A 1 179 ? 9.18 3.043 -7.094 1 98.44 179 LEU A O 1
ATOM 1367 N N . GLY A 1 180 ? 10.562 4.59 -6.387 1 96.56 180 GLY A N 1
ATOM 1368 C CA . GLY A 1 180 ? 10.547 5.34 -7.633 1 96.56 180 GLY A CA 1
ATOM 1369 C C . GLY A 1 180 ? 11.523 4.805 -8.664 1 96.56 180 GLY A C 1
ATOM 1370 O O . GLY A 1 180 ? 12.336 3.928 -8.359 1 96.56 180 GLY A O 1
ATOM 1371 N N . LYS A 1 181 ? 11.422 5.25 -9.883 1 95.5 181 LYS A N 1
ATOM 1372 C CA . LYS A 1 181 ? 12.32 4.848 -10.961 1 95.5 181 LYS A CA 1
ATOM 1373 C C . LYS A 1 181 ? 12.336 3.33 -11.117 1 95.5 181 LYS A C 1
ATOM 1375 O O . LYS A 1 181 ? 11.289 2.684 -11.094 1 95.5 181 LYS A O 1
ATOM 1380 N N . ASN A 1 182 ? 13.414 2.773 -11.5 1 96.81 182 ASN A N 1
ATOM 1381 C CA . ASN A 1 182 ? 13.602 1.329 -11.57 1 96.81 182 ASN A CA 1
ATOM 1382 C C . ASN A 1 182 ? 14.203 0.774 -10.281 1 96.81 182 ASN A C 1
ATOM 1384 O O . ASN A 1 182 ? 15.047 -0.124 -10.328 1 96.81 182 ASN A O 1
ATOM 1388 N N . GLU A 1 183 ? 13.758 1.413 -9.148 1 98.25 183 GLU A N 1
ATOM 1389 C CA . GLU A 1 183 ? 14.383 1.086 -7.867 1 98.25 183 GLU A CA 1
ATOM 1390 C C . GLU A 1 183 ? 13.469 0.21 -7.016 1 98.25 183 GLU A C 1
ATOM 1392 O O . GLU A 1 183 ? 12.25 0.375 -7.035 1 98.25 183 GLU A O 1
ATOM 1397 N N . TRP A 1 184 ? 14.109 -0.668 -6.316 1 98.69 184 TRP A N 1
ATOM 1398 C CA . TRP A 1 184 ? 13.484 -1.582 -5.367 1 98.69 184 TRP A CA 1
ATOM 1399 C C . TRP A 1 184 ? 14.133 -1.468 -3.992 1 98.69 184 TRP A C 1
ATOM 1401 O O . TRP A 1 184 ? 15.328 -1.198 -3.883 1 98.69 184 TRP A O 1
ATOM 1411 N N . GLY A 1 185 ? 13.305 -1.617 -2.992 1 98.69 185 GLY A N 1
ATOM 1412 C CA . GLY A 1 185 ? 13.828 -1.555 -1.636 1 98.69 185 GLY A CA 1
ATOM 1413 C C . GLY A 1 185 ? 13.898 -2.91 -0.961 1 98.69 185 GLY A C 1
ATOM 1414 O O . GLY A 1 185 ? 13.008 -3.744 -1.135 1 98.69 185 GLY A O 1
ATOM 1415 N N . THR A 1 186 ? 14.961 -3.168 -0.23 1 98.69 186 THR A N 1
ATOM 1416 C CA . THR A 1 186 ? 15.055 -4.328 0.647 1 98.69 186 THR A CA 1
ATOM 1417 C C . THR A 1 186 ? 14.633 -3.969 2.068 1 98.69 186 THR A C 1
ATOM 1419 O O . THR A 1 186 ? 14.414 -2.795 2.377 1 98.69 186 THR A O 1
ATOM 1422 N N . LEU A 1 187 ? 14.359 -4.992 2.896 1 98.19 187 LEU A N 1
ATOM 1423 C CA . LEU A 1 187 ? 13.977 -4.762 4.285 1 98.19 187 LEU A CA 1
ATOM 1424 C C . LEU A 1 187 ? 15.047 -3.957 5.02 1 98.19 187 LEU A C 1
ATOM 1426 O O . LEU A 1 187 ? 16.234 -4.289 4.953 1 98.19 187 LEU A O 1
ATOM 1430 N N . GLY A 1 188 ? 14.633 -2.836 5.648 1 97.5 188 GLY A N 1
ATOM 1431 C CA . GLY A 1 188 ? 15.523 -2.031 6.461 1 97.5 188 GLY A CA 1
ATOM 1432 C C . GLY A 1 188 ? 15.508 -2.416 7.926 1 97.5 188 GLY A C 1
ATOM 1433 O O . GLY A 1 188 ? 15.266 -3.576 8.266 1 97.5 188 GLY A O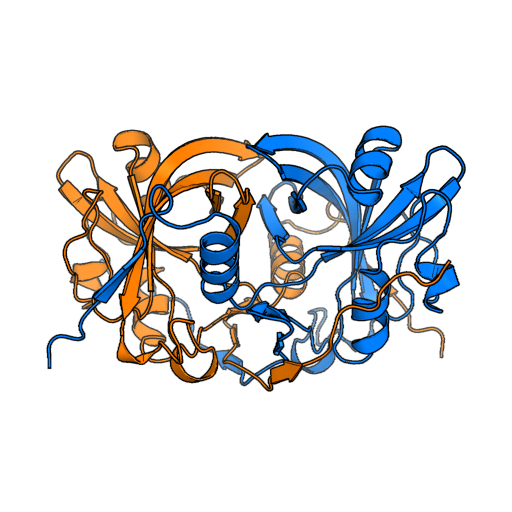 1
ATOM 1434 N N . GLY A 1 189 ? 15.953 -1.507 8.773 1 98.12 189 GLY A N 1
ATOM 1435 C CA . GLY A 1 189 ? 15.859 -1.723 10.203 1 98.12 189 GLY A CA 1
ATOM 1436 C C . GLY A 1 189 ? 14.43 -1.788 10.703 1 98.12 189 GLY A C 1
ATOM 1437 O O . GLY A 1 189 ? 13.516 -1.245 10.07 1 98.12 189 GLY A O 1
ATOM 1438 N N . ILE A 1 190 ? 14.203 -2.488 11.797 1 98.44 190 ILE A N 1
ATOM 1439 C CA . ILE A 1 190 ? 12.898 -2.615 12.43 1 98.44 190 ILE A CA 1
ATOM 1440 C C . ILE A 1 190 ? 12.898 -1.888 13.773 1 98.44 190 ILE A C 1
ATOM 1442 O O . ILE A 1 190 ? 13.789 -2.098 14.594 1 98.44 190 ILE A O 1
ATOM 1446 N N . ARG A 1 191 ? 11.984 -0.993 13.914 1 98.25 191 ARG A N 1
ATOM 1447 C CA . ARG A 1 191 ? 11.742 -0.297 15.18 1 98.25 191 ARG A CA 1
ATOM 1448 C C . ARG A 1 191 ? 10.43 -0.751 15.812 1 98.25 191 ARG A C 1
ATOM 1450 O O . ARG A 1 191 ? 9.5 -1.153 15.102 1 98.25 191 ARG A O 1
ATOM 1457 N N . GLU A 1 192 ? 10.422 -0.722 17.141 1 97.44 192 GLU A N 1
ATOM 1458 C CA . GLU A 1 192 ? 9.203 -1.07 17.875 1 97.44 192 GLU A CA 1
ATOM 1459 C C . GLU A 1 192 ? 8.781 0.057 18.812 1 97.44 192 GLU A C 1
ATOM 1461 O O . GLU A 1 192 ? 9.617 0.67 19.469 1 97.44 192 GLU A O 1
ATOM 1466 N N . ILE A 1 193 ? 7.508 0.385 18.797 1 96.06 193 ILE A N 1
ATOM 1467 C CA . ILE A 1 193 ? 6.949 1.356 19.734 1 96.06 193 ILE A CA 1
ATOM 1468 C C . ILE A 1 193 ? 5.492 1.014 20.016 1 96.06 193 ILE A C 1
ATOM 1470 O O . ILE A 1 193 ? 4.727 0.697 19.109 1 96.06 193 ILE A O 1
ATOM 1474 N N . ALA A 1 194 ? 5.082 1.029 21.234 1 92 194 ALA A N 1
ATOM 1475 C CA . ALA A 1 194 ? 3.697 0.772 21.625 1 92 194 ALA A CA 1
ATOM 1476 C C . ALA A 1 194 ? 2.807 1.968 21.297 1 92 194 ALA A C 1
ATOM 1478 O O . ALA A 1 194 ? 3.273 3.107 21.266 1 92 194 ALA A O 1
ATOM 1479 N N . ARG A 1 195 ? 1.523 1.67 21.078 1 89.25 195 ARG A N 1
ATOM 1480 C CA . ARG A 1 195 ? 0.552 2.752 20.938 1 89.25 195 ARG A CA 1
ATOM 1481 C C . ARG A 1 195 ? 0.456 3.557 22.234 1 89.25 195 ARG A C 1
ATOM 1483 O O . ARG A 1 195 ? 0.547 2.996 23.328 1 89.25 195 ARG A O 1
ATOM 1490 N N . VAL A 1 196 ? 0.256 4.82 22.031 1 89.12 196 VAL A N 1
ATOM 1491 C CA . VAL A 1 196 ? 0.089 5.695 23.188 1 89.12 196 VAL A CA 1
ATOM 1492 C C . VAL A 1 196 ? -1.386 5.758 23.578 1 89.12 196 VAL A C 1
ATOM 1494 O O . VAL A 1 196 ? -2.221 6.23 22.797 1 89.12 196 VAL A O 1
ATOM 1497 N N . PRO A 1 197 ? -1.767 5.262 24.719 1 89.31 197 PRO A N 1
ATOM 1498 C CA . PRO A 1 197 ? -3.166 5.371 25.125 1 89.31 197 PRO A CA 1
ATOM 1499 C C . PRO A 1 197 ? -3.572 6.809 25.453 1 89.31 197 PRO A C 1
ATOM 1501 O O . PRO A 1 197 ? -2.748 7.594 25.938 1 89.31 197 PRO A O 1
ATOM 1504 N N . TYR A 1 198 ? -4.797 7.148 25.141 1 91.31 198 TYR A N 1
ATOM 1505 C CA . TYR A 1 198 ? -5.305 8.438 25.609 1 91.31 198 TYR A CA 1
ATOM 1506 C C . TYR A 1 198 ? -5.484 8.445 27.125 1 91.31 198 TYR A C 1
ATOM 1508 O O . TYR A 1 198 ? -6.094 7.535 27.688 1 91.31 198 TYR A O 1
ATOM 1516 N N . GLN A 1 199 ? -4.926 9.391 27.891 1 87.62 199 GLN A N 1
ATOM 1517 C CA . GLN A 1 199 ? -5.035 9.492 29.328 1 87.62 199 GLN A CA 1
ATOM 1518 C C . GLN A 1 199 ? -5.953 10.641 29.734 1 87.62 199 GLN A C 1
ATOM 1520 O O . GLN A 1 199 ? -6.098 10.938 30.922 1 87.62 199 GLN A O 1
ATOM 1525 N N . GLY A 1 200 ? -7.07 11 29.109 1 72.69 200 GLY A N 1
ATOM 1526 C CA . GLY A 1 200 ? -7.965 12.062 29.547 1 72.69 200 GLY A CA 1
ATOM 1527 C C . GLY A 1 200 ? -9.195 11.539 30.266 1 72.69 200 GLY A C 1
ATOM 1528 O O . GLY A 1 200 ? -9.5 10.344 30.219 1 72.69 200 GLY A O 1
ATOM 1529 N N . MET B 1 1 ? 13.617 -30.172 0.717 1 37.53 1 MET B N 1
ATOM 1530 C CA . MET B 1 1 ? 12.609 -30.344 1.765 1 37.53 1 MET B CA 1
ATOM 1531 C C . MET B 1 1 ? 11.336 -29.594 1.427 1 37.53 1 MET B C 1
ATOM 1533 O O . MET B 1 1 ? 11.383 -28.391 1.127 1 37.53 1 MET B O 1
ATOM 1537 N N . SER B 1 2 ? 10.352 -30.109 0.825 1 48.38 2 SER B N 1
ATOM 1538 C CA . SER B 1 2 ? 9.109 -29.516 0.337 1 48.38 2 SER B CA 1
ATOM 1539 C C . SER B 1 2 ? 8.492 -28.594 1.383 1 48.38 2 SER B C 1
ATOM 1541 O O . SER B 1 2 ? 8.195 -29.016 2.498 1 48.38 2 SER B O 1
ATOM 1543 N N . ASP B 1 3 ? 8.844 -27.281 1.465 1 65.81 3 ASP B N 1
ATOM 1544 C CA . ASP B 1 3 ? 8.492 -26.422 2.588 1 65.81 3 ASP B CA 1
ATOM 1545 C C . ASP B 1 3 ? 7 -26.5 2.895 1 65.81 3 ASP B C 1
ATOM 1547 O O . ASP B 1 3 ? 6.176 -26.531 1.979 1 65.81 3 ASP B O 1
ATOM 1551 N N . MET B 1 4 ? 6.691 -27 4.07 1 91.69 4 MET B N 1
ATOM 1552 C CA . MET B 1 4 ? 5.34 -27.188 4.598 1 91.69 4 MET B CA 1
ATOM 1553 C C . MET B 1 4 ? 4.625 -25.844 4.723 1 91.69 4 MET B C 1
ATOM 1555 O O . MET B 1 4 ? 5.219 -24.859 5.16 1 91.69 4 MET B O 1
ATOM 1559 N N . ARG B 1 5 ? 3.449 -25.766 4.117 1 97.5 5 ARG B N 1
ATOM 1560 C CA . ARG B 1 5 ? 2.592 -24.594 4.266 1 97.5 5 ARG B CA 1
ATOM 1561 C C . ARG B 1 5 ? 1.713 -24.719 5.508 1 97.5 5 ARG B C 1
ATOM 1563 O O . ARG B 1 5 ? 1.159 -25.781 5.781 1 97.5 5 ARG B O 1
ATOM 1570 N N . VAL B 1 6 ? 1.734 -23.719 6.32 1 98.31 6 VAL B N 1
ATOM 1571 C CA . VAL B 1 6 ? 0.682 -23.547 7.32 1 98.31 6 VAL B CA 1
ATOM 1572 C C . VAL B 1 6 ? -0.509 -22.828 6.699 1 98.31 6 VAL B C 1
ATOM 1574 O O . VAL B 1 6 ? -0.345 -21.781 6.059 1 98.31 6 VAL B O 1
ATOM 1577 N N . ASN B 1 7 ? -1.695 -23.406 6.91 1 98.12 7 ASN B N 1
ATOM 1578 C CA . ASN B 1 7 ? -2.902 -22.922 6.254 1 98.12 7 ASN B CA 1
ATOM 1579 C C . ASN B 1 7 ? -3.795 -22.156 7.223 1 98.12 7 ASN B C 1
ATOM 1581 O O . ASN B 1 7 ? -4.059 -22.625 8.336 1 98.12 7 ASN B O 1
ATOM 1585 N N . PHE B 1 8 ? -4.25 -20.984 6.859 1 98.38 8 PHE B N 1
ATOM 1586 C CA . PHE B 1 8 ? -5.164 -20.156 7.637 1 98.38 8 PHE B CA 1
ATOM 1587 C C . PHE B 1 8 ? -6.457 -19.906 6.875 1 98.38 8 PHE B C 1
ATOM 1589 O O . PHE B 1 8 ? -6.441 -19.328 5.785 1 98.38 8 PHE B O 1
ATOM 1596 N N . ASP B 1 9 ? -7.512 -20.406 7.406 1 98.25 9 ASP B N 1
ATOM 1597 C CA . ASP B 1 9 ? -8.859 -20.156 6.906 1 98.25 9 ASP B CA 1
ATOM 1598 C C . ASP B 1 9 ? -9.516 -19 7.66 1 98.25 9 ASP B C 1
ATOM 1600 O O . ASP B 1 9 ? -9.789 -19.109 8.859 1 98.25 9 ASP B O 1
ATOM 1604 N N . PRO B 1 10 ? -9.789 -17.875 6.895 1 97.94 10 PRO B N 1
ATOM 1605 C CA . PRO B 1 10 ? -10.359 -16.734 7.605 1 97.94 10 PRO B CA 1
ATOM 1606 C C . PRO B 1 10 ? -11.664 -17.078 8.328 1 97.94 10 PRO B C 1
ATOM 1608 O O . PRO B 1 10 ? -11.992 -16.453 9.344 1 97.94 10 PRO B O 1
ATOM 1611 N N . GLU B 1 11 ? -12.406 -18.047 7.902 1 96.69 11 GLU B N 1
ATOM 1612 C CA . GLU B 1 11 ? -13.68 -18.438 8.508 1 96.69 11 GLU B CA 1
ATOM 1613 C C . GLU B 1 11 ? -13.461 -19.25 9.781 1 96.69 11 GLU B C 1
ATOM 1615 O O . GLU B 1 11 ? -14.367 -19.359 10.609 1 96.69 11 GLU B O 1
ATOM 1620 N N . LEU B 1 12 ? -12.305 -19.828 9.914 1 96.44 12 LEU B N 1
ATOM 1621 C CA . LEU B 1 12 ? -12.016 -20.688 11.055 1 96.44 12 LEU B CA 1
ATOM 1622 C C . LEU B 1 12 ? -11.016 -20.016 11.992 1 96.44 12 LEU B C 1
ATOM 1624 O O . LEU B 1 12 ? -10.625 -20.594 13.008 1 96.44 12 LEU B O 1
ATOM 1628 N N . THR B 1 13 ? -10.539 -18.922 11.609 1 94.88 13 THR B N 1
ATOM 1629 C CA . THR B 1 13 ? -9.594 -18.141 12.398 1 94.88 13 THR B CA 1
ATOM 1630 C C . THR B 1 13 ? -10.281 -16.922 13.023 1 94.88 13 THR B C 1
ATOM 1632 O O . THR B 1 13 ? -11.086 -16.25 12.375 1 94.88 13 THR B O 1
ATOM 1635 N N . ASP B 1 14 ? -10.047 -16.734 14.336 1 93.5 14 ASP B N 1
ATOM 1636 C CA . ASP B 1 14 ? -10.648 -15.547 14.945 1 93.5 14 ASP B CA 1
ATOM 1637 C C . ASP B 1 14 ? -10.219 -14.273 14.219 1 93.5 14 ASP B C 1
ATOM 1639 O O . ASP B 1 14 ? -9.109 -14.203 13.688 1 93.5 14 ASP B O 1
ATOM 1643 N N . GLY B 1 15 ? -11.07 -13.312 14.219 1 92.62 15 GLY B N 1
ATOM 1644 C CA . GLY B 1 15 ? -10.898 -12.102 13.438 1 92.62 15 GLY B CA 1
ATOM 1645 C C . GLY B 1 15 ? -9.617 -11.352 13.758 1 92.62 15 GLY B C 1
ATOM 1646 O O . GLY B 1 15 ? -8.914 -10.891 12.859 1 92.62 15 GLY B O 1
ATOM 1647 N N . THR B 1 16 ? -9.336 -11.227 15.023 1 94.38 16 THR B N 1
ATOM 1648 C CA . THR B 1 16 ? -8.148 -10.5 15.461 1 94.38 16 THR B CA 1
ATOM 1649 C C . THR B 1 16 ? -6.883 -11.195 14.977 1 94.38 16 THR B C 1
ATOM 1651 O O . THR B 1 16 ? -5.953 -10.539 14.5 1 94.38 16 THR B O 1
ATOM 1654 N N . SER B 1 17 ? -6.863 -12.547 15.109 1 96.06 17 SER B N 1
ATOM 1655 C CA . SER B 1 17 ? -5.711 -13.32 14.664 1 96.06 17 SER B CA 1
ATOM 1656 C C . SER B 1 17 ? -5.512 -13.211 13.156 1 96.06 17 SER B C 1
ATOM 1658 O O . SER B 1 17 ? -4.383 -13.086 12.68 1 96.06 17 SER B O 1
ATOM 1660 N N . PHE B 1 18 ? -6.598 -13.258 12.445 1 97.94 18 PHE B N 1
ATOM 1661 C CA . PHE B 1 18 ? -6.453 -13.172 11 1 97.94 18 PHE B CA 1
ATOM 1662 C C . PHE B 1 18 ? -6.035 -11.773 10.578 1 97.94 18 PHE B C 1
ATOM 1664 O O . PHE B 1 18 ? -5.27 -11.609 9.625 1 97.94 18 PHE B O 1
ATOM 1671 N N . TYR B 1 19 ? -6.582 -10.812 11.32 1 97.81 19 TYR B N 1
ATOM 1672 C CA . TYR B 1 19 ? -6.137 -9.445 11.086 1 97.81 19 TYR B CA 1
ATOM 1673 C C . TYR B 1 19 ? -4.633 -9.32 11.289 1 97.81 19 TYR B C 1
ATOM 1675 O O . TYR B 1 19 ? -3.939 -8.703 10.477 1 97.81 19 TYR B O 1
ATOM 1683 N N . ARG B 1 20 ? -4.121 -9.859 12.352 1 97.75 20 ARG B N 1
ATOM 1684 C CA . ARG B 1 20 ? -2.689 -9.812 12.633 1 97.75 20 ARG B CA 1
ATOM 1685 C C . ARG B 1 20 ? -1.892 -10.508 11.539 1 97.75 20 ARG B C 1
ATOM 1687 O O . ARG B 1 20 ? -0.815 -10.047 11.156 1 97.75 20 ARG B O 1
ATOM 1694 N N . LEU B 1 21 ? -2.414 -11.641 11.062 1 98.5 21 LEU B N 1
ATOM 1695 C CA . LEU B 1 21 ? -1.779 -12.352 9.953 1 98.5 21 LEU B CA 1
ATOM 1696 C C . LEU B 1 21 ? -1.734 -11.477 8.703 1 98.5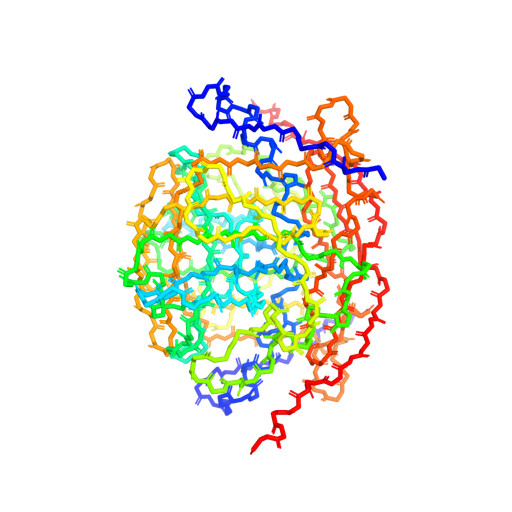 21 LEU B C 1
ATOM 1698 O O . LEU B 1 21 ? -0.688 -11.359 8.062 1 98.5 21 LEU B O 1
ATOM 1702 N N . LEU B 1 22 ? -2.869 -10.867 8.398 1 98.69 22 LEU B N 1
ATOM 1703 C CA . LEU B 1 22 ? -3.01 -10.055 7.195 1 98.69 22 LEU B CA 1
ATOM 1704 C C . LEU B 1 22 ? -2.047 -8.875 7.223 1 98.69 22 LEU B C 1
ATOM 1706 O O . LEU B 1 22 ? -1.33 -8.633 6.246 1 98.69 22 LEU B O 1
ATOM 1710 N N . THR B 1 23 ? -1.912 -8.148 8.383 1 98.69 23 THR B N 1
ATOM 1711 C CA . THR B 1 23 ? -1.043 -6.98 8.484 1 98.69 23 THR B CA 1
ATOM 1712 C C . THR B 1 23 ? 0.425 -7.398 8.492 1 98.69 23 THR B C 1
ATOM 1714 O O . THR B 1 23 ? 1.307 -6.594 8.18 1 98.69 23 THR B O 1
ATOM 1717 N N . ALA B 1 24 ? 0.694 -8.656 8.797 1 98.75 24 ALA B N 1
ATOM 1718 C CA . ALA B 1 24 ? 2.068 -9.148 8.82 1 98.75 24 ALA B CA 1
ATOM 1719 C C . ALA B 1 24 ? 2.48 -9.695 7.457 1 98.75 24 ALA B C 1
ATOM 1721 O O . ALA B 1 24 ? 3.652 -10.008 7.234 1 98.75 24 ALA B O 1
ATOM 1722 N N . THR B 1 25 ? 1.539 -9.781 6.531 1 98.81 25 THR B N 1
ATOM 1723 C CA . THR B 1 25 ? 1.885 -10.414 5.266 1 98.81 25 THR B CA 1
ATOM 1724 C C . THR B 1 25 ? 1.691 -9.438 4.105 1 98.81 25 THR B C 1
ATOM 1726 O O . THR B 1 25 ? 2.238 -9.641 3.02 1 98.81 25 THR B O 1
ATOM 1729 N N . VAL B 1 26 ? 0.847 -8.406 4.203 1 98.94 26 VAL B N 1
ATOM 1730 C CA . VAL B 1 26 ? 0.835 -7.262 3.299 1 98.94 26 VAL B CA 1
ATOM 1731 C C . VAL B 1 26 ? 1.828 -6.207 3.783 1 98.94 26 VAL B C 1
ATOM 1733 O O . VAL B 1 26 ? 1.461 -5.293 4.523 1 98.94 26 VAL B O 1
ATOM 1736 N N . VAL B 1 27 ? 3.117 -6.387 3.352 1 98.81 27 VAL B N 1
ATOM 1737 C CA . VAL B 1 27 ? 4.23 -5.668 3.961 1 98.81 27 VAL B CA 1
ATOM 1738 C C . VAL B 1 27 ? 5.34 -5.469 2.932 1 98.81 27 VAL B C 1
ATOM 1740 O O . VAL B 1 27 ? 5.453 -6.234 1.971 1 98.81 27 VAL B O 1
ATOM 1743 N N . PRO B 1 28 ? 6.199 -4.402 3.215 1 98.81 28 PRO B N 1
ATOM 1744 C CA . PRO B 1 28 ? 5.98 -3.27 4.117 1 98.81 28 PRO B CA 1
ATOM 1745 C C . PRO B 1 28 ? 4.949 -2.277 3.582 1 98.81 28 PRO B C 1
ATOM 1747 O O . PRO B 1 28 ? 4.855 -2.076 2.367 1 98.81 28 PRO B O 1
ATOM 1750 N N . ARG B 1 29 ? 4.164 -1.717 4.426 1 98.94 29 ARG B N 1
ATOM 1751 C CA . ARG B 1 29 ? 3.1 -0.822 3.979 1 98.94 29 ARG B CA 1
ATOM 1752 C C . ARG B 1 29 ? 3.516 0.638 4.129 1 98.94 29 ARG B C 1
ATOM 1754 O O . ARG B 1 29 ? 3.98 1.051 5.191 1 98.94 29 ARG B O 1
ATOM 1761 N N . PRO B 1 30 ? 3.383 1.432 3.037 1 98.88 30 PRO B N 1
ATOM 1762 C CA . PRO B 1 30 ? 3.57 2.871 3.225 1 98.88 30 PRO B CA 1
ATOM 1763 C C . PRO B 1 30 ? 2.541 3.482 4.172 1 98.88 30 PRO B C 1
ATOM 1765 O O . PRO B 1 30 ? 1.52 2.857 4.465 1 98.88 30 PRO B O 1
ATOM 1768 N N . ILE B 1 31 ? 2.838 4.621 4.641 1 98.88 31 ILE B N 1
ATOM 1769 C CA . ILE B 1 31 ? 1.974 5.285 5.609 1 98.88 31 ILE B CA 1
ATOM 1770 C C . ILE B 1 31 ? 1.452 6.594 5.023 1 98.88 31 ILE B C 1
ATOM 1772 O O . ILE B 1 31 ? 2.234 7.453 4.613 1 98.88 31 ILE B O 1
ATOM 1776 N N . ALA B 1 32 ? 0.182 6.715 4.922 1 98.94 32 ALA B N 1
ATOM 1777 C CA . ALA B 1 32 ? -0.466 8.008 4.723 1 98.94 32 ALA B CA 1
ATOM 1778 C C . ALA B 1 32 ? -0.698 8.719 6.051 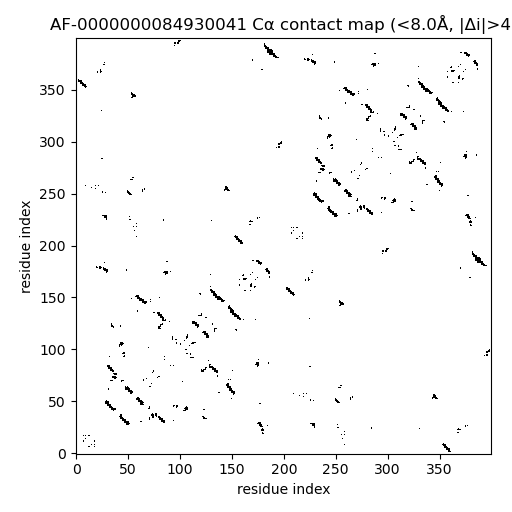1 98.94 32 ALA B C 1
ATOM 1780 O O . ALA B 1 32 ? -1.549 8.305 6.844 1 98.94 32 ALA B O 1
ATOM 1781 N N . TRP B 1 33 ? 0.098 9.711 6.301 1 98.94 33 TRP B N 1
ATOM 1782 C CA . TRP B 1 33 ? -0.152 10.586 7.445 1 98.94 33 TRP B CA 1
ATOM 1783 C C . TRP B 1 33 ? -1.147 11.68 7.086 1 98.94 33 TRP B C 1
ATOM 1785 O O . TRP B 1 33 ? -0.758 12.758 6.617 1 98.94 33 TRP B O 1
ATOM 1795 N N . VAL B 1 34 ? -2.438 11.422 7.391 1 99 34 VAL B N 1
ATOM 1796 C CA . VAL B 1 34 ? -3.535 12.156 6.773 1 99 34 VAL B CA 1
ATOM 1797 C C . VAL B 1 34 ? -3.965 13.305 7.68 1 99 34 VAL B C 1
ATOM 1799 O O . VAL B 1 34 ? -4.309 13.086 8.844 1 99 34 VAL B O 1
ATOM 1802 N N . SER B 1 35 ? -3.934 14.508 7.145 1 98.94 35 SER B N 1
ATOM 1803 C CA . SER B 1 35 ? -4.512 15.672 7.812 1 98.94 35 SER B CA 1
ATOM 1804 C C . SER B 1 35 ? -5.871 16.031 7.227 1 98.94 35 SER B C 1
ATOM 1806 O O . SER B 1 35 ? -6.062 15.977 6.012 1 98.94 35 SER B O 1
ATOM 1808 N N . THR B 1 36 ? -6.773 16.297 8.023 1 98.94 36 THR B N 1
ATOM 1809 C CA . THR B 1 36 ? -8.117 16.75 7.672 1 98.94 36 THR B CA 1
ATOM 1810 C C . THR B 1 36 ? -8.555 17.891 8.586 1 98.94 36 THR B C 1
ATOM 1812 O O . THR B 1 36 ? -7.895 18.188 9.578 1 98.94 36 THR B O 1
ATOM 1815 N N . SER B 1 37 ? -9.586 18.594 8.18 1 98.69 37 SER B N 1
ATOM 1816 C CA . SER B 1 37 ? -10.258 19.578 9.008 1 98.69 37 SER B CA 1
ATOM 1817 C C . SER B 1 37 ? -11.75 19.297 9.109 1 98.69 37 SER B C 1
ATOM 1819 O O . SER B 1 37 ? -12.398 18.984 8.102 1 98.69 37 SER B O 1
ATOM 1821 N N . SER B 1 38 ? -12.242 19.406 10.32 1 98.12 38 SER B N 1
ATOM 1822 C CA . SER B 1 38 ? -13.688 19.281 10.492 1 98.12 38 SER B CA 1
ATOM 1823 C C . SER B 1 38 ? -14.422 20.5 9.945 1 98.12 38 SER B C 1
ATOM 1825 O O . SER B 1 38 ? -13.797 21.516 9.625 1 98.12 38 SER B O 1
ATOM 1827 N N . ALA B 1 39 ? -15.758 20.375 9.828 1 96.5 39 ALA B N 1
ATOM 1828 C CA . ALA B 1 39 ? -16.578 21.5 9.359 1 96.5 39 ALA B CA 1
ATOM 1829 C C . ALA B 1 39 ? -16.453 22.688 10.305 1 96.5 39 ALA B C 1
ATOM 1831 O O . ALA B 1 39 ? -16.531 23.844 9.875 1 96.5 39 ALA B O 1
ATOM 1832 N N . ASP B 1 40 ? -16.172 22.406 11.57 1 94.75 40 ASP B N 1
ATOM 1833 C CA . ASP B 1 40 ? -16.078 23.469 12.57 1 94.75 40 ASP B CA 1
ATOM 1834 C C . ASP B 1 40 ? -14.656 24.031 12.664 1 94.75 40 ASP B C 1
ATOM 1836 O O . ASP B 1 40 ? -14.383 24.922 13.461 1 94.75 40 ASP B O 1
ATOM 1840 N N . GLY B 1 41 ? -13.766 23.438 11.898 1 96.19 41 GLY B N 1
ATOM 1841 C CA . GLY B 1 41 ? -12.445 24.031 11.758 1 96.19 41 GLY B CA 1
ATOM 1842 C C . GLY B 1 41 ? -11.391 23.344 12.602 1 96.19 41 GLY B C 1
ATOM 1843 O O . GLY B 1 41 ? -10.242 23.797 12.648 1 96.19 41 GLY B O 1
ATOM 1844 N N . THR B 1 42 ? -11.719 22.25 13.289 1 97.62 42 THR B N 1
ATOM 1845 C CA . THR B 1 42 ? -10.727 21.5 14.047 1 97.62 42 THR B CA 1
ATOM 1846 C C . THR B 1 42 ? -9.914 20.594 13.133 1 97.62 42 THR B C 1
ATOM 1848 O O . THR B 1 42 ? -10.484 19.781 12.398 1 97.62 42 THR B O 1
ATOM 1851 N N . ASP B 1 43 ? -8.594 20.781 13.219 1 98.62 43 ASP B N 1
ATOM 1852 C CA . ASP B 1 43 ? -7.723 19.938 12.406 1 98.62 43 ASP B CA 1
ATOM 1853 C C . ASP B 1 43 ? -7.535 18.562 13.055 1 98.62 43 ASP B C 1
ATOM 1855 O O . ASP B 1 43 ? -7.559 18.438 14.281 1 98.62 43 ASP B O 1
ATOM 1859 N N . ASN B 1 44 ? -7.434 17.578 12.273 1 98.81 44 ASN B N 1
ATOM 1860 C CA . ASN B 1 44 ? -7.137 16.203 12.656 1 98.81 44 ASN B CA 1
ATOM 1861 C C . ASN B 1 44 ? -5.918 15.672 11.914 1 98.81 44 ASN B C 1
ATOM 1863 O O . ASN B 1 44 ? -5.652 16.062 10.773 1 98.81 44 ASN B O 1
ATOM 1867 N N . LEU B 1 45 ? -5.086 14.859 12.555 1 98.88 45 LEU B N 1
ATOM 1868 C CA . LEU B 1 45 ? -3.924 14.203 11.961 1 98.88 45 LEU B CA 1
ATOM 1869 C C . LEU B 1 45 ? -3.816 12.758 12.422 1 98.88 45 LEU B C 1
ATOM 1871 O O . LEU B 1 45 ? -3.807 12.484 13.625 1 98.88 45 LEU B O 1
ATOM 1875 N N . ALA B 1 46 ? -3.797 11.812 11.477 1 98.81 46 ALA B N 1
ATOM 1876 C CA . ALA B 1 46 ? -3.727 10.398 11.844 1 98.81 46 ALA B CA 1
ATOM 1877 C C . ALA B 1 46 ? -3.014 9.586 10.766 1 98.81 46 ALA B C 1
ATOM 1879 O O . ALA B 1 46 ? -3.188 9.844 9.57 1 98.81 46 ALA B O 1
ATOM 1880 N N . PRO B 1 47 ? -2.197 8.617 11.18 1 98.81 47 PRO B N 1
ATOM 1881 C CA . PRO B 1 47 ? -1.554 7.73 10.203 1 98.81 47 PRO B CA 1
ATOM 1882 C C . PRO B 1 47 ? -2.459 6.586 9.758 1 98.81 47 PRO B C 1
ATOM 1884 O O . PRO B 1 47 ? -3.215 6.043 10.57 1 98.81 47 PRO B O 1
ATOM 1887 N N . HIS B 1 48 ? -2.49 6.289 8.477 1 98.81 48 HIS B N 1
ATOM 1888 C CA . HIS B 1 48 ? -3.156 5.148 7.855 1 98.81 48 HIS B CA 1
ATOM 1889 C C . HIS B 1 48 ? -2.178 4.324 7.027 1 98.81 48 HIS B C 1
ATOM 1891 O O . HIS B 1 48 ? -1.537 4.844 6.113 1 98.81 48 HIS B O 1
ATOM 1897 N N . SER B 1 49 ? -2.105 2.996 7.309 1 98.75 49 SER B N 1
ATOM 1898 C CA . SER B 1 49 ? -1.118 2.197 6.59 1 98.75 49 SER B CA 1
ATOM 1899 C C . SER B 1 49 ? -1.77 1.38 5.477 1 98.75 49 SER B C 1
ATOM 1901 O O . SER B 1 49 ? -1.084 0.67 4.738 1 98.75 49 SER B O 1
ATOM 1903 N N . PHE B 1 50 ? -3.123 1.339 5.418 1 98.88 50 PHE B N 1
ATOM 1904 C CA . PHE B 1 50 ? -3.791 0.819 4.23 1 98.88 50 PHE B CA 1
ATOM 1905 C C . PHE B 1 50 ? -3.904 1.896 3.158 1 98.88 50 PHE B C 1
ATOM 1907 O O . PHE B 1 50 ? -4.965 2.506 2.992 1 98.88 50 PHE B O 1
ATOM 1914 N N . PHE B 1 51 ? -2.82 2.107 2.424 1 98.94 51 PHE B N 1
ATOM 1915 C CA . PHE B 1 51 ? -2.561 3.277 1.594 1 98.94 51 PHE B CA 1
ATOM 1916 C C . PHE B 1 51 ? -1.879 2.875 0.291 1 98.94 51 PHE B C 1
ATOM 1918 O O . PHE B 1 51 ? -0.987 2.023 0.288 1 98.94 51 PHE B O 1
ATOM 1925 N N . THR B 1 52 ? -2.365 3.383 -0.824 1 98.94 52 THR B N 1
ATOM 1926 C CA . THR B 1 52 ? -1.726 3.129 -2.109 1 98.94 52 THR B CA 1
ATOM 1927 C C . THR B 1 52 ? -2.254 4.086 -3.176 1 98.94 52 THR B C 1
ATOM 1929 O O . THR B 1 52 ? -2.885 5.094 -2.854 1 98.94 52 THR B O 1
ATOM 1932 N N . ILE B 1 53 ? -1.824 3.922 -4.445 1 98.94 53 ILE B N 1
ATOM 1933 C CA . ILE B 1 53 ? -2.309 4.672 -5.598 1 98.94 53 ILE B CA 1
ATOM 1934 C C . ILE B 1 53 ? -3.459 3.92 -6.262 1 98.94 53 ILE B C 1
ATOM 1936 O O . ILE B 1 53 ? -3.4 2.697 -6.418 1 98.94 53 ILE B O 1
ATOM 1940 N N . ALA B 1 54 ? -4.543 4.688 -6.645 1 98.94 54 ALA B N 1
ATOM 1941 C CA . ALA B 1 54 ? -5.719 4.055 -7.234 1 98.94 54 ALA B CA 1
ATOM 1942 C C . ALA B 1 54 ? -5.793 4.324 -8.734 1 98.94 54 ALA B C 1
ATOM 1944 O O . ALA B 1 54 ? -6.422 3.568 -9.477 1 98.94 54 ALA B O 1
ATOM 1945 N N . SER B 1 55 ? -5.219 5.402 -9.18 1 98.75 55 SER B N 1
ATOM 1946 C CA . SER B 1 55 ? -5.27 5.801 -10.586 1 98.75 55 SER B CA 1
ATOM 1947 C C . SER B 1 55 ? -4.105 6.719 -10.938 1 98.75 55 SER B C 1
ATOM 1949 O O . SER B 1 55 ? -3.625 7.477 -10.094 1 98.75 55 SER B O 1
ATOM 1951 N N . VAL B 1 56 ? -3.664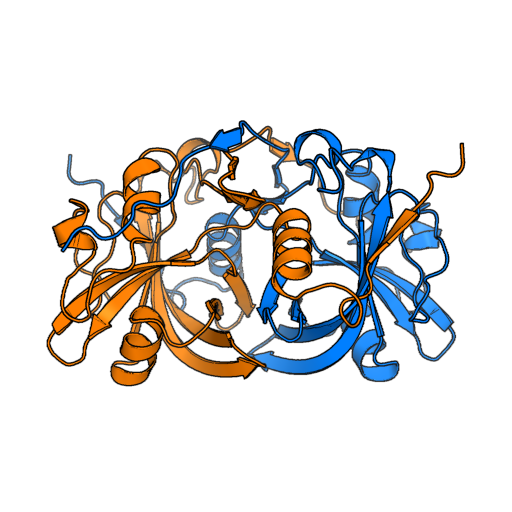 6.645 -12.234 1 98.06 56 VAL B N 1
ATOM 1952 C CA . VAL B 1 56 ? -2.559 7.473 -12.703 1 98.06 56 VAL B CA 1
ATOM 1953 C C . VAL B 1 56 ? -3.105 8.727 -13.375 1 98.06 56 VAL B C 1
ATOM 1955 O O . VAL B 1 56 ? -2.643 9.836 -13.094 1 98.06 56 VAL B O 1
ATOM 1958 N N . VAL B 1 57 ? -4.078 8.5 -14.211 1 97.31 57 VAL B N 1
ATOM 1959 C CA . VAL B 1 57 ? -4.719 9.609 -14.906 1 97.31 57 VAL B CA 1
ATOM 1960 C C . VAL B 1 57 ? -6.23 9.531 -14.711 1 97.31 57 VAL B C 1
ATOM 1962 O O . VAL B 1 57 ? -6.902 8.719 -15.352 1 97.31 57 VAL B O 1
ATOM 1965 N N . PRO B 1 58 ? -6.824 10.508 -13.992 1 97.88 58 PRO B N 1
ATOM 1966 C CA . PRO B 1 58 ? -6.148 11.469 -13.117 1 97.88 58 PRO B CA 1
ATOM 1967 C C . PRO B 1 58 ? -5.43 10.805 -11.945 1 97.88 58 PRO B C 1
ATOM 1969 O O . PRO B 1 58 ? -5.684 9.633 -11.648 1 97.88 58 PRO B O 1
ATOM 1972 N N . PRO B 1 59 ? -4.496 11.547 -11.344 1 98.81 59 PRO B N 1
ATOM 1973 C CA . PRO B 1 59 ? -3.834 10.984 -10.164 1 98.81 59 PRO B CA 1
ATOM 1974 C C . PRO B 1 59 ? -4.758 10.898 -8.953 1 98.81 59 PRO B C 1
ATOM 1976 O O . PRO B 1 59 ? -5.238 11.922 -8.453 1 98.81 59 PRO B O 1
ATOM 1979 N N . VAL B 1 60 ? -5.031 9.695 -8.492 1 98.94 60 VAL B N 1
ATOM 1980 C CA . VAL B 1 60 ? -5.879 9.414 -7.34 1 98.94 60 VAL B CA 1
ATOM 1981 C C . VAL B 1 60 ? -5.133 8.508 -6.363 1 98.94 60 VAL B C 1
ATOM 1983 O O . VAL B 1 60 ? -4.633 7.445 -6.746 1 98.94 60 VAL B O 1
ATOM 1986 N N . VAL B 1 61 ? -4.973 8.961 -5.129 1 99 61 VAL B N 1
ATOM 1987 C CA . VAL B 1 61 ? -4.492 8.125 -4.039 1 99 61 VAL B CA 1
ATOM 1988 C C . VAL B 1 61 ? -5.672 7.633 -3.205 1 99 61 VAL B C 1
ATOM 1990 O O . VAL B 1 61 ? -6.793 8.125 -3.355 1 99 61 VAL B O 1
ATOM 1993 N N . GLN B 1 62 ? -5.391 6.613 -2.408 1 99 62 GLN B N 1
ATOM 1994 C CA . GLN B 1 62 ? -6.441 6.078 -1.547 1 99 62 GLN B CA 1
ATOM 1995 C C . GLN B 1 62 ? -5.875 5.637 -0.2 1 99 62 GLN B C 1
ATOM 1997 O O . GLN B 1 62 ? -4.73 5.191 -0.119 1 99 62 GLN B O 1
ATOM 2002 N N . PHE B 1 63 ? -6.633 5.777 0.852 1 98.94 63 PHE B N 1
ATOM 2003 C CA . PHE B 1 63 ? -6.379 5.141 2.139 1 98.94 63 PHE B CA 1
ATOM 2004 C C . PHE B 1 63 ? -7.656 4.531 2.703 1 98.94 63 PHE B C 1
ATOM 2006 O O . PHE B 1 63 ? -8.758 4.895 2.287 1 98.94 63 PHE B O 1
ATOM 2013 N N . THR B 1 64 ? -7.531 3.574 3.59 1 98.94 64 THR B N 1
ATOM 2014 C CA . THR B 1 64 ? -8.672 2.893 4.195 1 98.94 64 THR B CA 1
ATOM 2015 C C . THR B 1 64 ? -8.812 3.275 5.664 1 98.94 64 THR B C 1
ATOM 2017 O O . THR B 1 64 ? -7.824 3.287 6.406 1 98.94 64 THR B O 1
ATOM 2020 N N . SER B 1 65 ? -9.953 3.717 6.008 1 98.81 65 SER B N 1
ATOM 2021 C CA . SER B 1 65 ? -10.336 3.846 7.41 1 98.81 65 SER B CA 1
ATOM 2022 C C . SER B 1 65 ? -11.016 2.58 7.918 1 98.81 65 SER B C 1
ATOM 2024 O O . SER B 1 65 ? -12.078 2.197 7.418 1 98.81 65 SER B O 1
ATOM 2026 N N . VAL B 1 66 ? -10.398 1.88 8.859 1 97.88 66 VAL B N 1
ATOM 2027 C CA . VAL B 1 66 ? -11.086 0.806 9.562 1 97.88 66 VAL B CA 1
ATOM 2028 C C . VAL B 1 66 ? -12.039 1.397 10.602 1 97.88 66 VAL B C 1
ATOM 2030 O O . VAL B 1 66 ? -11.609 2.104 11.516 1 97.88 66 VAL B O 1
ATOM 2033 N N . GLY B 1 67 ? -13.289 1.138 10.492 1 96.81 67 GLY B N 1
ATOM 2034 C CA . GLY B 1 67 ? -14.289 1.864 11.258 1 96.81 67 GLY B CA 1
ATOM 2035 C C . GLY B 1 67 ? -14.477 3.297 10.789 1 96.81 67 GLY B C 1
ATOM 2036 O O . GLY B 1 67 ? -14.055 3.652 9.688 1 96.81 67 GLY B O 1
ATOM 2037 N N . ARG B 1 68 ? -15.219 4.094 11.578 1 95.62 68 ARG B N 1
ATOM 2038 C CA . ARG B 1 68 ? -15.5 5.484 11.242 1 95.62 68 ARG B CA 1
ATOM 2039 C C . ARG B 1 68 ? -14.719 6.434 12.141 1 95.62 68 ARG B C 1
ATOM 2041 O O . ARG B 1 68 ? -15.258 6.953 13.117 1 95.62 68 ARG B O 1
ATOM 2048 N N . LYS B 1 69 ? -13.445 6.703 11.719 1 96 69 LYS B N 1
ATOM 2049 C CA . LYS B 1 69 ? -12.547 7.574 12.469 1 96 69 LYS B CA 1
ATOM 2050 C C . LYS B 1 69 ? -12.75 9.039 12.086 1 96 69 LYS B C 1
ATOM 2052 O O . LYS B 1 69 ? -13.508 9.344 11.164 1 96 69 LYS B O 1
ATOM 2057 N N . ASP B 1 70 ? -12.125 9.922 12.828 1 97.25 70 ASP B N 1
ATOM 2058 C CA . ASP B 1 70 ? -12.305 11.359 12.641 1 97.25 70 ASP B CA 1
ATOM 2059 C C . ASP B 1 70 ? -11.867 11.789 11.234 1 97.25 70 ASP B C 1
ATOM 2061 O O . ASP B 1 70 ? -12.508 12.633 10.617 1 97.25 70 ASP B O 1
ATOM 2065 N N . SER B 1 71 ? -10.758 11.227 10.758 1 98.38 71 SER B N 1
ATOM 2066 C CA . SER B 1 71 ? -10.297 11.57 9.414 1 98.38 71 SER B CA 1
ATOM 2067 C C . SER B 1 71 ? -11.383 11.297 8.375 1 98.38 71 SER B C 1
ATOM 2069 O O . SER B 1 71 ? -11.641 12.133 7.508 1 98.38 71 SER B O 1
ATOM 2071 N N . LEU B 1 72 ? -12.008 10.086 8.469 1 98.69 72 LEU B N 1
ATOM 2072 C CA . LEU B 1 72 ? -13.062 9.727 7.527 1 98.69 72 LEU B CA 1
ATOM 2073 C C . LEU B 1 72 ? -14.234 10.688 7.633 1 98.69 72 LEU B C 1
ATOM 2075 O O . LEU B 1 72 ? -14.719 11.203 6.621 1 98.69 72 LEU B O 1
ATOM 2079 N N . ARG B 1 73 ? -14.695 10.93 8.828 1 98.06 73 ARG B N 1
ATOM 2080 C CA . ARG B 1 73 ? -15.812 11.836 9.047 1 98.06 73 ARG B CA 1
ATOM 2081 C C . ARG B 1 73 ? -15.531 13.219 8.461 1 98.06 73 ARG B C 1
ATOM 2083 O O . ARG B 1 73 ? -16.375 13.789 7.77 1 98.06 73 ARG B O 1
ATOM 2090 N N . ASN B 1 74 ? -14.344 13.742 8.773 1 98.69 74 ASN B N 1
ATOM 2091 C CA . ASN B 1 74 ? -13.945 15.055 8.266 1 98.69 74 ASN B CA 1
ATOM 2092 C C . ASN B 1 74 ? -13.93 15.086 6.742 1 98.69 74 ASN B C 1
ATOM 2094 O O . ASN B 1 74 ? -14.414 16.047 6.133 1 98.69 74 ASN B O 1
ATOM 2098 N N . VAL B 1 75 ? -13.344 14.031 6.137 1 98.81 75 VAL B N 1
ATOM 2099 C CA . VAL B 1 75 ? -13.242 13.969 4.684 1 98.81 75 VAL B CA 1
ATOM 2100 C C . VAL B 1 75 ? -14.641 13.961 4.07 1 98.81 75 VAL B C 1
ATOM 2102 O O . VAL B 1 75 ? -14.891 14.641 3.066 1 98.81 75 VAL B O 1
ATOM 2105 N N . GLU B 1 76 ? -15.508 13.172 4.645 1 98.62 76 GLU B N 1
ATOM 2106 C CA . GLU B 1 76 ? -16.875 13.102 4.133 1 98.62 76 GLU B CA 1
ATOM 2107 C C . GLU B 1 76 ? -17.578 14.445 4.281 1 98.62 76 GLU B C 1
ATOM 2109 O O . GLU B 1 76 ? -18.375 14.828 3.418 1 98.62 76 GLU B O 1
ATOM 2114 N N . GLU B 1 77 ? -17.281 15.195 5.332 1 98.06 77 GLU B N 1
ATOM 2115 C CA . GLU B 1 77 ? -17.953 16.453 5.629 1 98.06 77 GLU B CA 1
ATOM 2116 C C . GLU B 1 77 ? -17.406 17.594 4.777 1 98.06 77 GLU B C 1
ATOM 2118 O O . GLU B 1 77 ? -18.141 18.484 4.352 1 98.06 77 GLU B O 1
ATOM 2123 N N . THR B 1 78 ? -16.109 17.594 4.535 1 98.62 78 THR B N 1
ATOM 2124 C CA . THR B 1 78 ? -15.492 18.781 3.979 1 98.62 78 THR B CA 1
ATOM 2125 C C . THR B 1 78 ? -14.977 18.531 2.566 1 98.62 78 THR B C 1
ATOM 2127 O O . THR B 1 78 ? -14.719 19.469 1.809 1 98.62 78 THR B O 1
ATOM 2130 N N . GLY B 1 79 ? -14.703 17.266 2.232 1 98.88 79 GLY B N 1
ATOM 2131 C CA . GLY B 1 79 ? -14.328 16.891 0.881 1 98.88 79 GLY B CA 1
ATOM 2132 C C . GLY B 1 79 ? -12.852 17.078 0.598 1 98.88 79 GLY B C 1
ATOM 2133 O O . GLY B 1 79 ? -12.422 17.047 -0.558 1 98.88 79 GLY B O 1
ATOM 2134 N N . GLU B 1 80 ? -12.039 17.344 1.654 1 98.94 80 GLU B N 1
ATOM 2135 C CA . GLU B 1 80 ? -10.633 17.656 1.447 1 98.94 80 GLU B CA 1
ATOM 2136 C C . GLU B 1 80 ? -9.75 16.953 2.479 1 98.94 80 GLU B C 1
ATOM 2138 O O . GLU B 1 80 ? -10.172 16.75 3.619 1 98.94 80 GLU B O 1
ATOM 2143 N N . PHE B 1 81 ? -8.523 16.578 2.076 1 99 81 PHE B N 1
ATOM 2144 C CA . PHE B 1 81 ? -7.516 16.078 3 1 99 81 PHE B CA 1
ATOM 2145 C C . PHE B 1 81 ? -6.117 16.219 2.406 1 99 81 PHE B C 1
ATOM 2147 O O . PHE B 1 81 ? -5.969 16.547 1.229 1 99 81 PHE B O 1
ATOM 2154 N N . VAL B 1 82 ? -5.121 16.078 3.197 1 99 82 VAL B N 1
ATOM 2155 C CA . VAL B 1 82 ? -3.727 16.078 2.771 1 99 82 VAL B CA 1
ATOM 2156 C C . VAL B 1 82 ? -3.049 14.781 3.211 1 99 82 VAL B C 1
ATOM 2158 O O . VAL B 1 82 ? -3.227 14.328 4.344 1 99 82 VAL B O 1
ATOM 2161 N N . VAL B 1 83 ? -2.367 14.102 2.291 1 99 83 VAL B N 1
ATOM 2162 C CA . VAL B 1 83 ? -1.495 12.984 2.633 1 99 83 VAL B CA 1
ATOM 2163 C C . VAL B 1 83 ? -0.06 13.477 2.799 1 99 83 VAL B C 1
ATOM 2165 O O . VAL B 1 83 ? 0.56 13.938 1.838 1 99 83 VAL B O 1
ATOM 2168 N N . ASN B 1 84 ? 0.437 13.422 4 1 99 84 ASN B N 1
ATOM 2169 C CA . ASN B 1 84 ? 1.821 13.766 4.305 1 99 84 ASN B CA 1
ATOM 2170 C C . ASN B 1 84 ? 2.699 12.523 4.418 1 99 84 ASN B C 1
ATOM 2172 O O . ASN B 1 84 ? 2.322 11.555 5.078 1 99 84 ASN B O 1
ATOM 2176 N N . LEU B 1 85 ? 3.846 12.539 3.707 1 98.94 85 LEU B N 1
ATOM 2177 C CA . LEU B 1 85 ? 4.801 11.445 3.875 1 98.94 85 LEU B CA 1
ATOM 2178 C C . LEU B 1 85 ? 5.273 11.359 5.32 1 98.94 85 LEU B C 1
ATOM 2180 O O . LEU B 1 85 ? 5.562 12.375 5.953 1 98.94 85 LEU B O 1
ATOM 2184 N N . ALA B 1 86 ? 5.352 10.102 5.859 1 98.88 86 ALA B N 1
ATOM 2185 C CA . ALA B 1 86 ? 5.801 9.836 7.223 1 98.88 86 ALA B CA 1
ATOM 2186 C C . ALA B 1 86 ? 7.297 9.539 7.262 1 98.88 86 ALA B C 1
ATOM 2188 O O . ALA B 1 86 ? 7.715 8.398 7.027 1 98.88 86 ALA B O 1
ATOM 2189 N N . PRO B 1 87 ? 8.078 10.547 7.602 1 98.75 87 PRO B N 1
ATOM 2190 C CA . PRO B 1 87 ? 9.523 10.336 7.582 1 98.75 87 PRO B CA 1
ATOM 2191 C C . PRO B 1 87 ? 10.055 9.742 8.883 1 98.75 87 PRO B C 1
ATOM 2193 O O . PRO B 1 87 ? 9.477 9.969 9.953 1 98.75 87 PRO B O 1
ATOM 2196 N N . GLU B 1 88 ? 11.133 9.078 8.797 1 98.5 88 GLU B N 1
ATOM 2197 C CA . GLU B 1 88 ? 11.781 8.414 9.922 1 98.5 88 GLU B CA 1
ATOM 2198 C C . GLU B 1 88 ? 12.047 9.398 11.062 1 98.5 88 GLU B C 1
ATOM 2200 O O . GLU B 1 88 ? 11.922 9.047 12.234 1 98.5 88 GLU B O 1
ATOM 2205 N N . GLY B 1 89 ? 12.352 10.617 10.742 1 98.06 89 GLY B N 1
ATOM 2206 C CA . GLY B 1 89 ? 12.734 11.609 11.727 1 98.06 89 GLY B CA 1
ATOM 2207 C C . GLY B 1 89 ? 11.586 12.023 12.633 1 98.06 89 GLY B C 1
ATOM 2208 O O . GLY B 1 89 ? 11.797 12.633 13.68 1 98.06 89 GLY B O 1
ATOM 2209 N N . LEU B 1 90 ? 10.367 11.703 12.242 1 98.38 90 LEU B N 1
ATOM 2210 C CA . LEU B 1 90 ? 9.195 12.078 13.023 1 98.38 90 LEU B CA 1
ATOM 2211 C C . LEU B 1 90 ? 8.484 10.844 13.57 1 98.38 90 LEU B C 1
ATOM 2213 O O . LEU B 1 90 ? 7.285 10.875 13.836 1 98.38 90 LEU B O 1
ATOM 2217 N N . PHE B 1 91 ? 9.211 9.758 13.758 1 98.44 91 PHE B N 1
ATOM 2218 C CA . PHE B 1 91 ? 8.742 8.43 14.109 1 98.44 91 PHE B CA 1
ATOM 2219 C C . PHE B 1 91 ? 7.848 8.477 15.344 1 98.44 91 PHE B C 1
ATOM 2221 O O . PHE B 1 91 ? 6.699 8.031 15.312 1 98.44 91 PHE B O 1
ATOM 2228 N N . GLU B 1 92 ? 8.258 9.109 16.406 1 97.88 92 GLU B N 1
ATOM 2229 C CA . GLU B 1 92 ? 7.523 9.133 17.656 1 97.88 92 GLU B CA 1
ATOM 2230 C C . GLU B 1 92 ? 6.25 9.961 17.547 1 97.88 92 GLU B C 1
ATOM 2232 O O . GLU B 1 92 ? 5.207 9.594 18.078 1 97.88 92 GLU B O 1
ATOM 2237 N N . GLN B 1 93 ? 6.379 11.07 16.844 1 98.31 93 GLN B N 1
ATOM 2238 C CA . GLN B 1 93 ? 5.207 11.922 16.656 1 98.31 93 GLN B CA 1
ATOM 2239 C C . GLN B 1 93 ? 4.145 11.219 15.812 1 98.31 93 GLN B C 1
ATOM 2241 O O . GLN B 1 93 ? 2.953 11.297 16.125 1 98.31 93 GLN B O 1
ATOM 2246 N N . ILE B 1 94 ? 4.613 10.547 14.75 1 98.75 94 ILE B N 1
ATOM 2247 C CA . ILE B 1 94 ? 3.678 9.82 13.906 1 98.75 94 ILE B CA 1
ATOM 2248 C C . ILE B 1 94 ? 2.922 8.781 14.734 1 98.75 94 ILE B C 1
ATOM 2250 O O . ILE B 1 94 ? 1.691 8.719 14.688 1 98.75 94 ILE B O 1
ATOM 2254 N N . ASN B 1 95 ? 3.625 8.023 15.539 1 98.44 95 ASN B N 1
ATOM 2255 C CA . ASN B 1 95 ? 2.994 7.035 16.422 1 98.44 95 ASN B CA 1
ATOM 2256 C C . ASN B 1 95 ? 2.027 7.691 17.391 1 98.44 95 ASN B C 1
ATOM 2258 O O . ASN B 1 95 ? 0.927 7.184 17.625 1 98.44 95 ASN B O 1
ATOM 2262 N N . ALA B 1 96 ? 2.406 8.82 17.938 1 98.31 96 ALA B N 1
ATOM 2263 C CA . ALA B 1 96 ? 1.59 9.508 18.938 1 98.31 96 ALA B CA 1
ATOM 2264 C C . ALA B 1 96 ? 0.265 9.969 18.328 1 98.31 96 ALA B C 1
ATOM 2266 O O . ALA B 1 96 ? -0.761 9.984 19.016 1 98.31 96 ALA B O 1
ATOM 2267 N N . THR B 1 97 ? 0.243 10.297 17.078 1 98.5 97 THR B N 1
ATOM 2268 C CA . THR B 1 97 ? -0.966 10.82 16.453 1 98.5 97 THR B CA 1
ATOM 2269 C C . THR B 1 97 ? -1.979 9.703 16.219 1 98.5 97 THR B C 1
ATOM 2271 O O . THR B 1 97 ? -3.129 9.961 15.867 1 98.5 97 THR B O 1
ATOM 2274 N N . ALA B 1 98 ? -1.599 8.453 16.391 1 97.69 98 ALA B N 1
ATOM 2275 C CA . ALA B 1 98 ? -2.535 7.34 16.297 1 97.69 98 ALA B CA 1
ATOM 2276 C C . ALA B 1 98 ? -3.332 7.176 17.578 1 97.69 98 ALA B C 1
ATOM 2278 O O . ALA B 1 98 ? -4.234 6.34 17.656 1 97.69 98 ALA B O 1
ATOM 2279 N N . THR B 1 99 ? -3.004 7.973 18.594 1 96.88 99 THR B N 1
ATOM 2280 C CA . THR B 1 99 ? -3.74 7.945 19.844 1 96.88 99 THR B CA 1
ATOM 2281 C C . THR B 1 99 ? -5.215 8.266 19.625 1 96.88 99 THR B C 1
ATOM 2283 O O . THR B 1 99 ? -5.547 9.125 18.797 1 96.88 99 THR B O 1
ATOM 2286 N N . ASP B 1 100 ? -6.117 7.59 20.281 1 94.25 100 ASP B N 1
ATOM 2287 C CA . ASP B 1 100 ? -7.559 7.781 20.141 1 94.25 100 ASP B CA 1
ATOM 2288 C C . ASP B 1 100 ? -8.031 9 20.938 1 94.25 100 ASP B C 1
ATOM 2290 O O . ASP B 1 100 ? -8.789 8.859 21.891 1 94.25 100 ASP B O 1
ATOM 2294 N N . PHE B 1 101 ? -7.707 10.195 20.578 1 95.38 101 PHE B N 1
ATOM 2295 C CA . PHE B 1 101 ? -8.141 11.438 21.203 1 95.38 101 PHE B CA 1
ATOM 2296 C C . PHE B 1 101 ? -9.641 11.648 21 1 95.38 101 PHE B C 1
ATOM 2298 O O . PHE B 1 101 ? -10.203 11.234 19.984 1 95.38 101 PHE B O 1
ATOM 2305 N N . PRO B 1 102 ? -10.305 12.273 21.969 1 93.94 102 PRO B N 1
ATOM 2306 C CA . PRO B 1 102 ? -11.711 12.609 21.766 1 93.94 102 PRO B CA 1
ATOM 2307 C C . PRO B 1 102 ? -11.93 13.547 20.578 1 93.94 102 PRO B C 1
ATOM 2309 O O . PRO B 1 102 ? -11.023 14.32 20.219 1 93.94 102 PRO B O 1
ATOM 2312 N N . ARG B 1 103 ? -13.125 13.383 20.047 1 90.69 103 ARG B N 1
ATOM 2313 C CA . ARG B 1 103 ? -13.477 14.297 18.969 1 90.69 103 ARG B CA 1
ATOM 2314 C C . ARG B 1 103 ? -13.281 15.75 19.391 1 90.69 103 ARG B C 1
ATOM 2316 O O . ARG B 1 103 ? -13.617 16.125 20.516 1 90.69 103 ARG B O 1
ATOM 2323 N N . GLY B 1 104 ? -12.734 16.562 18.531 1 91.69 104 GLY B N 1
ATOM 2324 C CA . GLY B 1 104 ? -12.523 17.969 18.828 1 91.69 104 GLY B CA 1
ATOM 2325 C C . GLY B 1 104 ? -11.102 18.266 19.281 1 91.69 104 GLY B C 1
ATOM 2326 O O . GLY B 1 104 ? -10.695 19.438 19.312 1 91.69 104 GLY B O 1
ATOM 2327 N N . VAL B 1 105 ? -10.328 17.219 19.688 1 95.44 105 VAL B N 1
ATOM 2328 C CA . VAL B 1 105 ? -8.922 17.406 20.031 1 95.44 105 VAL B CA 1
ATOM 2329 C C . VAL B 1 105 ? -8.047 17.125 18.812 1 95.44 105 VAL B C 1
ATOM 2331 O O . VAL B 1 105 ? -8.141 16.062 18.203 1 95.44 105 VAL B O 1
ATOM 2334 N N . SER B 1 106 ? -7.25 18.078 18.531 1 98 106 SER B N 1
ATOM 2335 C CA . SER B 1 106 ? -6.371 17.969 17.359 1 98 106 SER B CA 1
ATOM 2336 C C . SER B 1 106 ? -5.078 17.234 17.734 1 98 106 SER B C 1
ATOM 2338 O O . SER B 1 106 ? -4.371 17.641 18.656 1 98 106 SER B O 1
ATOM 2340 N N . GLU B 1 107 ? -4.73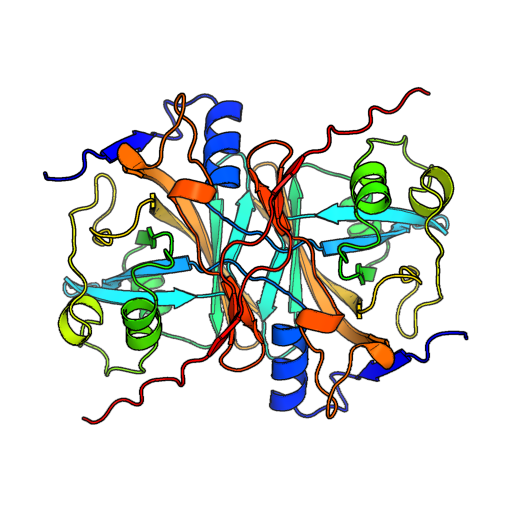8 16.203 16.953 1 98.62 107 GLU B N 1
ATOM 2341 C CA . GLU B 1 107 ? -3.467 15.5 17.125 1 98.62 107 GLU B CA 1
ATOM 2342 C C . GLU B 1 107 ? -2.291 16.422 16.828 1 98.62 107 GLU B C 1
ATOM 2344 O O . GLU B 1 107 ? -1.211 16.266 17.406 1 98.62 107 GLU B O 1
ATOM 2349 N N . PHE B 1 108 ? -2.443 17.453 15.875 1 98.62 108 PHE B N 1
ATOM 2350 C CA . PHE B 1 108 ? -1.387 18.438 15.656 1 98.62 108 PHE B CA 1
ATOM 2351 C C . PHE B 1 108 ? -0.966 19.078 16.969 1 98.62 108 PHE B C 1
ATOM 2353 O O . PHE B 1 108 ? 0.224 19.141 17.281 1 98.62 108 PHE B O 1
ATOM 2360 N N . ASP B 1 109 ? -1.928 19.516 17.672 1 98.25 109 ASP B N 1
ATOM 2361 C CA . ASP B 1 109 ? -1.688 20.25 18.922 1 98.25 109 ASP B CA 1
ATOM 2362 C C . ASP B 1 109 ? -1.272 19.297 20.047 1 98.25 109 ASP B C 1
ATOM 2364 O O . ASP B 1 109 ? -0.286 19.547 20.734 1 98.25 109 ASP B O 1
ATOM 2368 N N . ALA B 1 110 ? -2.008 18.172 20.203 1 97.94 110 ALA B N 1
ATOM 2369 C CA . ALA B 1 110 ? -1.766 17.234 21.297 1 97.94 110 ALA B CA 1
ATOM 2370 C C . ALA B 1 110 ? -0.377 16.609 21.172 1 97.94 110 ALA B C 1
ATOM 2372 O O . ALA B 1 110 ? 0.255 16.297 22.188 1 97.94 110 ALA B O 1
ATOM 2373 N N . CYS B 1 111 ? 0.133 16.422 19.906 1 98.19 111 CYS B N 1
ATOM 2374 C CA . CYS B 1 111 ? 1.376 15.688 19.703 1 98.19 111 CYS B CA 1
ATOM 2375 C C . CYS B 1 111 ? 2.5 16.625 19.281 1 98.19 111 CYS B C 1
ATOM 2377 O O . CYS B 1 111 ? 3.598 16.188 18.938 1 98.19 111 CYS B O 1
ATOM 2379 N N . GLY B 1 112 ? 2.277 17.922 19.266 1 98.25 112 GLY B N 1
ATOM 2380 C CA . GLY B 1 112 ? 3.311 18.891 18.969 1 98.25 112 GLY B CA 1
ATOM 2381 C C . GLY B 1 112 ? 3.785 18.828 17.531 1 98.25 112 GLY B C 1
ATOM 2382 O O . GLY B 1 112 ? 4.984 18.922 17.25 1 98.25 112 GLY B O 1
ATOM 2383 N N . VAL B 1 113 ? 2.9 18.594 16.609 1 98.75 113 VAL B N 1
ATOM 2384 C CA . VAL B 1 113 ? 3.244 18.562 15.195 1 98.75 113 VAL B CA 1
ATOM 2385 C C . VAL B 1 113 ? 2.982 19.922 14.562 1 98.75 113 VAL B C 1
ATOM 2387 O O . VAL B 1 113 ? 1.876 20.453 14.664 1 98.75 113 VAL B O 1
ATOM 2390 N N . GLU B 1 114 ? 4.012 20.516 13.953 1 98.62 114 GLU B N 1
ATOM 2391 C CA . GLU B 1 114 ? 3.869 21.812 13.32 1 98.62 114 GLU B CA 1
ATOM 2392 C C . GLU B 1 114 ? 3.125 21.703 11.992 1 98.62 114 GLU B C 1
ATOM 2394 O O . GLU B 1 114 ? 3.367 20.781 11.211 1 98.62 114 GLU B O 1
ATOM 2399 N N . ARG B 1 115 ? 2.203 22.703 11.805 1 98.38 115 ARG B N 1
ATOM 2400 C CA . ARG B 1 115 ? 1.444 22.797 10.562 1 98.38 115 ARG B CA 1
ATOM 2401 C C . ARG B 1 115 ? 2.086 23.797 9.609 1 98.38 115 ARG B C 1
ATOM 2403 O O . ARG B 1 115 ? 2.824 24.688 10.031 1 98.38 115 ARG B O 1
ATOM 2410 N N . GLU B 1 116 ? 1.851 23.641 8.383 1 98.31 116 GLU B N 1
ATOM 2411 C CA . GLU B 1 116 ? 1.969 24.703 7.383 1 98.31 116 GLU B CA 1
ATOM 2412 C C . GLU B 1 116 ? 0.74 24.75 6.48 1 98.31 116 GLU B C 1
ATOM 2414 O O . GLU B 1 116 ? 0.064 23.734 6.293 1 98.31 116 GLU B O 1
ATOM 2419 N N . PRO B 1 117 ? 0.363 25.922 5.973 1 98.44 117 PRO B N 1
ATOM 2420 C CA . PRO B 1 117 ? -0.837 26.016 5.141 1 98.44 117 PRO B CA 1
ATOM 2421 C C . PRO B 1 117 ? -0.712 25.25 3.832 1 98.44 117 PRO B C 1
ATOM 2423 O O . PRO B 1 117 ? 0.368 25.203 3.238 1 98.44 117 PRO B O 1
ATOM 2426 N N . SER B 1 118 ? -1.812 24.609 3.416 1 98.75 118 SER B N 1
ATOM 2427 C CA . SER B 1 118 ? -1.912 24.047 2.078 1 98.75 118 SER B CA 1
ATOM 2428 C C . SER B 1 118 ? -2.16 25.125 1.03 1 98.75 118 SER B C 1
ATOM 2430 O O . SER B 1 118 ? -2.492 26.266 1.372 1 98.75 118 SER B O 1
ATOM 2432 N N . LEU B 1 119 ? -1.933 24.781 -0.181 1 98.75 119 LEU B N 1
ATOM 2433 C CA . LEU B 1 119 ? -2.1 25.734 -1.271 1 98.75 119 LEU B CA 1
ATOM 2434 C C . LEU B 1 119 ? -3.494 25.625 -1.879 1 98.75 119 LEU B C 1
ATOM 2436 O O . LEU B 1 119 ? -4.129 26.641 -2.17 1 98.75 119 LEU B O 1
ATOM 2440 N N . ARG B 1 120 ? -4.047 24.422 -2.055 1 98.81 120 ARG B N 1
ATOM 2441 C CA . ARG B 1 120 ? -5.242 24.219 -2.865 1 98.81 120 ARG B CA 1
ATOM 2442 C C . ARG B 1 120 ? -6.406 23.734 -2.008 1 98.81 120 ARG B C 1
ATOM 2444 O O . ARG B 1 120 ? -7.559 23.734 -2.451 1 98.81 120 ARG B O 1
ATOM 2451 N N . VAL B 1 121 ? -6.141 23.266 -0.778 1 98.94 121 VAL B N 1
ATOM 2452 C CA . VAL B 1 121 ? -7.188 22.75 0.098 1 98.94 121 VAL B CA 1
ATOM 2453 C C . VAL B 1 121 ? -7.082 23.406 1.473 1 98.94 121 VAL B C 1
ATOM 2455 O O . VAL B 1 121 ? -6.098 24.078 1.771 1 98.94 121 VAL B O 1
ATOM 2458 N N . LYS B 1 122 ? -8.047 23.125 2.332 1 98.75 122 LYS B N 1
ATOM 2459 C CA . LYS B 1 122 ? -8.141 23.797 3.623 1 98.75 122 LYS B CA 1
ATOM 2460 C C . LYS B 1 122 ? -7.289 23.094 4.676 1 98.75 122 LYS B C 1
ATOM 2462 O O . LYS B 1 122 ? -6.594 23.75 5.457 1 98.75 122 LYS B O 1
ATOM 2467 N N . PRO B 1 123 ? -7.332 21.734 4.773 1 98.94 123 PRO B N 1
ATOM 2468 C CA . PRO B 1 123 ? -6.512 21.094 5.809 1 98.94 123 PRO B CA 1
ATOM 2469 C C . PRO B 1 123 ? -5.031 21.438 5.684 1 98.94 123 PRO B C 1
ATOM 2471 O O . PRO B 1 123 ? -4.508 21.531 4.57 1 98.94 123 PRO B O 1
ATOM 2474 N N . PRO B 1 124 ? -4.391 21.641 6.762 1 98.94 124 PRO B N 1
ATOM 2475 C CA . PRO B 1 124 ? -2.971 22 6.707 1 98.94 124 PRO B CA 1
ATOM 2476 C C . PRO B 1 124 ? -2.08 20.812 6.355 1 98.94 124 PRO B C 1
ATOM 2478 O O . PRO B 1 124 ? -2.498 19.656 6.504 1 98.94 124 PRO B O 1
ATOM 2481 N N . ARG B 1 125 ? -0.892 21.141 5.879 1 98.88 125 ARG B N 1
ATOM 2482 C CA . ARG B 1 125 ? 0.186 20.156 5.73 1 98.88 125 ARG B CA 1
ATOM 2483 C C . ARG B 1 125 ? 0.968 20 7.031 1 98.88 125 ARG B C 1
ATOM 2485 O O . ARG B 1 125 ? 0.865 20.844 7.926 1 98.88 125 ARG B O 1
ATOM 2492 N N . VAL B 1 126 ? 1.635 18.875 7.16 1 98.88 126 VAL B N 1
ATOM 2493 C CA . VAL B 1 126 ? 2.645 18.719 8.203 1 98.88 126 VAL B CA 1
ATOM 2494 C C . VAL B 1 126 ? 3.934 19.422 7.777 1 98.88 126 VAL B C 1
ATOM 2496 O O . VAL B 1 126 ? 4.566 19.031 6.793 1 98.88 126 VAL B O 1
ATOM 2499 N N . ALA B 1 127 ? 4.371 20.391 8.555 1 98.62 127 ALA B N 1
ATOM 2500 C CA . ALA B 1 127 ? 5.508 21.219 8.164 1 98.62 127 ALA B CA 1
ATOM 2501 C C . ALA B 1 127 ? 6.777 20.391 8.031 1 98.62 127 ALA B C 1
ATOM 2503 O O . ALA B 1 127 ? 7.594 20.625 7.137 1 98.62 127 ALA B O 1
ATOM 2504 N N . GLY B 1 128 ? 6.953 19.438 8.891 1 98.5 128 GLY B N 1
ATOM 2505 C CA . GLY B 1 128 ? 8.18 18.656 8.945 1 98.5 128 GLY B CA 1
ATOM 2506 C C . GLY B 1 128 ? 8.195 17.516 7.953 1 98.5 128 GLY B C 1
ATOM 2507 O O . GLY B 1 128 ? 9.219 16.828 7.805 1 98.5 128 GLY B O 1
ATOM 2508 N N . SER B 1 129 ? 7.09 17.203 7.297 1 98.81 129 SER B N 1
ATOM 2509 C CA . SER B 1 129 ? 7.043 16.156 6.281 1 98.81 129 SER B CA 1
ATOM 2510 C C . SER B 1 129 ? 7.715 16.609 4.988 1 98.81 129 SER B C 1
ATOM 2512 O O . SER B 1 129 ? 7.457 17.703 4.504 1 98.81 129 SER B O 1
ATOM 2514 N N . PRO B 1 130 ? 8.5 15.766 4.355 1 98.81 130 PRO B N 1
ATOM 2515 C CA . PRO B 1 130 ? 9.156 16.188 3.113 1 98.81 130 PRO B CA 1
ATOM 2516 C C . PRO B 1 130 ? 8.195 16.266 1.933 1 98.81 130 PRO B C 1
ATOM 2518 O O . PRO B 1 130 ? 8.508 16.891 0.915 1 98.81 130 PRO B O 1
ATOM 2521 N N . VAL B 1 131 ? 7.082 15.641 1.997 1 98.94 131 VAL B N 1
ATOM 2522 C CA . VAL B 1 131 ? 6.125 15.586 0.894 1 98.94 131 VAL B CA 1
ATOM 2523 C C . VAL B 1 131 ? 4.707 15.758 1.429 1 98.94 131 VAL B C 1
ATOM 2525 O O . VAL B 1 131 ? 4.352 15.172 2.455 1 98.94 131 VAL B O 1
ATOM 2528 N N . ALA B 1 132 ? 3.91 16.531 0.771 1 98.94 132 ALA B N 1
ATOM 2529 C CA . ALA B 1 132 ? 2.477 16.641 1.028 1 98.94 132 ALA B CA 1
ATOM 2530 C C . ALA B 1 132 ? 1.681 16.578 -0.272 1 98.94 132 ALA B C 1
ATOM 2532 O O . ALA B 1 132 ? 1.968 17.297 -1.222 1 98.94 132 ALA B O 1
ATOM 2533 N N . LEU B 1 133 ? 0.739 15.68 -0.352 1 99 133 LEU B N 1
ATOM 2534 C CA . LEU B 1 133 ? -0.219 15.578 -1.447 1 99 133 LEU B CA 1
ATOM 2535 C C . LEU B 1 133 ? -1.574 16.141 -1.04 1 99 133 LEU B C 1
ATOM 2537 O O . LEU B 1 133 ? -2.246 15.594 -0.166 1 99 133 LEU B O 1
ATOM 2541 N N . GLU B 1 134 ? -1.934 17.25 -1.596 1 99 134 GLU B N 1
ATOM 2542 C CA . GLU B 1 134 ? -3.238 17.859 -1.35 1 99 134 GLU B CA 1
ATOM 2543 C C . GLU B 1 134 ? -4.32 17.219 -2.209 1 99 134 GLU B C 1
ATOM 2545 O O . GLU B 1 134 ? -4.164 17.094 -3.426 1 99 134 GLU B O 1
ATOM 2550 N N . CYS B 1 135 ? -5.438 16.844 -1.531 1 99 135 CYS B N 1
ATOM 2551 C CA . CYS B 1 135 ? -6.41 16 -2.221 1 99 135 CYS B CA 1
ATOM 2552 C C . CYS B 1 135 ? -7.824 16.547 -2.047 1 99 135 CYS B C 1
ATOM 2554 O O . CYS B 1 135 ? -8.172 17.062 -0.978 1 99 135 CYS B O 1
ATOM 2556 N N . GLU B 1 136 ? -8.555 16.453 -3.09 1 98.94 136 GLU B N 1
ATOM 2557 C CA . GLU B 1 136 ? -10.008 16.562 -3.049 1 98.94 136 GLU B CA 1
ATOM 2558 C C . GLU B 1 136 ? -10.672 15.188 -3.113 1 98.94 136 GLU B C 1
ATOM 2560 O O . GLU B 1 136 ? -10.234 14.312 -3.865 1 98.94 136 GLU B O 1
ATOM 2565 N N . LEU B 1 137 ? -11.703 15.031 -2.283 1 98.94 137 LEU B N 1
ATOM 2566 C CA . LEU B 1 137 ? -12.398 13.75 -2.256 1 98.94 137 LEU B CA 1
ATOM 2567 C C . LEU B 1 137 ? -12.945 13.398 -3.635 1 98.94 137 LEU B C 1
ATOM 2569 O O . LEU B 1 137 ? -13.68 14.188 -4.238 1 98.94 137 LEU B O 1
ATOM 2573 N N . HIS B 1 138 ? -12.523 12.289 -4.137 1 98.94 138 HIS B N 1
ATOM 2574 C CA . HIS B 1 138 ? -13.109 11.719 -5.348 1 98.94 138 HIS B CA 1
ATOM 2575 C C . HIS B 1 138 ? -14.352 10.898 -5.027 1 98.94 138 HIS B C 1
ATOM 2577 O O . HIS B 1 138 ? -15.422 11.125 -5.605 1 98.94 138 HIS B O 1
ATOM 2583 N N . SER B 1 139 ? -14.234 9.93 -4.129 1 98.81 139 SER B N 1
ATOM 2584 C CA . SER B 1 139 ? -15.328 9.047 -3.713 1 98.81 139 SER B CA 1
ATOM 2585 C C . SER B 1 139 ? -14.938 8.227 -2.49 1 98.81 139 SER B C 1
ATOM 2587 O O . SER B 1 139 ? -13.789 8.273 -2.043 1 98.81 139 SER B O 1
ATOM 2589 N N . THR B 1 140 ? -15.922 7.621 -1.878 1 98.88 140 THR B N 1
ATOM 2590 C CA . THR B 1 140 ? -15.695 6.613 -0.849 1 98.88 140 THR B CA 1
ATOM 2591 C C . THR B 1 140 ? -16.359 5.297 -1.229 1 98.88 140 THR B C 1
ATOM 2593 O O . THR B 1 140 ? -17.312 5.281 -2.018 1 98.88 140 THR B O 1
ATOM 2596 N N . LEU B 1 141 ? -15.812 4.211 -0.781 1 98.88 141 LEU B N 1
ATOM 2597 C CA . LEU B 1 141 ? -16.375 2.881 -0.968 1 98.88 141 LEU B CA 1
ATOM 2598 C C . LEU B 1 141 ? -16.359 2.092 0.336 1 98.88 141 LEU B C 1
ATOM 2600 O O . LEU B 1 141 ? -15.289 1.793 0.869 1 98.88 141 LEU B O 1
ATOM 2604 N N . ARG B 1 142 ? -17.531 1.814 0.884 1 98.69 142 ARG B N 1
ATOM 2605 C CA . ARG B 1 142 ? -17.609 1.002 2.094 1 98.69 142 ARG B CA 1
ATOM 2606 C C . ARG B 1 142 ? -17.469 -0.481 1.767 1 98.69 142 ARG B C 1
ATOM 2608 O O . ARG B 1 142 ? -18.141 -0.988 0.867 1 98.69 142 ARG B O 1
ATOM 2615 N N . ILE B 1 143 ? -16.578 -1.224 2.398 1 98.75 143 ILE B N 1
ATOM 2616 C CA . ILE B 1 143 ? -16.391 -2.668 2.316 1 98.75 143 ILE B CA 1
ATOM 2617 C C . ILE B 1 143 ? -16.266 -3.252 3.723 1 98.75 143 ILE B C 1
ATOM 2619 O O . ILE B 1 143 ? -15.281 -2.998 4.426 1 98.75 143 ILE B O 1
ATOM 2623 N N . GLY B 1 144 ? -17.25 -4.062 4.129 1 98.25 144 GLY B N 1
ATOM 2624 C CA . GLY B 1 144 ? -17.219 -4.613 5.473 1 98.25 144 GLY B CA 1
ATOM 2625 C C . GLY B 1 144 ? -17.141 -3.549 6.555 1 98.25 144 GLY B C 1
ATOM 2626 O O . GLY B 1 144 ? -17.953 -2.615 6.574 1 98.25 144 GLY B O 1
ATOM 2627 N N . ASP B 1 145 ? -16.156 -3.652 7.422 1 98.38 145 ASP B N 1
ATOM 2628 C CA . ASP B 1 145 ? -16 -2.748 8.555 1 98.38 145 ASP B CA 1
ATOM 2629 C C . ASP B 1 145 ? -15.141 -1.547 8.195 1 98.38 145 ASP B C 1
ATOM 2631 O O . ASP B 1 145 ? -14.672 -0.825 9.078 1 98.38 145 ASP B O 1
ATOM 2635 N N . SER B 1 146 ? -14.836 -1.363 6.938 1 98.81 146 SER B N 1
ATOM 2636 C CA . SER B 1 146 ? -13.867 -0.358 6.504 1 98.81 146 SER B CA 1
ATOM 2637 C C . SER B 1 146 ? -14.445 0.52 5.398 1 98.81 146 SER B C 1
ATOM 2639 O O . SER B 1 146 ? -15.461 0.171 4.785 1 98.81 146 SER B O 1
ATOM 2641 N N . THR B 1 147 ? -13.914 1.687 5.258 1 98.94 147 THR B N 1
ATOM 2642 C CA . THR B 1 147 ? -14.227 2.598 4.164 1 98.94 147 THR B CA 1
ATOM 2643 C C . THR B 1 147 ? -12.961 3.008 3.42 1 98.94 147 THR B C 1
ATOM 2645 O O . THR B 1 147 ? -12.023 3.535 4.023 1 98.94 147 THR B O 1
ATOM 2648 N N . VAL B 1 148 ? -12.914 2.691 2.113 1 98.94 148 VAL B N 1
ATOM 2649 C CA . VAL B 1 148 ? -11.828 3.172 1.262 1 98.94 148 VAL B CA 1
ATOM 2650 C C . VAL B 1 148 ? -12.125 4.598 0.806 1 98.94 148 VAL B C 1
ATOM 2652 O O . VAL B 1 148 ? -13.211 4.883 0.295 1 98.94 148 VAL B O 1
ATOM 2655 N N . VAL B 1 149 ? -11.227 5.512 1.076 1 99 149 VAL B N 1
ATOM 2656 C CA . VAL B 1 149 ? -11.32 6.91 0.665 1 99 149 VAL B CA 1
ATOM 2657 C C . VAL B 1 149 ? -10.438 7.148 -0.554 1 99 149 VAL B C 1
ATOM 2659 O O . VAL B 1 149 ? -9.234 6.891 -0.513 1 99 149 VAL B O 1
ATOM 2662 N N . PHE B 1 150 ? -11.023 7.578 -1.641 1 99 150 PHE B N 1
ATOM 2663 C CA . PHE B 1 150 ? -10.297 7.941 -2.854 1 99 150 PHE B CA 1
ATOM 2664 C C . PHE B 1 150 ? -10.18 9.453 -2.979 1 99 150 PHE B C 1
ATOM 2666 O O . PHE B 1 150 ? -11.18 10.172 -2.926 1 99 150 PHE B O 1
ATOM 2673 N N . GLY B 1 151 ? -8.961 9.938 -3.119 1 98.94 151 GLY B N 1
ATOM 2674 C CA . GLY B 1 151 ? -8.727 11.367 -3.232 1 98.94 151 GLY B CA 1
ATOM 2675 C C . GLY B 1 151 ? -7.949 11.75 -4.48 1 98.94 151 GLY B C 1
ATOM 2676 O O . GLY B 1 151 ? -6.867 11.219 -4.734 1 98.94 151 GLY B O 1
ATOM 2677 N N . ARG B 1 152 ? -8.477 12.641 -5.281 1 98.94 152 ARG B N 1
ATOM 2678 C CA . ARG B 1 152 ? -7.762 13.211 -6.418 1 98.94 152 ARG B CA 1
ATOM 2679 C C . ARG B 1 152 ? -6.672 14.172 -5.953 1 98.94 152 ARG B C 1
ATOM 2681 O O . ARG B 1 152 ? -6.949 15.117 -5.219 1 98.94 152 ARG B O 1
ATOM 2688 N N . VAL B 1 153 ? -5.426 13.906 -6.375 1 98.94 153 VAL B N 1
ATOM 2689 C CA . VAL B 1 153 ? -4.336 14.812 -6.031 1 98.94 153 VAL B CA 1
ATOM 2690 C C . VAL B 1 153 ? -4.441 16.094 -6.867 1 98.94 153 VAL B C 1
ATOM 2692 O O . VAL B 1 153 ? -4.395 16.031 -8.102 1 98.94 153 VAL B O 1
ATOM 2695 N N . VAL B 1 154 ? -4.57 17.188 -6.18 1 98.94 154 VAL B N 1
ATOM 2696 C CA . VAL B 1 154 ? -4.746 18.453 -6.906 1 98.94 154 VAL B CA 1
ATOM 2697 C C . VAL B 1 154 ? -3.484 19.297 -6.773 1 98.94 154 VAL B C 1
ATOM 2699 O O . VAL B 1 154 ? -3.328 20.297 -7.477 1 98.94 154 VAL B O 1
ATOM 2702 N N . HIS B 1 155 ? -2.629 18.891 -5.895 1 98.94 155 HIS B N 1
ATOM 2703 C CA . HIS B 1 155 ? -1.358 19.578 -5.695 1 98.94 155 HIS B CA 1
ATOM 2704 C C . HIS B 1 155 ? -0.378 18.703 -4.914 1 98.94 155 HIS B C 1
ATOM 2706 O O . HIS B 1 155 ? -0.772 18 -3.982 1 98.94 155 HIS B O 1
ATOM 2712 N N . ALA B 1 156 ? 0.875 18.734 -5.309 1 98.94 156 ALA B N 1
ATOM 2713 C CA . ALA B 1 156 ? 1.951 18.109 -4.543 1 98.94 156 ALA B CA 1
ATOM 2714 C C . ALA B 1 156 ? 3.01 19.141 -4.152 1 98.94 156 ALA B C 1
ATOM 2716 O O . ALA B 1 156 ? 3.48 19.906 -4.992 1 98.94 156 ALA B O 1
ATOM 2717 N N . ALA B 1 157 ? 3.291 19.188 -2.879 1 98.88 157 ALA B N 1
ATOM 2718 C CA . ALA B 1 157 ? 4.371 20.016 -2.35 1 98.88 157 ALA B CA 1
ATOM 2719 C C . ALA B 1 157 ? 5.527 19.156 -1.847 1 98.88 157 ALA B C 1
ATOM 2721 O O . ALA B 1 157 ? 5.336 18.281 -0.999 1 98.88 157 ALA B O 1
ATOM 2722 N N . VAL B 1 158 ? 6.734 19.359 -2.375 1 98.88 158 VAL B N 1
ATOM 2723 C CA . VAL B 1 158 ? 7.91 18.578 -2.002 1 98.88 158 VAL B CA 1
ATOM 2724 C C . VAL B 1 158 ? 9.016 19.516 -1.511 1 98.88 158 VAL B C 1
ATOM 2726 O O . VAL B 1 158 ? 9.32 20.516 -2.156 1 98.88 158 VAL B O 1
ATOM 2729 N N . ASP B 1 159 ? 9.555 19.188 -0.301 1 98.75 159 ASP B N 1
ATOM 2730 C CA . ASP B 1 159 ? 10.688 19.953 0.201 1 98.75 159 ASP B CA 1
ATOM 2731 C C . ASP B 1 159 ? 11.852 19.922 -0.783 1 98.75 159 ASP B C 1
ATOM 2733 O O . ASP B 1 159 ? 12.258 18.844 -1.235 1 98.75 159 ASP B O 1
ATOM 2737 N N . GLU B 1 160 ? 12.383 21.031 -1.094 1 98.38 160 GLU B N 1
ATOM 2738 C CA . GLU B 1 160 ? 13.484 21.109 -2.043 1 98.38 160 GLU B CA 1
ATOM 2739 C C . GLU B 1 160 ? 14.664 20.266 -1.589 1 98.38 160 GLU B C 1
ATOM 2741 O O . GLU B 1 160 ? 15.383 19.688 -2.416 1 98.38 160 GLU B O 1
ATOM 2746 N N . SER B 1 161 ? 14.883 20.094 -0.334 1 98.19 161 SER B N 1
ATOM 2747 C CA . SER B 1 161 ? 16.047 19.422 0.235 1 98.19 161 SER B CA 1
ATOM 2748 C C . SER B 1 161 ? 16.016 17.922 -0.09 1 98.19 161 SER B C 1
ATOM 2750 O O . SER B 1 161 ? 17.031 17.25 0.048 1 98.19 161 SER B O 1
ATOM 2752 N N . VAL B 1 162 ? 14.883 17.391 -0.555 1 98.62 162 VAL B N 1
ATOM 2753 C CA . VAL B 1 162 ? 14.836 15.953 -0.812 1 98.62 162 VAL B CA 1
ATOM 2754 C C . VAL B 1 162 ? 14.781 15.695 -2.316 1 98.62 162 VAL B C 1
ATOM 2756 O O . VAL B 1 162 ? 14.602 14.562 -2.754 1 98.62 162 VAL B O 1
ATOM 2759 N N . LEU B 1 163 ? 14.875 16.766 -3.08 1 98.31 163 LEU B N 1
ATOM 2760 C CA . LEU B 1 163 ? 14.867 16.641 -4.535 1 98.31 163 LEU B CA 1
ATOM 2761 C C . LEU B 1 163 ? 16.281 16.562 -5.082 1 98.31 163 LEU B C 1
ATOM 2763 O O . LEU B 1 163 ? 17.172 17.312 -4.652 1 98.31 163 LEU B O 1
ATOM 2767 N N . VAL B 1 164 ? 16.562 15.602 -5.891 1 97.94 164 VAL B N 1
ATOM 2768 C CA . VAL B 1 164 ? 17.766 15.508 -6.715 1 97.94 164 VAL B CA 1
ATOM 2769 C C . VAL B 1 164 ? 17.375 15.492 -8.188 1 97.94 164 VAL B C 1
ATOM 2771 O O . VAL B 1 164 ? 16.672 14.586 -8.641 1 97.94 164 VAL B O 1
ATOM 2774 N N . ASP B 1 165 ? 17.75 16.5 -8.969 1 96.06 165 ASP B N 1
ATOM 2775 C CA . ASP B 1 165 ? 17.391 16.672 -10.367 1 96.06 165 ASP B CA 1
ATOM 2776 C C . ASP B 1 165 ? 15.875 16.625 -10.555 1 96.06 165 ASP B C 1
ATOM 2778 O O . ASP B 1 165 ? 15.367 15.922 -11.43 1 96.06 165 ASP B O 1
ATOM 2782 N N . GLY B 1 166 ? 15.203 17.234 -9.609 1 95.44 166 GLY B N 1
ATOM 2783 C CA . GLY B 1 166 ? 13.766 17.406 -9.719 1 95.44 166 GLY B CA 1
ATOM 2784 C C . GLY B 1 166 ? 12.977 16.188 -9.281 1 95.44 166 GLY B C 1
ATOM 2785 O O . GLY B 1 166 ? 11.75 16.156 -9.398 1 95.44 166 GLY B O 1
ATOM 2786 N N . HIS B 1 167 ? 13.688 15.211 -8.797 1 97.06 167 HIS B N 1
ATOM 2787 C CA . HIS B 1 167 ? 13.039 13.961 -8.414 1 97.06 167 HIS B CA 1
ATOM 2788 C C . HIS B 1 167 ? 13.219 13.672 -6.93 1 97.06 167 HIS B C 1
ATOM 2790 O O . HIS B 1 167 ? 14.32 13.805 -6.398 1 97.06 167 HIS B O 1
ATOM 2796 N N . PRO B 1 168 ? 12.117 13.312 -6.23 1 98.56 168 PRO B N 1
ATOM 2797 C CA . PRO B 1 168 ? 12.258 12.922 -4.824 1 98.56 168 PRO B CA 1
ATOM 2798 C C . PRO B 1 168 ? 13.203 11.742 -4.633 1 98.56 168 PRO B C 1
ATOM 2800 O O . PRO B 1 168 ? 13.055 10.711 -5.297 1 98.56 168 PRO B O 1
ATOM 2803 N N . GLU B 1 169 ? 14.125 11.867 -3.709 1 98.31 169 GLU B N 1
ATOM 2804 C CA . GLU B 1 169 ? 15.141 10.836 -3.496 1 98.31 169 GLU B CA 1
ATOM 2805 C C . GLU B 1 169 ? 14.867 10.047 -2.221 1 98.31 169 GLU B C 1
ATOM 2807 O O . GLU B 1 169 ? 14.789 10.625 -1.133 1 98.31 169 GLU B O 1
ATOM 2812 N N . MET B 1 170 ? 14.883 8.734 -2.342 1 98.31 170 MET B N 1
ATOM 2813 C CA . MET B 1 170 ? 14.484 7.836 -1.265 1 98.31 170 MET B CA 1
ATOM 2814 C C . MET B 1 170 ? 15.375 8.023 -0.041 1 98.31 170 MET B C 1
ATOM 2816 O O . MET B 1 170 ? 14.875 8.102 1.085 1 98.31 170 MET B O 1
ATOM 2820 N N . THR B 1 171 ? 16.688 8.141 -0.247 1 98.25 171 THR B N 1
ATOM 2821 C CA . THR B 1 171 ? 17.641 8.195 0.851 1 98.25 171 THR B CA 1
ATOM 2822 C C . THR B 1 171 ? 17.547 9.523 1.59 1 98.25 171 THR B C 1
ATOM 2824 O O . THR B 1 171 ? 18.047 9.656 2.715 1 98.25 171 THR B O 1
ATOM 2827 N N . LEU B 1 172 ? 16.969 10.523 0.932 1 98.5 172 LEU B N 1
ATOM 2828 C CA . LEU B 1 172 ? 16.781 11.82 1.574 1 98.5 172 LEU B CA 1
ATOM 2829 C C . LEU B 1 172 ? 15.43 11.883 2.279 1 98.5 172 LEU B C 1
ATOM 2831 O O . LEU B 1 172 ? 15.32 12.438 3.373 1 98.5 172 LEU B O 1
ATOM 2835 N N . MET B 1 173 ? 14.422 11.289 1.689 1 98.56 173 MET B N 1
ATOM 2836 C CA . MET B 1 173 ? 13.078 11.297 2.262 1 98.56 173 MET B CA 1
ATOM 2837 C C . MET B 1 173 ? 13 10.391 3.484 1 98.56 173 MET B C 1
ATOM 2839 O O . MET B 1 173 ? 12.289 10.695 4.445 1 98.56 173 MET B O 1
ATOM 2843 N N . ARG B 1 174 ? 13.672 9.234 3.441 1 98.5 174 ARG B N 1
ATOM 2844 C CA . ARG B 1 174 ? 13.734 8.25 4.52 1 98.5 174 ARG B CA 1
ATOM 2845 C C . ARG B 1 174 ? 12.344 7.902 5.031 1 98.5 174 ARG B C 1
ATOM 2847 O O . ARG B 1 174 ? 12.055 8.055 6.219 1 98.5 174 ARG B O 1
ATOM 2854 N N . PRO B 1 175 ? 11.5 7.395 4.117 1 98.81 175 PRO B N 1
ATOM 2855 C CA . PRO B 1 175 ? 10.133 7.078 4.551 1 98.81 175 PRO B CA 1
ATOM 2856 C C . PRO B 1 175 ? 10.078 5.898 5.52 1 98.81 175 PRO B C 1
ATOM 2858 O O . PRO B 1 175 ? 10.844 4.938 5.371 1 98.81 175 PRO B O 1
ATOM 2861 N N . LEU B 1 176 ? 9.195 5.93 6.531 1 98.75 176 LEU B N 1
ATOM 2862 C CA . LEU B 1 176 ? 8.867 4.812 7.41 1 98.75 176 LEU B CA 1
ATOM 2863 C C . LEU B 1 176 ? 7.832 3.9 6.762 1 98.75 176 LEU B C 1
ATOM 2865 O O . LEU B 1 176 ? 7.082 4.332 5.887 1 98.75 176 LEU B O 1
ATOM 2869 N N . THR B 1 177 ? 7.867 2.668 7.145 1 98.81 177 THR B N 1
ATOM 2870 C CA . THR B 1 177 ? 6.816 1.729 6.766 1 98.81 177 THR B CA 1
ATOM 2871 C C . THR B 1 177 ? 6.184 1.101 8.008 1 98.81 177 THR B C 1
ATOM 2873 O O . THR B 1 177 ? 6.797 1.061 9.07 1 98.81 177 THR B O 1
ATOM 2876 N N . ARG B 1 178 ? 4.93 0.714 7.867 1 98.75 178 ARG B N 1
ATOM 2877 C CA . ARG B 1 178 ? 4.281 -0.104 8.891 1 98.75 178 ARG B CA 1
ATOM 2878 C C . ARG B 1 178 ? 4.461 -1.59 8.594 1 98.75 178 ARG B C 1
ATOM 2880 O O . ARG B 1 178 ? 4.359 -2.016 7.441 1 98.75 178 ARG B O 1
ATOM 2887 N N . LEU B 1 179 ? 4.84 -2.332 9.602 1 98.44 179 LEU B N 1
ATOM 2888 C CA . LEU B 1 179 ? 4.996 -3.781 9.531 1 98.44 179 LEU B CA 1
ATOM 2889 C C . LEU B 1 179 ? 3.943 -4.484 10.375 1 98.44 179 LEU B C 1
ATOM 2891 O O . LEU B 1 179 ? 2.83 -3.977 10.539 1 98.44 179 LEU B O 1
ATOM 2895 N N . GLY B 1 180 ? 4.094 -5.762 10.695 1 96.69 180 GLY B N 1
ATOM 2896 C CA . GLY B 1 180 ? 3.234 -6.434 11.656 1 96.69 180 GLY B CA 1
ATOM 2897 C C . GLY B 1 180 ? 3.492 -6.008 13.086 1 96.69 180 GLY B C 1
ATOM 2898 O O . GLY B 1 180 ? 4.453 -5.285 13.359 1 96.69 180 GLY B O 1
ATOM 2899 N N . LYS B 1 181 ? 2.623 -6.363 13.984 1 95.5 181 LYS B N 1
ATOM 2900 C CA . LYS B 1 181 ? 2.768 -6.051 15.406 1 95.5 181 LYS B CA 1
ATOM 2901 C C . LYS B 1 181 ? 2.926 -4.551 15.625 1 95.5 181 LYS B C 1
ATOM 2903 O O . LYS B 1 181 ? 2.207 -3.75 15.016 1 95.5 181 LYS B O 1
ATOM 2908 N N . ASN B 1 182 ? 3.637 -4.152 16.578 1 96.81 182 ASN B N 1
ATOM 2909 C CA . ASN B 1 182 ? 3.969 -2.754 16.828 1 96.81 182 ASN B CA 1
ATOM 2910 C C . ASN B 1 182 ? 5.289 -2.365 16.172 1 96.81 182 ASN B C 1
ATOM 2912 O O . ASN B 1 182 ? 6.074 -1.607 16.734 1 96.81 182 ASN B O 1
ATOM 2916 N N . GLU B 1 183 ? 5.504 -2.984 14.961 1 98.25 183 GLU B N 1
ATOM 2917 C CA . GLU B 1 183 ? 6.801 -2.824 14.312 1 98.25 183 GLU B CA 1
ATOM 2918 C C . GLU B 1 183 ? 6.711 -1.862 13.133 1 98.25 183 GLU B C 1
ATOM 2920 O O . GLU B 1 183 ? 5.699 -1.829 12.422 1 98.25 183 GLU B O 1
ATOM 2925 N N . TRP B 1 184 ? 7.777 -1.139 12.984 1 98.69 184 TRP B N 1
ATOM 2926 C CA . TRP B 1 184 ? 7.977 -0.187 11.898 1 98.69 184 TRP B CA 1
ATOM 2927 C C . TRP B 1 184 ? 9.281 -0.47 11.164 1 98.69 184 TRP B C 1
ATOM 2929 O O . TRP B 1 184 ? 10.258 -0.925 11.766 1 98.69 184 TRP B O 1
ATOM 2939 N N . GLY B 1 185 ? 9.234 -0.241 9.875 1 98.69 185 GLY B N 1
ATOM 2940 C CA . GLY B 1 185 ? 10.438 -0.45 9.078 1 98.69 185 GLY B CA 1
ATOM 2941 C C . GLY B 1 185 ? 11.094 0.844 8.648 1 98.69 185 GLY B C 1
ATOM 2942 O O . GLY B 1 185 ? 10.414 1.812 8.305 1 98.69 185 GLY B O 1
ATOM 2943 N N . THR B 1 186 ? 12.406 0.902 8.695 1 98.69 186 THR B N 1
ATOM 2944 C CA . THR B 1 186 ? 13.172 1.991 8.094 1 98.69 186 THR B CA 1
ATOM 2945 C C . THR B 1 186 ? 13.609 1.63 6.68 1 98.69 186 THR B C 1
ATOM 2947 O O . THR B 1 186 ? 13.43 0.492 6.238 1 98.69 186 THR B O 1
ATOM 2950 N N . LEU B 1 187 ? 14.039 2.633 5.906 1 98.19 187 LEU B N 1
ATOM 2951 C CA . LEU B 1 187 ? 14.508 2.398 4.547 1 98.19 187 LEU B CA 1
ATOM 2952 C C . LEU B 1 187 ? 15.664 1.4 4.535 1 98.19 187 LEU B C 1
ATOM 2954 O O . LEU B 1 187 ? 16.625 1.546 5.297 1 98.19 187 LEU B O 1
ATOM 2958 N N . GLY B 1 188 ? 15.523 0.327 3.725 1 97.5 188 GLY B N 1
ATOM 2959 C CA . GLY B 1 188 ? 16.594 -0.648 3.549 1 97.5 188 GLY B CA 1
ATOM 2960 C C . GLY B 1 188 ? 17.5 -0.338 2.373 1 97.5 188 GLY B C 1
ATOM 2961 O O . GLY B 1 188 ? 17.688 0.828 2.016 1 97.5 188 GLY B O 1
ATOM 2962 N N . GLY B 1 189 ? 18.203 -1.355 1.904 1 98.12 189 GLY B N 1
ATOM 2963 C CA . GLY B 1 189 ? 19 -1.196 0.698 1 98.12 189 GLY B CA 1
ATOM 2964 C C . GLY B 1 189 ? 18.156 -0.935 -0.54 1 98.12 189 GLY B C 1
ATOM 2965 O O . GLY B 1 189 ? 16.984 -1.293 -0.586 1 98.12 189 GLY B O 1
ATOM 2966 N N . ILE B 1 190 ? 18.734 -0.266 -1.516 1 98.44 190 ILE B N 1
ATOM 2967 C CA . ILE B 1 190 ? 18.094 0.029 -2.787 1 98.44 190 ILE B CA 1
ATOM 2968 C C . ILE B 1 190 ? 18.766 -0.759 -3.908 1 98.44 190 ILE B C 1
ATOM 2970 O O . ILE B 1 190 ? 19.984 -0.734 -4.039 1 98.44 190 ILE B O 1
ATOM 2974 N N . ARG B 1 191 ? 17.984 -1.502 -4.605 1 98.25 191 ARG B N 1
ATOM 2975 C CA . ARG B 1 191 ? 18.422 -2.217 -5.801 1 98.25 191 ARG B CA 1
ATOM 2976 C C . ARG B 1 191 ? 17.828 -1.6 -7.059 1 98.25 191 ARG B C 1
ATOM 2978 O O . ARG B 1 191 ? 16.734 -1.029 -7.02 1 98.25 191 ARG B O 1
ATOM 2985 N N . GLU B 1 192 ? 18.594 -1.694 -8.141 1 97.44 192 GLU B N 1
ATOM 2986 C CA . GLU B 1 192 ? 18.109 -1.2 -9.43 1 97.44 192 GLU B CA 1
ATOM 2987 C C . GLU B 1 192 ? 18.156 -2.295 -10.484 1 97.44 192 GLU B C 1
ATOM 2989 O O . GLU B 1 192 ? 19.109 -3.064 -10.562 1 97.44 192 GLU B O 1
ATOM 2994 N N . ILE B 1 193 ? 17.078 -2.408 -11.242 1 96 193 ILE B N 1
ATOM 2995 C CA . ILE B 1 193 ? 17.031 -3.332 -12.367 1 96 193 ILE B CA 1
ATOM 2996 C C . ILE B 1 193 ? 16.094 -2.785 -13.445 1 96 193 ILE B C 1
ATOM 2998 O O . ILE B 1 193 ? 15.008 -2.301 -13.148 1 96 193 ILE B O 1
ATOM 3002 N N . ALA B 1 194 ? 16.5 -2.807 -14.672 1 91.88 194 ALA B N 1
ATOM 3003 C CA . ALA B 1 194 ? 15.664 -2.361 -15.789 1 91.88 194 ALA B CA 1
ATOM 3004 C C . ALA B 1 194 ? 14.578 -3.387 -16.109 1 91.88 194 ALA B C 1
ATOM 3006 O O . ALA B 1 194 ? 14.758 -4.582 -15.859 1 91.88 194 ALA B O 1
ATOM 3007 N N . ARG B 1 195 ? 13.477 -2.877 -16.672 1 89.25 195 ARG B N 1
ATOM 3008 C CA . ARG B 1 195 ? 12.469 -3.787 -17.188 1 89.25 195 ARG B CA 1
ATOM 3009 C C . ARG B 1 195 ? 13.023 -4.637 -18.328 1 89.25 195 ARG B C 1
ATOM 3011 O O . ARG B 1 195 ? 13.812 -4.152 -19.141 1 89.25 195 ARG B O 1
ATOM 3018 N N . VAL B 1 196 ? 12.531 -5.852 -18.328 1 89.06 196 VAL B N 1
ATOM 3019 C CA . VAL B 1 196 ? 12.945 -6.75 -19.406 1 89.06 196 VAL B CA 1
ATOM 3020 C C . VAL B 1 196 ? 11.992 -6.602 -20.578 1 89.06 196 VAL B C 1
ATOM 3022 O O . VAL B 1 196 ? 10.805 -6.902 -20.469 1 89.06 196 VAL B O 1
ATOM 3025 N N . PRO B 1 197 ? 12.445 -6.109 -21.703 1 89.12 197 PRO B N 1
ATOM 3026 C CA . PRO B 1 197 ? 11.562 -6.023 -22.859 1 89.12 197 PRO B CA 1
ATOM 3027 C C . PRO B 1 197 ? 11.211 -7.395 -23.438 1 89.12 197 PRO B C 1
ATOM 3029 O O . PRO B 1 197 ? 12.023 -8.32 -23.375 1 89.12 197 PRO B O 1
ATOM 3032 N N . TYR B 1 198 ? 9.992 -7.523 -23.938 1 91.12 198 TYR B N 1
ATOM 3033 C CA . TYR B 1 198 ? 9.664 -8.742 -24.672 1 91.12 198 TYR B CA 1
ATOM 3034 C C . TYR B 1 198 ? 10.406 -8.797 -26 1 91.12 198 TYR B C 1
ATOM 3036 O O . TYR B 1 198 ? 10.391 -7.836 -26.766 1 91.12 198 TYR B O 1
ATOM 3044 N N . GLN B 1 199 ? 11.164 -9.844 -26.344 1 87.44 199 GLN B N 1
ATOM 3045 C CA . GLN B 1 199 ? 11.914 -10 -27.578 1 87.44 199 GLN B CA 1
ATOM 3046 C C . GLN B 1 199 ? 11.242 -11.016 -28.5 1 87.44 199 GLN B C 1
ATOM 3048 O O . GLN B 1 199 ? 11.758 -11.312 -29.578 1 87.44 199 GLN B O 1
ATOM 3053 N N . GLY B 1 200 ? 9.93 -11.188 -28.656 1 72.81 200 GLY B N 1
ATOM 3054 C CA . GLY B 1 200 ? 9.32 -12.117 -29.578 1 72.81 200 GLY B CA 1
ATOM 3055 C C . GLY B 1 200 ? 8.758 -11.445 -30.828 1 72.81 200 GLY B C 1
ATOM 3056 O O . GLY B 1 200 ? 8.609 -10.219 -30.859 1 72.81 200 GLY B O 1
#

Radius of gyration: 20.08 Å; Cα contacts (8 Å, |Δi|>4): 1065; chains: 2; bounding box: 37×58×59 Å

InterPro domains:
  IPR002563 Flavin reductase like domain [PF01613] (27-162)
  IPR002563 Flavin reductase like domain [SM00903] (24-178)
  IPR012349 FMN-binding split barrel [G3DSA:2.30.110.10] (6-199)

Organism: Streptomyces venezuelae (strain ATCC 10712 / CBS 650.69 / DSM 40230 / JCM 4526 / NBRC 13096 / PD 04745) (NCBI:txid953739)

Solvent-accessible surface area (backbone atoms only — not comparable to full-atom values): 20316 Å² total; per-residue (Å²): 126,84,76,53,65,45,76,45,43,56,90,81,37,58,66,67,60,43,44,52,50,50,41,36,59,61,33,46,18,14,40,34,35,33,19,16,27,34,88,88,64,46,48,38,38,37,63,30,50,29,26,41,51,45,22,67,51,63,43,22,38,33,40,31,35,76,50,89,45,69,59,56,54,15,28,73,69,59,35,29,33,20,40,19,38,44,30,52,92,45,48,68,46,52,51,46,24,60,31,74,62,59,90,86,58,29,29,38,70,77,48,71,48,56,69,35,83,44,92,89,49,78,27,41,36,54,55,84,33,54,32,34,36,33,23,38,58,68,49,72,47,79,39,72,49,12,31,33,38,33,23,32,50,62,33,36,38,32,34,50,88,28,43,56,94,86,35,67,34,66,88,64,49,31,38,28,25,40,40,35,86,56,32,29,32,41,66,37,54,78,46,78,57,79,81,46,76,68,86,125,127,85,78,52,66,45,77,45,42,58,91,79,38,59,67,70,59,44,44,52,50,49,42,35,58,62,32,45,18,14,39,34,35,34,19,17,27,35,87,88,64,46,49,38,37,36,63,30,52,29,26,41,50,45,22,68,50,63,44,23,38,33,40,32,36,77,48,89,44,70,60,55,54,16,28,73,68,58,36,30,35,19,38,20,40,44,31,53,92,44,49,68,47,52,49,45,24,60,31,73,61,60,89,86,57,29,30,36,70,77,48,70,49,56,69,35,84,44,90,88,48,78,27,42,35,52,54,86,32,55,33,34,36,33,22,38,59,68,49,72,47,79,39,72,49,10,30,34,38,33,25,32,48,63,31,36,39,30,34,50,88,29,42,57,95,86,34,67,34,65,89,64,50,32,40,27,25,40,41,36,86,57,32,30,32,41,67,36,54,78,46,76,57,79,81,45,75,65,86,126

Foldseek 3Di:
DPDDDDDDDCVPDDPVVVVLVVQQVPDFFFKFFKWFAAPVGAIATAIFRQWDWDDVVQTKIKGKDQACAPRNNRCVHFQWMKGFFAAPVCVVLRVQSNDRDDPRDYSCVVSVFDWDDDDPDGTTYGPPGQKMFIWGWPDWDDDPRMIMTMTGGPDMDGHPQQDDPNHGDCVRNFGKTDHGDRDIDTDDDDDDDDDDDDDD/DPDDDDDDDCVPDDPVVVVLVVQQVPDFFFKFFKWFAAPVGAIATAIFRQWDWDDVVQTKIKGKDQACAPRNNRCVHFQWMKGFFAAPVCVVLNVQSNDRDDPRDYSCVVSVFDWDDDDPDGTTYGPPGQKMFIWGWPDWDDDPRMIMTMTGGPDMDGHPQQDDPNDGDCVRNFGKTDHRDNDIDTDDDDDDDDDDDDPD